Protein AF-0000000085081380 (afdb_homodimer)

Nearest PDB structures (foldseek):
  6aim-assembly1_A  TM=8.444E-01  e=1.136E-21  Saccharomyces cerevisiae S288C
  2gk4-assembly1_B  TM=7.718E-01  e=1.698E-15  Streptococcus pneumoniae TIGR4
  1u80-assembly2_C-2  TM=8.151E-01  e=2.275E-12  Escherichia coli
  1u7u-assembly1_A-2  TM=8.083E-01  e=8.711E-12  Escherichia coli
  1u7w-assembly2_C-2  TM=8.035E-01  e=1.182E-11  Escherichia coli

Solvent-accessible surface area (backbone atoms only — not comparable to full-atom values): 26160 Å² total; per-residue (Å²): 106,74,61,47,59,59,57,46,58,87,70,36,32,38,36,40,36,30,19,8,26,24,27,40,76,74,49,99,52,32,29,44,32,27,67,44,65,13,54,69,39,16,47,40,51,47,43,38,42,73,71,57,27,30,35,39,39,39,28,20,72,89,28,40,42,58,65,52,63,73,66,56,69,85,55,52,72,68,56,51,51,52,48,35,49,56,40,66,77,39,47,79,38,51,44,79,44,74,26,54,34,48,65,47,42,53,54,51,49,47,52,50,34,36,52,56,54,68,35,73,43,76,38,59,36,36,37,46,54,38,35,68,60,55,53,38,71,43,87,60,82,57,56,63,47,73,80,77,58,47,37,53,52,47,37,33,76,51,84,57,62,59,44,41,42,30,68,62,38,15,56,86,39,50,29,33,39,60,45,82,34,92,45,74,82,56,40,62,70,55,41,55,64,41,47,79,37,52,37,51,30,32,38,29,32,28,77,94,43,49,73,27,33,41,32,42,40,37,80,99,45,79,69,45,77,46,75,49,56,81,82,75,46,90,67,58,45,44,55,57,50,48,55,49,55,62,68,74,103,107,74,60,47,60,58,58,47,58,89,71,37,31,38,36,40,36,30,20,8,25,24,27,42,75,74,49,99,52,32,29,43,32,25,66,44,63,14,54,69,40,17,45,41,52,46,43,40,42,73,70,57,25,29,36,40,39,38,27,20,72,89,28,41,42,58,65,52,64,73,65,56,69,85,55,52,73,69,55,50,51,51,48,35,49,56,40,66,76,40,48,81,38,50,46,78,41,72,26,55,35,50,66,47,41,53,54,52,50,46,53,50,33,35,49,56,53,69,35,76,45,74,37,59,37,34,38,47,56,38,36,67,58,55,53,37,70,45,88,61,81,58,57,62,46,73,81,65,62,48,37,52,50,47,36,33,75,49,85,58,62,59,43,44,42,31,69,62,38,18,57,85,40,50,29,34,37,61,45,81,34,91,45,76,82,56,39,62,71,55,43,56,64,41,46,79,37,52,38,51,30,32,38,30,32,29,76,94,42,48,72,26,35,42,31,43,40,36,79,99,45,79,69,45,78,45,73,51,56,83,84,75,45,90,66,58,46,44,56,57,50,48,54,51,57,61,67,72,101

Sequence (498 aa):
MSNRILASDIGQGVVFITSGGTSIPIDPVRSLENFSTGVRGARLAEYFLKANWNVIFLHRSSSARPFRHRLDIEMSPEKFVIVQEDYIKSKDRLLEIQFDTLEDYFGELEKYSKVLENSIASRKMILLAAAVSDFTTASKSSKIDSSEGFSVIELDKVAKALPSVTFSWAPSVPVFSFKLETEEEKIEPKAIKYFDQGVKGVIGNVLSSRRWKVSLIMKDKPTVNMEIDAVNSVIEIEDLLVSRLISVLMSNRILASDIGQGVVFITSGGTSIPIDPVRSLENFSTGVRGARLAEYFLKANWNVIFLHRSSSARPFRHRLDIEMSPEKFVIVQEDYIKSKDRLLEIQFDTLEDYFGELEKYSKVLENSIASRKMILLAAAVSDFTTASKSSKIDSSEGFSVIELDKVAKALPSVTFSWAPSVPVFSFKLETEEEKIEPKAIKYFDQGVKGVIGNVLSSRRWKVSLIMKDKPTVNMEIDAVNSVIEIEDLLVSRLISVL

Organism: Oikopleura dioica (NCBI:txid34765)

Secondary structure (DSSP, 8-state):
-HHHHHT--TT--EEEEEESB-EEESSSSEEEEE----HHHHHHHHHHHHTT-EEEEEEETTS--TTGGG--TTS-HHHHHHHHHHHHHHGGGEEEEEE-BHHHHHHHHHHHHHHHHT---SSEEEEE-SB--SEEE-SS-----SSSS-----EEE---HHHIIIIII-TTS-EEEEEEESSGGGHHHHHHHHHTTT-SEEEEEEGGGTTTEEEEEETTS--EEEE--TTT-SS-HHHHHHHHHHHT-/-HHHHHT--TT--EEEEEESB-EEESSSSEEEEE----HHHHHHHHHHHHTT-EEEEEEETTS--TTGGG--TTS-HHHHHHHHHHHHHHGGGEEEEEE-BHHHHHHHHHHHHHHHHT---SSEEEEE-SB--SEEE-SS-----SSSS-----EEE---HHHIIIIII-TTS-EEEEEEESSGGGHHHHHHHHHTTT-SEEEEEEGGGTTTEEEEEETTS--EEEE--TTT-SS-HHHHHHHHHHHT-

Radius of gyration: 24.84 Å; Cα contacts (8 Å, |Δi|>4): 1008; chains: 2; bounding box: 57×76×51 Å

pLDDT: mean 85.54, std 16.85, range [36.56, 98.69]

InterPro domains:
  IPR007085 DNA/pantothenate metabolism flavoprotein, C-terminal [PF04127] (15-63)
  IPR035929 CoaB-like superfamily [G3DSA:3.40.50.10300] (6-249)
  IPR035929 CoaB-like superfamily [SSF102645] (8-247)

Foldseek 3Di:
DVVDLLVDPAEAEEEEEEFFKAWADPDPVDIDIDGDQRPLRQVLQLLSLVVVHAYEYEYAPNHDHHLVNPDDPPDDPVVVVVSVVSCVSRVVRYHYHHDHHLVSVLVVLLVVLLSQLPGPYPAYEYEYEYHYDQWHFDPPCQPPVVPPPDRDGDIHGPPQRLLCSCPPRRVPHAYEYEDEDQDPVVQQVVFVVSVVSRHQWYKYDYPVQRFFWIWIGGPPDDIDIGGDDPPDDPDTSSNVVSVVVVVVD/DVVDLLVDPAEAEEEEEEFFKAWADPDPVDIDIDGDQRPLRQVLQLLSLVVVHAYEYEYAPNHDHHLVNPDDPPDDPVVVVVSVVSCVSRVVRYHYHHDHHLVSVLVVLLVVLQSQLPGPYPAYEYEYEYHYDQWHFDPPCLPPVVPPPDRDGDIHGPPQRLLCSCPPRRVPHAYEYEDEDQDPVVQQVVFVVSVVSRHQWYKYDYPVQRFFWIWIGGPPDDIDIGGDDPPDDPDTSSNVVSVVVVVVD

Structure (mmCIF, N/CA/C/O backbone):
data_AF-0000000085081380-model_v1
#
loop_
_entity.id
_entity.type
_entity.pdbx_description
1 polymer 'DNA/pantothenate metabolism flavoprotein C-terminal domain-containing protein'
#
loop_
_atom_site.group_PDB
_atom_site.id
_atom_site.type_symbol
_atom_site.label_atom_id
_atom_site.label_alt_id
_atom_site.label_comp_id
_atom_site.label_asym_id
_atom_site.label_entity_id
_atom_site.label_seq_id
_atom_site.pdbx_PDB_ins_code
_atom_site.Cartn_x
_atom_site.Cartn_y
_atom_site.Cartn_z
_atom_site.occupancy
_atom_site.B_iso_or_equiv
_atom_site.auth_seq_id
_atom_site.auth_comp_id
_atom_site.auth_asym_id
_atom_site.auth_atom_id
_atom_site.pdbx_PDB_model_num
ATOM 1 N N . MET A 1 1 ? 13.055 8.844 21.484 1 36.56 1 MET A N 1
ATOM 2 C CA . MET A 1 1 ? 12.93 9.703 20.312 1 36.56 1 MET A CA 1
ATOM 3 C C . MET A 1 1 ? 11.641 10.523 20.375 1 36.56 1 MET A C 1
ATOM 5 O O . MET A 1 1 ? 11.617 11.688 19.969 1 36.56 1 MET A O 1
ATOM 9 N N . SER A 1 2 ? 10.508 9.82 20.859 1 46.97 2 SER A N 1
ATOM 10 C CA . SER A 1 2 ? 9.203 10.445 21.016 1 46.97 2 SER A CA 1
ATOM 11 C C . SER A 1 2 ? 9.289 11.703 21.875 1 46.97 2 SER A C 1
ATOM 13 O O . SER A 1 2 ? 8.672 12.719 21.547 1 46.97 2 SER A O 1
ATOM 15 N N . ASN A 1 3 ? 10.172 11.43 22.812 1 49.53 3 ASN A N 1
ATOM 16 C CA . ASN A 1 3 ? 10.172 12.445 23.859 1 49.53 3 ASN A CA 1
ATOM 17 C C . ASN A 1 3 ? 10.883 13.719 23.406 1 49.53 3 ASN A C 1
ATOM 19 O O . ASN A 1 3 ? 10.609 14.805 23.922 1 49.53 3 ASN A O 1
ATOM 23 N N . ARG A 1 4 ? 11.805 13.539 22.531 1 52.66 4 ARG A N 1
ATOM 24 C CA . ARG A 1 4 ? 12.609 14.719 22.203 1 52.66 4 ARG A CA 1
ATOM 25 C C . ARG A 1 4 ? 11.789 15.719 21.391 1 52.66 4 ARG A C 1
ATOM 27 O O . ARG A 1 4 ? 11.914 16.938 21.594 1 52.66 4 ARG A O 1
ATOM 34 N N . ILE A 1 5 ? 11.039 15.195 20.391 1 56.91 5 ILE A N 1
ATOM 35 C CA . ILE A 1 5 ? 10.219 16.094 19.578 1 56.91 5 ILE A CA 1
ATOM 36 C C . ILE A 1 5 ? 9.297 16.906 20.484 1 56.91 5 ILE A C 1
ATOM 38 O O . ILE A 1 5 ? 9.094 18.109 20.25 1 56.91 5 ILE A O 1
ATOM 42 N N . LEU A 1 6 ? 8.953 16.141 21.5 1 57.94 6 LEU A N 1
ATOM 43 C CA . LEU A 1 6 ? 8.055 16.875 22.391 1 57.94 6 LEU A CA 1
ATOM 44 C C . LEU A 1 6 ? 8.82 17.891 23.219 1 57.94 6 LEU A C 1
ATOM 46 O O . LEU A 1 6 ? 8.25 18.891 23.672 1 57.94 6 LEU A O 1
ATOM 50 N N . ALA A 1 7 ? 10.117 17.516 23.422 1 52.78 7 ALA A N 1
ATOM 51 C CA . ALA A 1 7 ? 10.93 18.438 24.203 1 52.78 7 ALA A CA 1
ATOM 52 C C . ALA A 1 7 ? 11.672 19.422 23.297 1 52.78 7 ALA A C 1
ATOM 54 O O . ALA A 1 7 ? 12.906 19.469 23.297 1 52.78 7 ALA A O 1
ATOM 55 N N . SER A 1 8 ? 11.055 19.625 22.156 1 53.62 8 SER A N 1
ATOM 56 C CA . SER A 1 8 ? 11.773 20.438 21.188 1 53.62 8 SER A CA 1
ATOM 57 C C . SER A 1 8 ? 12.312 21.719 21.812 1 53.62 8 SER A C 1
ATOM 59 O O . SER A 1 8 ? 11.719 22.25 22.766 1 53.62 8 SER A O 1
ATOM 61 N N . ASP A 1 9 ? 13.617 21.953 21.531 1 51.53 9 ASP A N 1
ATOM 62 C CA . ASP A 1 9 ? 14.25 23.219 21.906 1 51.53 9 ASP A CA 1
ATOM 63 C C . ASP A 1 9 ? 13.398 24.406 21.484 1 51.53 9 ASP A C 1
ATOM 65 O O . ASP A 1 9 ? 12.758 24.375 20.438 1 51.53 9 ASP A O 1
ATOM 69 N N . ILE A 1 10 ? 13.453 25.375 22.297 1 52.66 10 ILE A N 1
ATOM 70 C CA . ILE A 1 10 ? 12.859 26.703 22.266 1 52.66 10 ILE A CA 1
ATOM 71 C C . ILE A 1 10 ? 13.281 27.422 20.984 1 52.66 10 ILE A C 1
ATOM 73 O O . ILE A 1 10 ? 14.477 27.562 20.719 1 52.66 10 ILE A O 1
ATOM 77 N N . GLY A 1 11 ? 12.773 26.953 19.734 1 60.06 11 GLY A N 1
ATOM 78 C CA . GLY A 1 11 ? 12.992 27.688 18.484 1 60.06 11 GLY A CA 1
ATOM 79 C C . GLY A 1 11 ? 12.641 26.875 17.25 1 60.06 11 GLY A C 1
ATOM 80 O O . GLY A 1 11 ? 12.477 27.438 16.172 1 60.06 11 GLY A O 1
ATOM 81 N N . GLN A 1 12 ? 12.438 25.688 17.469 1 82.5 12 GLN A N 1
ATOM 82 C CA . GLN A 1 12 ? 12.102 24.922 16.281 1 82.5 12 GLN A CA 1
ATOM 83 C C . GLN A 1 12 ? 10.594 24.656 16.219 1 82.5 12 GLN A C 1
ATOM 85 O O . GLN A 1 12 ? 9.93 24.516 17.234 1 82.5 12 GLN A O 1
ATOM 90 N N . GLY A 1 13 ? 10.078 24.969 15.062 1 93.94 13 GLY A N 1
ATOM 91 C CA . GLY A 1 13 ? 8.664 24.719 14.844 1 93.94 13 GLY A CA 1
ATOM 92 C C . GLY A 1 13 ? 8.32 23.234 14.812 1 93.94 13 GLY A C 1
ATOM 93 O O . GLY A 1 13 ? 9.18 22.391 14.555 1 93.94 13 GLY A O 1
ATOM 94 N N . VAL A 1 14 ? 7.129 22.938 15.336 1 96.56 14 VAL A N 1
ATOM 95 C CA . VAL A 1 14 ? 6.621 21.562 15.273 1 96.56 14 VAL A CA 1
ATOM 96 C C . VAL A 1 14 ? 5.363 21.516 14.406 1 96.56 14 VAL A C 1
ATOM 98 O O . VAL A 1 14 ? 4.453 22.344 14.586 1 96.56 14 VAL A O 1
ATOM 101 N N . VAL A 1 15 ? 5.379 20.625 13.477 1 97.81 15 VAL A N 1
ATOM 102 C CA . VAL A 1 15 ? 4.191 20.422 12.648 1 97.81 15 VAL A CA 1
ATOM 103 C C . VAL A 1 15 ? 3.678 18.984 12.82 1 97.81 15 VAL A C 1
ATOM 105 O O . VAL A 1 15 ? 4.465 18.047 12.883 1 97.81 15 VAL A O 1
ATOM 108 N N . PHE A 1 16 ? 2.387 18.828 13.023 1 98.31 16 PHE A N 1
ATOM 109 C CA . PHE A 1 16 ? 1.688 17.547 13.055 1 98.31 16 PHE A CA 1
ATOM 110 C C . PHE A 1 16 ? 0.949 17.297 11.742 1 98.31 16 PHE A C 1
ATOM 112 O O . PHE A 1 16 ? 0.008 18.031 11.406 1 98.31 16 PHE A O 1
ATOM 1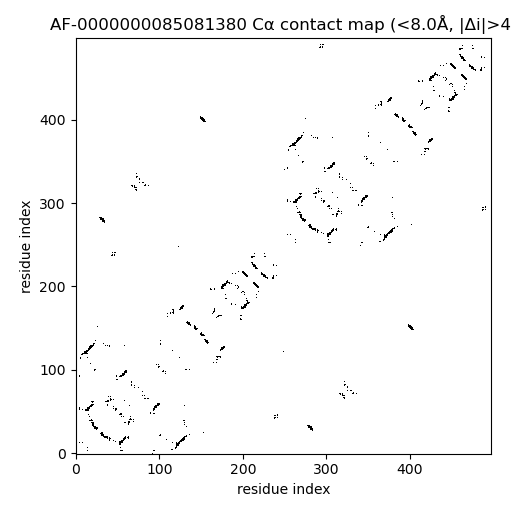19 N N . ILE A 1 17 ? 1.386 16.281 10.93 1 98.69 17 ILE A N 1
ATOM 120 C CA . ILE A 1 17 ? 0.856 16 9.602 1 98.69 17 ILE A CA 1
ATOM 121 C C . ILE A 1 17 ? 0.152 14.641 9.617 1 98.69 17 ILE A C 1
ATOM 123 O O . ILE A 1 17 ? 0.72 13.641 10.062 1 98.69 17 ILE A O 1
ATOM 127 N N . THR A 1 18 ? -1.097 14.602 9.188 1 98.19 18 THR A N 1
ATOM 128 C CA . THR A 1 18 ? -1.747 13.32 8.93 1 98.19 18 THR A CA 1
ATOM 129 C C . THR A 1 18 ? -1.707 12.977 7.445 1 98.19 18 THR A C 1
ATOM 131 O O . THR A 1 18 ? -1.712 13.867 6.598 1 98.19 18 THR A O 1
ATOM 134 N N . SER A 1 19 ? -1.599 11.688 7.137 1 98.06 19 SER A N 1
ATOM 135 C CA . SER A 1 19 ? -1.387 11.281 5.75 1 98.06 19 SER A CA 1
ATOM 136 C C . SER A 1 19 ? -1.921 9.875 5.496 1 98.06 19 SER A C 1
ATOM 138 O O . SER A 1 19 ? -1.988 9.055 6.414 1 98.06 19 SER A O 1
ATOM 140 N N . GLY A 1 20 ? -2.248 9.633 4.246 1 96 20 GLY A N 1
ATOM 141 C CA . GLY A 1 20 ? -2.805 8.344 3.891 1 96 20 GLY A CA 1
ATOM 142 C C . GLY A 1 20 ? -4.316 8.297 3.984 1 96 20 GLY A C 1
ATOM 143 O O . GLY A 1 20 ? -4.961 9.312 4.246 1 96 20 GLY A O 1
ATOM 144 N N . GLY A 1 21 ? -4.844 7.109 3.73 1 93.31 21 GLY A N 1
ATOM 145 C CA . GLY A 1 21 ? -6.285 6.922 3.787 1 93.31 21 GLY A CA 1
ATOM 146 C C . GLY A 1 21 ? -6.734 6.105 4.984 1 93.31 21 GLY A C 1
ATOM 147 O O . GLY A 1 21 ? -5.934 5.387 5.59 1 93.31 21 GLY A O 1
ATOM 148 N N . THR A 1 22 ? -8.008 6.238 5.293 1 92.69 22 THR A N 1
ATOM 149 C CA . THR A 1 22 ? -8.547 5.477 6.41 1 92.69 22 THR A CA 1
ATOM 150 C C . THR A 1 22 ? -9.328 4.262 5.91 1 92.69 22 THR A C 1
ATOM 152 O O . THR A 1 22 ? -9.742 4.223 4.75 1 92.69 22 THR A O 1
ATOM 155 N N . SER A 1 23 ? -9.43 3.33 6.77 1 90.25 23 SER A N 1
ATOM 156 C CA . SER A 1 23 ? -10.141 2.092 6.477 1 90.25 23 SER A CA 1
ATOM 157 C C . SER A 1 23 ? -11.227 1.817 7.516 1 90.25 23 SER A C 1
ATOM 159 O O . SER A 1 23 ? -11.039 2.105 8.703 1 90.25 23 SER A O 1
ATOM 161 N N . ILE A 1 24 ? -12.281 1.308 7.023 1 86.06 24 ILE A N 1
ATOM 162 C CA . ILE A 1 24 ? -13.344 0.798 7.887 1 86.06 24 ILE A CA 1
ATOM 163 C C . ILE A 1 24 ? -13.477 -0.712 7.703 1 86.06 24 ILE A C 1
ATOM 165 O O . ILE A 1 24 ? -13.984 -1.178 6.684 1 86.06 24 ILE A O 1
ATOM 169 N N . PRO A 1 25 ? -13.008 -1.425 8.695 1 82.75 25 PRO A N 1
ATOM 170 C CA . PRO A 1 25 ? -13.109 -2.879 8.555 1 82.75 25 PRO A CA 1
ATOM 171 C C . PRO A 1 25 ? -14.555 -3.363 8.484 1 82.75 25 PRO A C 1
ATOM 173 O O . PRO A 1 25 ? -15.406 -2.889 9.25 1 82.75 25 PRO A O 1
ATOM 176 N N . ILE A 1 26 ? -14.836 -4.188 7.527 1 75.88 26 ILE A N 1
ATOM 177 C CA . ILE A 1 26 ? -16.141 -4.824 7.391 1 75.88 26 ILE A CA 1
ATOM 178 C C . ILE A 1 26 ? -16.094 -6.234 7.984 1 75.88 26 ILE A C 1
ATOM 180 O O . ILE A 1 26 ? -16.984 -6.629 8.734 1 75.88 26 ILE A O 1
ATOM 184 N N . ASP A 1 27 ? -15.055 -6.945 7.613 1 72.5 27 ASP A N 1
ATOM 185 C CA . ASP A 1 27 ? -14.719 -8.258 8.148 1 72.5 27 ASP A CA 1
ATOM 186 C C . ASP A 1 27 ? -13.203 -8.484 8.133 1 72.5 27 ASP A C 1
ATOM 188 O O . ASP A 1 27 ? -12.445 -7.57 7.805 1 72.5 27 ASP A O 1
ATOM 192 N N . PRO A 1 28 ? -12.758 -9.578 8.539 1 71 28 PRO A N 1
ATOM 193 C CA . PRO A 1 28 ? -11.312 -9.758 8.695 1 71 28 PRO A CA 1
ATOM 194 C C . PRO A 1 28 ? -10.555 -9.586 7.383 1 71 28 PRO A C 1
ATOM 196 O O . PRO A 1 28 ? -9.344 -9.328 7.395 1 71 28 PRO A O 1
ATOM 199 N N . VAL A 1 29 ? -11.242 -9.75 6.258 1 72.38 29 VAL A N 1
ATOM 200 C CA . VAL A 1 29 ? -10.484 -9.719 5.008 1 72.38 29 VAL A CA 1
ATOM 201 C C . VAL A 1 29 ? -11.016 -8.602 4.113 1 72.38 29 VAL A C 1
ATOM 203 O O . VAL A 1 29 ? -10.445 -8.328 3.053 1 72.38 29 VAL A O 1
ATOM 206 N N . ARG A 1 30 ? -12.094 -7.953 4.602 1 80.44 30 ARG A N 1
ATOM 207 C CA . ARG A 1 30 ? -12.68 -6.906 3.775 1 80.44 30 ARG A CA 1
ATOM 208 C C . ARG A 1 30 ? -12.766 -5.586 4.535 1 80.44 30 ARG A C 1
ATOM 210 O O . ARG A 1 30 ? -13.023 -5.574 5.742 1 80.44 30 ARG A O 1
ATOM 217 N N . SER A 1 31 ? -12.57 -4.531 3.777 1 85.56 31 SER A N 1
ATOM 218 C CA . SER A 1 31 ? -12.688 -3.197 4.355 1 85.56 31 SER A CA 1
ATOM 219 C C . SER A 1 31 ? -13.18 -2.188 3.324 1 85.56 31 SER A C 1
ATOM 221 O O . SER A 1 31 ? -13.016 -2.391 2.119 1 85.56 31 SER A O 1
ATOM 223 N N . LEU A 1 32 ? -13.867 -1.158 3.83 1 84.81 32 LEU A N 1
ATOM 224 C CA . LEU A 1 32 ? -14.156 0.036 3.047 1 84.81 32 LEU A CA 1
ATOM 225 C C . LEU A 1 32 ? -13.023 1.047 3.148 1 84.81 32 LEU A C 1
ATOM 227 O O . LEU A 1 32 ? -12.664 1.472 4.25 1 84.81 32 LEU A O 1
ATOM 231 N N . GLU A 1 33 ? -12.516 1.374 2.012 1 87.56 33 GLU A N 1
ATOM 232 C CA . GLU A 1 33 ? -11.273 2.143 2.021 1 87.56 33 GLU A CA 1
ATOM 233 C C . GLU A 1 33 ? -11.461 3.512 1.375 1 87.56 33 GLU A C 1
ATOM 235 O O . GLU A 1 33 ? -12.164 3.635 0.367 1 87.56 33 GLU A O 1
ATOM 240 N N . ASN A 1 34 ? -10.898 4.535 1.998 1 87.88 34 ASN A N 1
ATOM 241 C CA . ASN A 1 34 ? -10.602 5.785 1.307 1 87.88 34 ASN A CA 1
ATOM 242 C C . ASN A 1 34 ? -9.18 5.797 0.758 1 87.88 34 ASN A C 1
ATOM 244 O O . ASN A 1 34 ? -8.211 5.668 1.517 1 87.88 34 ASN A O 1
ATOM 248 N N . PHE A 1 35 ? -9.125 6.043 -0.484 1 85.25 35 PHE A N 1
ATOM 249 C CA . PHE A 1 35 ? -7.832 5.863 -1.139 1 85.25 35 PHE A CA 1
ATOM 250 C C . PHE A 1 35 ? -6.98 7.121 -1.01 1 85.25 35 PHE A C 1
ATOM 252 O O . PHE A 1 35 ? -7.477 8.234 -1.206 1 85.25 35 PHE A O 1
ATOM 259 N N . SER A 1 36 ? -5.719 6.863 -0.685 1 91.31 36 SER A N 1
ATOM 260 C CA . SER A 1 36 ? -4.664 7.867 -0.732 1 91.31 36 SER A CA 1
ATOM 261 C C . SER A 1 36 ? -3.285 7.219 -0.798 1 91.31 36 SER A C 1
ATOM 263 O O . SER A 1 36 ? -2.98 6.312 -0.017 1 91.31 36 SER A O 1
ATOM 265 N N . THR A 1 37 ? -2.451 7.711 -1.71 1 90.69 37 THR A N 1
ATOM 266 C CA . THR A 1 37 ? -1.093 7.184 -1.797 1 90.69 37 THR A CA 1
ATOM 267 C C . THR A 1 37 ? -0.237 7.707 -0.647 1 90.69 37 THR A C 1
ATOM 269 O O . THR A 1 37 ? 0.79 7.117 -0.31 1 90.69 37 THR A O 1
ATOM 272 N N . GLY A 1 38 ? -0.619 8.852 -0.127 1 95.56 38 GLY A N 1
ATOM 273 C CA . GLY A 1 38 ? 0.117 9.438 0.982 1 95.56 38 GLY A CA 1
ATOM 274 C C . GLY A 1 38 ? 1.356 10.195 0.543 1 95.56 38 GLY A C 1
ATOM 275 O O . GLY A 1 38 ? 2.133 10.664 1.379 1 95.56 38 GLY A O 1
ATOM 276 N N . VAL A 1 39 ? 1.538 10.406 -0.792 1 95.12 39 VAL A N 1
ATOM 277 C CA . VAL A 1 39 ? 2.756 11.023 -1.309 1 95.12 39 VAL A CA 1
ATOM 278 C C . VAL A 1 39 ? 2.791 12.5 -0.931 1 95.12 39 VAL A C 1
ATOM 280 O O . VAL A 1 39 ? 3.828 13.016 -0.51 1 95.12 39 VAL A O 1
ATOM 283 N N . ARG A 1 40 ? 1.668 13.18 -1.007 1 95.5 40 ARG A N 1
ATOM 284 C CA . ARG A 1 40 ? 1.586 14.586 -0.607 1 95.5 40 ARG A CA 1
ATOM 285 C C . ARG A 1 40 ? 2.023 14.766 0.843 1 95.5 40 ARG A C 1
ATOM 287 O O . ARG A 1 40 ? 2.84 15.633 1.146 1 95.5 40 ARG A O 1
ATOM 294 N N . GLY A 1 41 ? 1.493 13.953 1.716 1 98 41 GLY A N 1
ATOM 295 C CA . GLY A 1 41 ? 1.853 14.031 3.123 1 98 41 GLY A CA 1
ATOM 296 C C . GLY A 1 41 ? 3.322 13.758 3.381 1 98 41 GLY A C 1
ATOM 297 O O . GLY A 1 41 ? 3.965 14.469 4.152 1 98 41 GLY A O 1
ATOM 298 N N . ALA A 1 42 ? 3.891 12.766 2.713 1 98.12 42 ALA A N 1
ATOM 299 C CA . ALA A 1 42 ? 5.297 12.398 2.875 1 98.12 42 ALA A CA 1
ATOM 300 C C . ALA A 1 42 ? 6.215 13.531 2.424 1 98.12 42 ALA A C 1
ATOM 302 O O . ALA A 1 42 ? 7.188 13.859 3.105 1 98.12 42 ALA A O 1
ATOM 303 N N . ARG A 1 43 ? 5.883 14.133 1.298 1 97.5 43 ARG A N 1
ATOM 304 C CA . ARG A 1 43 ? 6.691 15.219 0.76 1 97.5 43 ARG A CA 1
ATOM 305 C C . ARG A 1 43 ? 6.605 16.453 1.651 1 97.5 43 ARG A C 1
ATOM 307 O O . ARG A 1 43 ? 7.609 17.141 1.877 1 97.5 43 ARG A O 1
ATOM 314 N N . LEU A 1 44 ? 5.41 16.719 2.16 1 98.44 44 LEU A N 1
ATOM 315 C CA . LEU A 1 44 ? 5.27 17.828 3.1 1 98.44 44 LEU A CA 1
ATOM 316 C C . LEU A 1 44 ? 6.18 17.641 4.309 1 98.44 44 LEU A C 1
ATOM 318 O O . LEU A 1 44 ? 6.887 18.562 4.711 1 98.44 44 LEU A O 1
ATOM 322 N N . ALA A 1 45 ? 6.172 16.422 4.824 1 98.62 45 ALA A N 1
ATOM 323 C CA . ALA A 1 45 ? 7.035 16.109 5.965 1 98.62 45 ALA A CA 1
ATOM 324 C C . ALA A 1 45 ? 8.5 16.375 5.633 1 98.62 45 ALA A C 1
ATOM 326 O O . ALA A 1 45 ? 9.219 17 6.418 1 98.62 45 ALA A O 1
ATOM 327 N N . GLU A 1 46 ? 8.914 16 4.469 1 98.06 46 GLU A N 1
ATOM 328 C CA . GLU A 1 46 ? 10.305 16.172 4.055 1 98.06 46 GLU A CA 1
ATOM 329 C C . GLU A 1 46 ? 10.672 17.641 3.939 1 98.06 46 GLU A C 1
ATOM 331 O O . GLU A 1 46 ? 11.75 18.062 4.383 1 98.06 46 GLU A O 1
ATOM 336 N N . TYR A 1 47 ? 9.812 18.406 3.416 1 97.75 47 TYR A N 1
ATOM 337 C CA . TYR A 1 47 ? 10.141 19.812 3.197 1 97.75 47 TYR A CA 1
ATOM 338 C C . TYR A 1 47 ? 10.07 20.609 4.504 1 97.75 47 TYR A C 1
ATOM 340 O O . TYR A 1 47 ? 10.836 21.547 4.699 1 97.75 47 TYR A O 1
ATOM 348 N N . PHE A 1 48 ? 9.188 20.234 5.48 1 97.75 48 PHE A N 1
ATOM 349 C CA . PHE A 1 48 ? 9.234 20.844 6.805 1 97.75 48 PHE A CA 1
ATOM 350 C C . PHE A 1 48 ? 10.531 20.484 7.523 1 97.75 48 PHE A C 1
ATOM 352 O O . PHE A 1 48 ? 11.125 21.344 8.195 1 97.75 48 PHE A O 1
ATOM 359 N N . LEU A 1 49 ? 10.961 19.219 7.348 1 97 49 LEU A N 1
ATOM 360 C CA . LEU A 1 49 ? 12.234 18.812 7.93 1 97 49 LEU A CA 1
ATOM 361 C C . LEU A 1 49 ? 13.383 19.609 7.324 1 97 49 LEU A C 1
ATOM 363 O O . LEU A 1 49 ? 14.289 20.047 8.039 1 97 49 LEU A O 1
ATOM 367 N N . LYS A 1 50 ? 13.336 19.781 6.023 1 95.56 50 LYS A N 1
ATOM 368 C CA . LYS A 1 50 ? 14.336 20.594 5.332 1 95.56 50 LYS A CA 1
ATOM 369 C C . LYS A 1 50 ? 14.352 22.016 5.867 1 95.56 50 LYS A C 1
ATOM 371 O O . LYS A 1 50 ? 15.414 22.641 5.945 1 95.56 50 LYS A O 1
ATOM 376 N N . ALA A 1 51 ? 13.211 22.516 6.293 1 95.31 51 ALA A N 1
ATOM 377 C CA . ALA A 1 51 ? 13.086 23.859 6.852 1 95.31 51 ALA A CA 1
ATOM 378 C C . ALA A 1 51 ? 13.398 23.859 8.344 1 95.31 51 ALA A C 1
ATOM 380 O O . ALA A 1 51 ? 13.094 24.828 9.047 1 95.31 51 ALA A O 1
ATOM 381 N N . ASN A 1 52 ? 13.859 22.766 8.898 1 93.94 52 ASN A N 1
ATOM 382 C CA . ASN A 1 52 ? 14.344 22.594 10.266 1 93.94 52 ASN A CA 1
ATOM 383 C C . ASN A 1 52 ? 13.195 22.547 11.273 1 93.94 52 ASN A C 1
ATOM 385 O O . ASN A 1 52 ? 13.352 22.953 12.422 1 93.94 52 ASN A O 1
ATOM 389 N N . TRP A 1 53 ? 12.031 22.156 10.812 1 96.25 53 TRP A N 1
ATOM 390 C CA . TRP A 1 53 ? 10.922 21.891 11.719 1 96.25 53 TRP A CA 1
ATOM 391 C C . TRP A 1 53 ? 10.992 20.469 12.258 1 96.25 53 TRP A C 1
ATOM 393 O O . TRP A 1 53 ? 11.609 19.594 11.648 1 96.25 53 TRP A O 1
ATOM 403 N N . ASN A 1 54 ? 10.445 20.281 13.445 1 96.38 54 ASN A N 1
ATOM 404 C CA . ASN A 1 54 ? 10.125 18.938 13.922 1 96.38 54 ASN A CA 1
ATOM 405 C C . ASN A 1 54 ? 8.789 18.453 13.375 1 96.38 54 ASN A C 1
ATOM 407 O O . ASN A 1 54 ? 7.844 19.234 13.25 1 96.38 54 ASN A O 1
ATOM 411 N N . VAL A 1 55 ? 8.758 17.125 13.062 1 97.56 55 VAL A N 1
ATOM 412 C CA . VAL A 1 55 ? 7.566 16.625 12.375 1 97.56 55 VAL A CA 1
ATOM 413 C C . VAL A 1 55 ? 6.988 15.438 13.133 1 97.56 55 VAL A C 1
ATOM 415 O O . VAL A 1 55 ? 7.695 14.461 13.398 1 97.56 55 VAL A O 1
ATOM 418 N N . ILE A 1 56 ? 5.738 15.523 13.539 1 98.06 56 ILE A N 1
ATOM 419 C CA . ILE A 1 56 ? 4.918 14.375 13.906 1 98.06 56 ILE A CA 1
ATOM 420 C C . ILE A 1 56 ? 4.105 13.914 12.703 1 98.06 56 ILE A C 1
ATOM 422 O O . ILE A 1 56 ? 3.242 14.648 12.211 1 98.06 56 ILE A O 1
ATOM 426 N N . PHE A 1 57 ? 4.402 12.727 12.258 1 98.5 57 PHE A N 1
ATOM 427 C CA . PHE A 1 57 ? 3.826 12.227 11.016 1 98.5 57 PHE A CA 1
ATOM 428 C C . PHE A 1 57 ? 2.934 11.023 11.281 1 98.5 57 PHE A C 1
ATOM 430 O O . PHE A 1 57 ? 3.424 9.898 11.438 1 98.5 57 PHE A O 1
ATOM 437 N N . LEU A 1 58 ? 1.612 11.25 11.312 1 98.69 58 LEU A N 1
ATOM 438 C CA . LEU A 1 58 ? 0.603 10.211 11.453 1 98.69 58 LEU A CA 1
ATOM 439 C C . LEU A 1 58 ? 0.156 9.695 10.094 1 98.69 58 LEU A C 1
ATOM 441 O O . LEU A 1 58 ? -0.468 10.43 9.32 1 98.69 58 LEU A O 1
ATOM 445 N N . HIS A 1 59 ? 0.479 8.398 9.828 1 98.5 59 HIS A N 1
ATOM 446 C CA . HIS A 1 59 ? 0.228 7.945 8.461 1 98.5 59 HIS A CA 1
ATOM 447 C C . HIS A 1 59 ? -0.338 6.531 8.445 1 98.5 59 HIS A C 1
ATOM 449 O O . HIS A 1 59 ? -0.067 5.738 9.352 1 98.5 59 HIS A O 1
ATOM 455 N N . ARG A 1 60 ? -1.141 6.27 7.398 1 96.88 60 ARG A N 1
ATOM 456 C CA . ARG A 1 60 ? -1.559 4.898 7.133 1 96.88 60 ARG A CA 1
ATOM 457 C C . ARG A 1 60 ? -0.352 3.98 6.957 1 96.88 60 ARG A C 1
ATOM 459 O O . ARG A 1 60 ? 0.617 4.344 6.285 1 96.88 60 ARG A O 1
ATOM 466 N N . SER A 1 61 ? -0.429 2.816 7.508 1 94.06 61 SER A N 1
ATOM 467 C CA . SER A 1 61 ? 0.698 1.889 7.504 1 94.06 61 SER A CA 1
ATOM 468 C C . SER A 1 61 ? 1.138 1.557 6.082 1 94.06 61 SER A C 1
ATOM 470 O O . SER A 1 61 ? 2.33 1.392 5.816 1 94.06 61 SER A O 1
ATOM 472 N N . SER A 1 62 ? 0.202 1.556 5.125 1 90.31 62 SER A N 1
ATOM 473 C CA . SER A 1 62 ? 0.495 1.12 3.762 1 90.31 62 SER A CA 1
ATOM 474 C C . SER A 1 62 ? 0.756 2.311 2.844 1 90.31 62 SER A C 1
ATOM 476 O O . SER A 1 62 ? 0.903 2.145 1.632 1 90.31 62 SER A O 1
ATOM 478 N N . SER A 1 63 ? 0.801 3.539 3.396 1 94.69 63 SER A N 1
ATOM 479 C CA . SER A 1 63 ? 0.955 4.727 2.564 1 94.69 63 SER A CA 1
ATOM 480 C C . SER A 1 63 ? 2.414 5.16 2.482 1 94.69 63 SER A C 1
ATOM 482 O O . SER A 1 63 ? 3.273 4.594 3.164 1 94.69 63 SER A O 1
ATOM 484 N N . ALA A 1 64 ? 2.668 6.129 1.666 1 96.38 64 ALA A N 1
ATOM 485 C CA . ALA A 1 64 ? 4.016 6.66 1.471 1 96.38 64 ALA A CA 1
ATOM 486 C C . ALA A 1 64 ? 4.559 7.266 2.764 1 96.38 64 ALA A C 1
ATOM 488 O O . ALA A 1 64 ? 3.82 7.906 3.516 1 96.38 64 ALA A O 1
ATOM 489 N N . ARG A 1 65 ? 5.828 7.031 2.969 1 97.62 65 ARG A N 1
ATOM 490 C CA . ARG A 1 65 ? 6.535 7.59 4.117 1 97.62 65 ARG A CA 1
ATOM 491 C C . ARG A 1 65 ? 7.66 8.516 3.666 1 97.62 65 ARG A C 1
ATOM 493 O O . ARG A 1 65 ? 8.242 8.32 2.596 1 97.62 65 ARG A O 1
ATOM 500 N N . PRO A 1 66 ? 7.949 9.531 4.473 1 98.25 66 PRO A N 1
ATOM 501 C CA . PRO A 1 66 ? 9.039 10.43 4.098 1 98.25 66 PRO A CA 1
ATOM 502 C C . PRO A 1 66 ? 10.336 9.688 3.775 1 98.25 66 PRO A C 1
ATOM 504 O O . PRO A 1 66 ? 10.711 8.75 4.488 1 98.25 66 PRO A O 1
ATOM 507 N N . PHE A 1 67 ? 11.023 10.07 2.637 1 97.88 67 PHE A N 1
ATOM 508 C CA . PHE A 1 67 ? 12.297 9.547 2.139 1 97.88 67 PHE A CA 1
ATOM 509 C C . PHE A 1 67 ? 12.125 8.141 1.595 1 97.88 67 PHE A C 1
ATOM 511 O O . PHE A 1 67 ? 12.57 7.836 0.485 1 97.88 67 PHE A O 1
ATOM 518 N N . ARG A 1 68 ? 11.336 7.285 2.281 1 96.31 68 ARG A N 1
ATOM 519 C CA . ARG A 1 68 ? 11.195 5.879 1.915 1 96.31 68 ARG A CA 1
ATOM 520 C C . ARG A 1 68 ? 10.453 5.727 0.59 1 96.31 68 ARG A C 1
ATOM 522 O O . ARG A 1 68 ? 10.719 4.801 -0.174 1 96.31 68 ARG A O 1
ATOM 529 N N . HIS A 1 69 ? 9.547 6.68 0.321 1 95.19 69 HIS A N 1
ATOM 530 C CA . HIS A 1 69 ? 8.742 6.586 -0.895 1 95.19 69 HIS A CA 1
ATOM 531 C C . HIS A 1 69 ? 9.602 6.824 -2.137 1 95.19 69 HIS A C 1
ATOM 533 O O . HIS A 1 69 ? 9.164 6.543 -3.256 1 95.19 69 HIS A O 1
ATOM 539 N N . ARG A 1 70 ? 10.82 7.285 -1.976 1 95.19 70 ARG A N 1
ATOM 540 C CA . ARG A 1 70 ? 11.719 7.598 -3.084 1 95.19 70 ARG A CA 1
ATOM 541 C C . ARG A 1 70 ? 12.531 6.371 -3.494 1 95.19 70 ARG A C 1
ATOM 543 O O . ARG A 1 70 ? 13.188 6.379 -4.535 1 95.19 70 ARG A O 1
ATOM 550 N N . LEU A 1 71 ? 12.539 5.328 -2.701 1 96 71 LEU A N 1
ATOM 551 C CA . LEU A 1 71 ? 13.375 4.156 -2.949 1 96 71 LEU A CA 1
ATOM 552 C C . LEU A 1 71 ? 12.836 3.346 -4.125 1 96 71 LEU A C 1
ATOM 554 O O . LEU A 1 71 ? 11.625 3.197 -4.277 1 96 71 LEU A O 1
ATOM 558 N N . ASP A 1 72 ? 13.711 2.859 -4.895 1 94.94 72 ASP A N 1
ATOM 559 C CA . ASP A 1 72 ? 13.391 1.998 -6.027 1 94.94 72 ASP A CA 1
ATOM 560 C C . ASP A 1 72 ? 14.531 1.018 -6.309 1 94.94 72 ASP A C 1
ATOM 562 O O . ASP A 1 72 ? 15.703 1.364 -6.172 1 94.94 72 ASP A O 1
ATOM 566 N N . ILE A 1 73 ? 14.164 -0.121 -6.762 1 95.75 73 ILE A N 1
ATOM 567 C CA . ILE A 1 73 ? 15.156 -1.168 -6.984 1 95.75 73 ILE A CA 1
ATOM 568 C C . ILE A 1 73 ? 16.047 -0.791 -8.164 1 95.75 73 ILE A C 1
ATOM 570 O O . ILE A 1 73 ? 17.172 -1.273 -8.273 1 95.75 73 ILE A O 1
ATOM 574 N N . GLU A 1 74 ? 15.578 0.064 -9.07 1 95.56 74 GLU A N 1
ATOM 575 C CA . GLU A 1 74 ? 16.328 0.427 -10.266 1 95.56 74 GLU A CA 1
ATOM 576 C C . GLU A 1 74 ? 17.219 1.645 -10.016 1 95.56 74 GLU A C 1
ATOM 578 O O . GLU A 1 74 ? 18.016 2.027 -10.875 1 95.56 74 GLU A O 1
ATOM 583 N N . MET A 1 75 ? 17.062 2.238 -8.812 1 96.31 75 MET A N 1
ATOM 584 C CA . MET A 1 75 ? 17.906 3.404 -8.531 1 96.31 75 MET A CA 1
ATOM 585 C C . MET A 1 75 ? 19.359 3.004 -8.375 1 96.31 75 MET A C 1
ATOM 587 O O . MET A 1 75 ? 19.656 1.876 -7.98 1 96.31 75 MET A O 1
ATOM 591 N N . SER A 1 76 ? 20.281 3.939 -8.703 1 96.88 76 SER A N 1
ATOM 592 C CA . SER A 1 76 ? 21.703 3.654 -8.523 1 96.88 76 SER A CA 1
ATOM 593 C C . SER A 1 76 ? 22.062 3.584 -7.047 1 96.88 76 SER A C 1
ATOM 595 O O . SER A 1 76 ? 21.438 4.234 -6.211 1 96.88 76 SER A O 1
ATOM 597 N N . PRO A 1 77 ? 23.094 2.789 -6.746 1 96.56 77 PRO A N 1
ATOM 598 C CA . PRO A 1 77 ? 23.562 2.764 -5.355 1 96.56 77 PRO A CA 1
ATOM 599 C C . PRO A 1 77 ? 23.906 4.152 -4.828 1 96.56 77 PRO A C 1
ATOM 601 O O . PRO A 1 77 ? 23.672 4.445 -3.648 1 96.56 77 PRO A O 1
ATOM 604 N N . GLU A 1 78 ? 24.453 5.023 -5.672 1 97.38 78 GLU A N 1
ATOM 605 C CA . GLU A 1 78 ? 24.781 6.391 -5.277 1 97.38 78 GLU A CA 1
ATOM 606 C C . GLU A 1 78 ? 23.516 7.168 -4.883 1 97.38 78 GLU A C 1
ATOM 608 O O . GLU A 1 78 ? 23.516 7.887 -3.883 1 97.38 78 GLU A O 1
ATOM 613 N N . LYS A 1 79 ? 22.516 7.047 -5.613 1 97.06 79 LYS A N 1
ATOM 614 C CA . LYS A 1 79 ? 21.266 7.719 -5.305 1 97.06 79 LYS A CA 1
ATOM 615 C C . LYS A 1 79 ? 20.656 7.184 -4.016 1 97.06 79 LYS A C 1
ATOM 617 O O . LYS A 1 79 ? 20.062 7.938 -3.236 1 97.06 79 LYS A O 1
ATOM 622 N N . PHE A 1 80 ? 20.781 5.863 -3.812 1 97.62 80 PHE A N 1
ATOM 623 C CA . PHE A 1 80 ? 20.312 5.262 -2.57 1 97.62 80 PHE A CA 1
ATOM 624 C C . PHE A 1 80 ? 21 5.895 -1.368 1 97.62 80 PHE A C 1
ATOM 626 O O . PHE A 1 80 ? 20.344 6.262 -0.392 1 97.62 80 PHE A O 1
ATOM 633 N N . VAL A 1 81 ? 22.234 6.094 -1.473 1 97.88 81 VAL A N 1
ATOM 634 C CA . VAL A 1 81 ? 23.031 6.66 -0.385 1 97.88 81 VAL A CA 1
ATOM 635 C C . VAL A 1 81 ? 22.594 8.109 -0.136 1 97.88 81 VAL A C 1
ATOM 637 O O . VAL A 1 81 ? 22.5 8.539 1.014 1 97.88 81 VAL A O 1
ATOM 640 N N . ILE A 1 82 ? 22.312 8.836 -1.183 1 97.31 82 ILE A N 1
ATOM 641 C CA . ILE A 1 82 ? 21.891 10.234 -1.061 1 97.31 82 ILE A CA 1
ATOM 642 C C . ILE A 1 82 ? 20.578 10.305 -0.298 1 97.31 82 ILE A C 1
ATOM 644 O O . ILE A 1 82 ? 20.422 11.102 0.629 1 97.31 82 ILE A O 1
ATOM 648 N N . VAL A 1 83 ? 19.609 9.469 -0.677 1 97.19 83 VAL A N 1
ATOM 649 C CA . VAL A 1 83 ? 18.312 9.445 -0.008 1 97.19 83 VAL A CA 1
ATOM 650 C C . VAL A 1 83 ? 18.484 9.016 1.448 1 97.19 83 VAL A C 1
ATOM 652 O O . VAL A 1 83 ? 17.859 9.586 2.348 1 97.19 83 VAL A O 1
ATOM 655 N N . GLN A 1 84 ? 19.312 8.031 1.673 1 97.31 84 GLN A N 1
ATOM 656 C CA . GLN A 1 84 ? 19.594 7.543 3.02 1 97.31 84 GLN A CA 1
ATOM 657 C C . GLN A 1 84 ? 20.203 8.641 3.889 1 97.31 84 GLN A C 1
ATOM 659 O O . GLN A 1 84 ? 19.828 8.797 5.055 1 97.31 84 GLN A O 1
ATOM 664 N N . GLU A 1 85 ? 21.125 9.414 3.359 1 97.56 85 GLU A N 1
ATOM 665 C CA . GLU A 1 85 ? 21.75 10.508 4.094 1 97.56 85 GLU A CA 1
ATOM 666 C C . GLU A 1 85 ? 20.734 11.586 4.461 1 97.56 85 GLU A C 1
ATOM 668 O O . GLU A 1 85 ? 20.766 12.125 5.57 1 97.56 85 GLU A O 1
ATOM 673 N N . ASP A 1 86 ? 19.891 11.891 3.512 1 96.81 86 ASP A N 1
ATOM 674 C CA . ASP A 1 86 ? 18.828 12.836 3.805 1 96.81 86 ASP A CA 1
ATOM 675 C C . ASP A 1 86 ? 17.969 12.359 4.973 1 96.81 86 ASP A C 1
ATOM 677 O O . ASP A 1 86 ? 17.609 13.148 5.848 1 96.81 86 ASP A O 1
ATOM 681 N N . TYR A 1 87 ? 17.688 11.109 4.996 1 97.56 87 TYR A N 1
ATOM 682 C CA . TYR A 1 87 ? 16.906 10.508 6.066 1 97.56 87 TYR A CA 1
ATOM 683 C C . TYR A 1 87 ? 17.641 10.578 7.395 1 97.56 87 TYR A C 1
ATOM 685 O O . TYR A 1 87 ? 17.078 11.008 8.406 1 97.56 87 TYR A O 1
ATOM 693 N N . ILE A 1 88 ? 18.859 10.227 7.395 1 96.81 88 ILE A N 1
ATOM 694 C CA . ILE A 1 88 ? 19.656 10.156 8.609 1 96.81 88 ILE A CA 1
ATOM 695 C C . ILE A 1 88 ? 19.781 11.555 9.227 1 96.81 88 ILE A C 1
ATOM 697 O O . ILE A 1 88 ? 19.688 11.703 10.445 1 96.81 88 ILE A O 1
ATOM 701 N N . LYS A 1 89 ? 19.891 12.555 8.414 1 96.06 89 LYS A N 1
ATOM 702 C CA . LYS A 1 89 ? 20.031 13.93 8.875 1 96.06 89 LYS A CA 1
ATOM 703 C C . LYS A 1 89 ? 18.75 14.414 9.555 1 96.06 89 LYS A C 1
ATOM 705 O O . LYS A 1 89 ? 18.781 15.352 10.352 1 96.06 89 LYS A O 1
ATOM 710 N N . SER A 1 90 ? 17.656 13.758 9.203 1 95.75 90 SER A N 1
ATOM 711 C CA . SER A 1 90 ? 16.359 14.32 9.594 1 95.75 90 SER A CA 1
ATOM 712 C C . SER A 1 90 ? 15.648 13.406 10.586 1 95.75 90 SER A C 1
ATOM 714 O O . SER A 1 90 ? 14.688 13.82 11.234 1 95.75 90 SER A O 1
ATOM 716 N N . LYS A 1 91 ? 16.094 12.172 10.766 1 94.94 91 LYS A N 1
ATOM 717 C CA . LYS A 1 91 ? 15.328 11.133 11.43 1 94.94 91 LYS A CA 1
ATOM 718 C C . LYS A 1 91 ? 15.078 11.484 12.891 1 94.94 91 LYS A C 1
ATOM 720 O O . LYS A 1 91 ? 14.047 11.117 13.461 1 94.94 91 LYS A O 1
ATOM 725 N N . ASP A 1 92 ? 15.953 12.242 13.547 1 94.62 92 ASP A N 1
ATOM 726 C CA . ASP A 1 92 ? 15.797 12.586 14.961 1 94.62 92 ASP A CA 1
ATOM 727 C C . ASP A 1 92 ? 14.695 13.625 15.156 1 94.62 92 ASP A C 1
ATOM 729 O O . ASP A 1 92 ? 14.227 13.836 16.281 1 94.62 92 ASP A O 1
ATOM 733 N N . ARG A 1 93 ? 14.266 14.273 14.07 1 95.44 93 ARG A N 1
ATOM 734 C CA . ARG A 1 93 ? 13.211 15.281 14.133 1 95.44 93 ARG A CA 1
ATOM 735 C C . ARG A 1 93 ? 11.922 14.766 13.508 1 95.44 93 ARG A C 1
ATOM 737 O O . ARG A 1 93 ? 11.008 15.539 13.242 1 95.44 93 ARG A O 1
ATOM 744 N N . LEU A 1 94 ? 11.859 13.484 13.242 1 96.75 94 LEU A N 1
ATOM 745 C CA . LEU A 1 94 ? 10.703 12.859 12.609 1 96.75 94 LEU A CA 1
ATOM 746 C C . LEU A 1 94 ? 10.125 11.758 13.492 1 96.75 94 LEU A C 1
ATOM 748 O O . LEU A 1 94 ? 10.797 10.758 13.75 1 96.75 94 LEU A O 1
ATOM 752 N N . LEU A 1 95 ? 8.961 11.984 13.992 1 97.44 95 LEU A N 1
ATOM 753 C CA . LEU A 1 95 ? 8.227 10.945 14.703 1 97.44 95 LEU A CA 1
ATOM 754 C C . LEU A 1 95 ? 7.109 10.383 13.836 1 97.44 95 LEU A C 1
ATOM 756 O O . LEU A 1 95 ? 6.168 11.094 13.484 1 97.44 95 LEU A O 1
ATOM 760 N N . GLU A 1 96 ? 7.215 9.141 13.539 1 97.75 96 GLU A N 1
ATOM 761 C CA . GLU A 1 96 ? 6.207 8.484 12.703 1 97.75 96 GLU A CA 1
ATOM 762 C C . GLU A 1 96 ? 5.27 7.625 13.547 1 97.75 96 GLU A C 1
ATOM 764 O O . GLU A 1 96 ? 5.719 6.801 14.344 1 97.75 96 GLU A O 1
ATOM 769 N N . ILE A 1 97 ? 4 7.875 13.375 1 98.19 97 ILE A N 1
ATOM 770 C CA . ILE A 1 97 ? 2.939 7.105 14.016 1 98.19 97 ILE A CA 1
ATOM 771 C C . ILE A 1 97 ? 2.041 6.48 12.945 1 98.19 97 ILE A C 1
ATOM 773 O O . ILE A 1 97 ? 1.651 7.148 11.984 1 98.19 97 ILE A O 1
ATOM 777 N N . GLN A 1 98 ? 1.734 5.238 13.164 1 97.81 98 GLN A N 1
ATOM 778 C CA . GLN A 1 98 ? 0.94 4.555 12.148 1 97.81 98 GLN A CA 1
ATOM 779 C C . GLN A 1 98 ? -0.508 4.391 12.602 1 97.81 98 GLN A C 1
ATOM 781 O O . GLN A 1 98 ? -0.78 4.281 13.797 1 97.81 98 GLN A O 1
ATOM 786 N N . PHE A 1 99 ? -1.424 4.441 11.641 1 96.62 99 PHE A N 1
ATOM 787 C CA . PHE A 1 99 ? -2.812 4.031 11.812 1 96.62 99 PHE A CA 1
ATOM 788 C C . PHE A 1 99 ? -3.271 3.17 10.641 1 96.62 99 PHE A C 1
ATOM 790 O O . PHE A 1 99 ? -2.629 3.148 9.594 1 96.62 99 PHE A O 1
ATOM 797 N N . ASP A 1 100 ? -4.344 2.408 10.852 1 92.94 100 ASP A N 1
ATOM 798 C CA . ASP A 1 100 ? -4.957 1.7 9.727 1 92.94 100 ASP A CA 1
ATOM 799 C C . ASP A 1 100 ? -6.453 1.995 9.648 1 92.94 100 ASP A C 1
ATOM 801 O O . ASP A 1 100 ? -6.945 2.463 8.617 1 92.94 100 ASP A O 1
ATOM 805 N N . THR A 1 101 ? -7.094 1.911 10.758 1 91.75 101 THR A N 1
ATOM 806 C CA . THR A 1 101 ? -8.539 2.096 10.758 1 91.75 101 THR A CA 1
ATOM 807 C C . THR A 1 101 ? -8.898 3.545 11.07 1 91.75 101 THR A C 1
ATOM 809 O O . THR A 1 101 ? -8.07 4.301 11.586 1 91.75 101 THR A O 1
ATOM 812 N N . LEU A 1 102 ? -10.125 3.852 10.797 1 90.94 102 LEU A N 1
ATOM 813 C CA . LEU A 1 102 ? -10.648 5.164 11.156 1 90.94 102 LEU A CA 1
ATOM 814 C C . LEU A 1 102 ? -10.539 5.402 12.656 1 90.94 102 LEU A C 1
ATOM 816 O O . LEU A 1 102 ? -10.188 6.504 13.086 1 90.94 102 LEU A O 1
ATOM 820 N N . GLU A 1 103 ? -10.766 4.375 13.398 1 90.19 103 GLU A N 1
ATOM 821 C CA . GLU A 1 103 ? -10.68 4.465 14.852 1 90.19 103 GLU A CA 1
ATOM 822 C C . GLU A 1 103 ? -9.25 4.766 15.305 1 90.19 103 GLU A C 1
ATOM 824 O O . GLU A 1 103 ? -9.031 5.637 16.141 1 90.19 103 GLU A O 1
ATOM 829 N N . ASP A 1 104 ? -8.266 3.965 14.695 1 94.62 104 ASP A N 1
ATOM 830 C CA . ASP A 1 104 ? -6.859 4.262 14.961 1 94.62 104 ASP A CA 1
ATOM 831 C C . ASP A 1 104 ? -6.555 5.734 14.695 1 94.62 104 ASP A C 1
ATOM 833 O O . ASP A 1 104 ? -5.914 6.398 15.516 1 94.62 104 ASP A O 1
ATOM 837 N N . TYR A 1 105 ? -7.074 6.207 13.602 1 95.38 105 TYR A N 1
ATOM 838 C CA . TYR A 1 105 ? -6.785 7.559 13.133 1 95.38 105 TYR A CA 1
ATOM 839 C C . TYR A 1 105 ? -7.27 8.602 14.141 1 95.38 105 TYR A C 1
ATOM 841 O O . TYR A 1 105 ? -6.496 9.461 14.562 1 95.38 105 TYR A O 1
ATOM 849 N N . PHE A 1 106 ? -8.461 8.5 14.578 1 93.12 106 PHE A N 1
ATOM 850 C CA . PHE A 1 106 ? -9.031 9.508 15.469 1 93.12 106 PHE A CA 1
ATOM 851 C C . PHE A 1 106 ? -8.367 9.461 16.844 1 93.12 106 PHE A C 1
ATOM 853 O O . PHE A 1 106 ? -8.141 10.508 17.453 1 93.12 106 PHE A O 1
ATOM 860 N N . GLY A 1 107 ? -8.062 8.258 17.266 1 95.31 107 GLY A N 1
ATOM 861 C CA . GLY A 1 107 ? -7.355 8.141 18.531 1 95.31 107 GLY A CA 1
ATOM 862 C C . GLY A 1 107 ? -6.008 8.836 18.531 1 95.31 107 GLY A C 1
ATOM 863 O O . GLY A 1 107 ? -5.711 9.617 19.438 1 95.31 107 GLY A O 1
ATOM 864 N N . GLU A 1 108 ? -5.238 8.578 17.547 1 97.25 108 GLU A N 1
ATOM 865 C CA . GLU A 1 108 ? -3.912 9.18 17.453 1 97.25 108 GLU A CA 1
ATOM 866 C C . GLU A 1 108 ? -4.004 10.672 17.156 1 97.25 108 GLU A C 1
ATOM 868 O O . GLU A 1 108 ? -3.189 11.461 17.641 1 97.25 108 GLU A O 1
ATOM 873 N N . LEU A 1 109 ? -4.996 11.023 16.344 1 96.69 109 LEU A N 1
ATOM 874 C CA . LEU A 1 109 ? -5.215 12.43 16.031 1 96.69 109 LEU A CA 1
ATOM 875 C C . LEU A 1 109 ? -5.477 13.227 17.312 1 96.69 109 LEU A C 1
ATOM 877 O O . LEU A 1 109 ? -4.879 14.289 17.516 1 96.69 109 LEU A O 1
ATOM 881 N N . GLU A 1 110 ? -6.328 12.711 18.109 1 96.38 110 GLU A N 1
ATOM 882 C CA . GLU A 1 110 ? -6.617 13.375 19.375 1 96.38 110 GLU A CA 1
ATOM 883 C C . GLU A 1 110 ? -5.367 13.469 20.25 1 96.38 110 GLU A C 1
ATOM 885 O O . GLU A 1 110 ? -5.016 14.547 20.734 1 96.38 110 GLU A O 1
ATOM 890 N N . LYS A 1 111 ? -4.75 12.367 20.391 1 97.56 111 LYS A N 1
ATOM 891 C CA . LYS A 1 111 ? -3.584 12.273 21.266 1 97.56 111 LYS A CA 1
ATOM 892 C C . LYS A 1 111 ? -2.512 13.281 20.859 1 97.56 111 LYS A C 1
ATOM 894 O O . LYS A 1 111 ? -2.068 14.086 21.672 1 97.56 111 LYS A O 1
ATOM 899 N N . TYR A 1 112 ? -2.188 13.383 19.656 1 97.44 112 TYR A N 1
ATOM 900 C CA . TYR A 1 112 ? -1.036 14.172 19.25 1 97.44 112 TYR A CA 1
ATOM 901 C C . TYR A 1 112 ? -1.433 15.625 19 1 97.44 112 TYR A C 1
ATOM 903 O O . TYR A 1 112 ? -0.589 16.516 19.062 1 97.44 112 TYR A O 1
ATOM 911 N N . SER A 1 113 ? -2.736 15.852 18.719 1 97.12 113 SER A N 1
ATOM 912 C CA . SER A 1 113 ? -3.207 17.234 18.75 1 97.12 113 SER A CA 1
ATOM 913 C C . SER A 1 113 ? -3.014 17.844 20.141 1 97.12 113 SER A C 1
ATOM 915 O O . SER A 1 113 ? -2.512 18.969 20.266 1 97.12 113 SER A O 1
ATOM 917 N N . LYS A 1 114 ? -3.359 17.062 21.109 1 97.12 114 LYS A N 1
ATOM 918 C CA . LYS A 1 114 ? -3.223 17.547 22.484 1 97.12 114 LYS A CA 1
ATOM 919 C C . LYS A 1 114 ? -1.755 17.703 22.875 1 97.12 114 LYS A C 1
ATOM 921 O O . LYS A 1 114 ? -1.389 18.641 23.578 1 97.12 114 LYS A O 1
ATOM 926 N N . VAL A 1 115 ? -0.945 16.781 22.438 1 95.44 115 VAL A N 1
ATOM 927 C CA . VAL A 1 115 ? 0.492 16.875 22.672 1 95.44 115 VAL A CA 1
ATOM 928 C C . VAL A 1 115 ? 1.032 18.172 22.078 1 95.44 115 VAL A C 1
ATOM 930 O O . VAL A 1 115 ? 1.792 18.891 22.734 1 95.44 115 VAL A O 1
ATOM 933 N N . LEU A 1 116 ? 0.618 18.5 20.875 1 95.69 116 LEU A N 1
ATOM 934 C CA . LEU A 1 116 ? 1.097 19.703 20.203 1 95.69 116 LEU A CA 1
ATOM 935 C C . LEU A 1 116 ? 0.572 20.953 20.906 1 95.69 116 LEU A C 1
ATOM 937 O O . LEU A 1 116 ? 1.311 21.922 21.094 1 95.69 116 LEU A O 1
ATOM 941 N N . GLU A 1 117 ? -0.678 20.906 21.297 1 95.25 117 GLU A N 1
ATOM 942 C CA . GLU A 1 117 ? -1.289 22 22.016 1 95.25 117 GLU A CA 1
ATOM 943 C C . GLU A 1 117 ? -0.477 22.359 23.266 1 95.25 117 GLU A C 1
ATOM 945 O O . GLU A 1 117 ? -0.271 23.547 23.562 1 95.25 117 GLU A O 1
ATOM 950 N N . ASN A 1 118 ? 0.067 21.359 23.891 1 93.25 118 ASN A N 1
ATOM 951 C CA . ASN A 1 118 ? 0.734 21.562 25.172 1 93.25 118 ASN A CA 1
ATOM 952 C C . ASN A 1 118 ? 2.244 21.703 25 1 93.25 118 ASN A C 1
ATOM 954 O O . ASN A 1 118 ? 2.967 21.891 25.984 1 93.25 118 ASN A O 1
ATOM 958 N N . SER A 1 119 ? 2.668 21.641 23.781 1 90.88 119 SER A N 1
ATOM 959 C CA . SER A 1 119 ? 4.094 21.781 23.516 1 90.88 119 SER A CA 1
ATOM 960 C C . SER A 1 119 ? 4.566 23.203 23.75 1 90.88 119 SER A C 1
ATOM 962 O O . SER A 1 119 ? 3.787 24.156 23.625 1 90.88 119 SER A O 1
ATOM 964 N N . ILE A 1 120 ? 5.848 23.344 24.062 1 88.44 120 ILE A N 1
ATOM 965 C CA . ILE A 1 120 ? 6.426 24.641 24.328 1 88.44 120 ILE A CA 1
ATOM 966 C C . ILE A 1 120 ? 7.004 25.234 23.047 1 88.44 120 ILE A C 1
ATOM 968 O O . ILE A 1 120 ? 7.562 26.344 23.062 1 88.44 120 ILE A O 1
ATOM 972 N N . ALA A 1 121 ? 6.797 24.547 21.969 1 89.94 121 ALA A N 1
ATOM 973 C CA . ALA A 1 121 ? 7.312 25.031 20.688 1 89.94 121 ALA A CA 1
ATOM 974 C C . ALA A 1 121 ? 6.758 26.422 20.375 1 89.94 121 ALA A C 1
ATOM 976 O O . ALA A 1 121 ? 5.586 26.703 20.641 1 89.94 121 ALA A O 1
ATOM 977 N N . 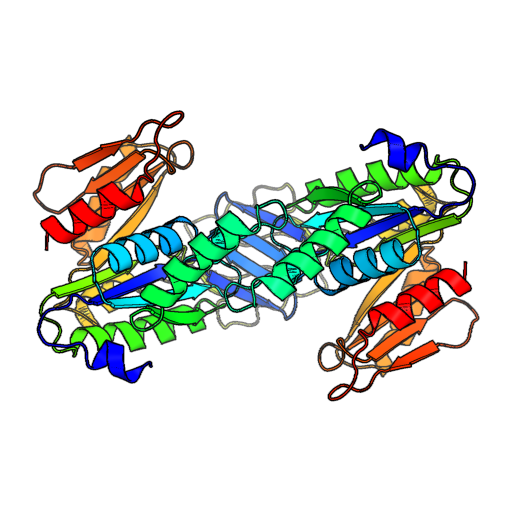SER A 1 122 ? 7.641 27.234 19.812 1 88.12 122 SER A N 1
ATOM 978 C CA . SER A 1 122 ? 7.266 28.609 19.531 1 88.12 122 SER A CA 1
ATOM 979 C C . SER A 1 122 ? 6.336 28.688 18.312 1 88.12 122 SER A C 1
ATOM 981 O O . SER A 1 122 ? 5.527 29.609 18.203 1 88.12 122 SER A O 1
ATOM 983 N N . ARG A 1 123 ? 6.5 27.797 17.406 1 94.12 123 ARG A N 1
ATOM 984 C CA . ARG A 1 123 ? 5.645 27.703 16.219 1 94.12 123 ARG A CA 1
ATOM 985 C C . ARG A 1 123 ? 5.051 26.312 16.078 1 94.12 123 ARG A C 1
ATOM 987 O O . ARG A 1 123 ? 5.758 25.312 16.219 1 94.12 123 ARG A O 1
ATOM 994 N N . LYS A 1 124 ? 3.75 26.281 15.875 1 96.38 124 LYS A N 1
ATOM 995 C CA . LYS A 1 124 ? 3.02 25.016 15.781 1 96.38 124 LYS A CA 1
ATOM 996 C C . LYS A 1 124 ? 2.051 25.031 14.609 1 96.38 124 LYS A C 1
ATOM 998 O O . LYS A 1 124 ? 1.544 26.078 14.219 1 96.38 124 LYS A O 1
ATOM 1003 N N . MET A 1 125 ? 1.847 23.844 14.055 1 97.44 125 MET A N 1
ATOM 1004 C CA . MET A 1 125 ? 0.926 23.703 12.93 1 97.44 125 MET A CA 1
ATOM 1005 C C . MET A 1 125 ? 0.367 22.297 12.852 1 97.44 125 MET A C 1
ATOM 1007 O O . MET A 1 125 ? 1.072 21.328 13.133 1 97.44 125 MET A O 1
ATOM 1011 N N . ILE A 1 126 ? -0.89 22.188 12.484 1 98.06 126 ILE A N 1
ATOM 1012 C CA . ILE A 1 126 ? -1.497 20.906 12.156 1 98.06 126 ILE A CA 1
ATOM 1013 C C . ILE A 1 126 ? -1.937 20.891 10.695 1 98.06 126 ILE A C 1
ATOM 1015 O O . ILE A 1 126 ? -2.641 21.797 10.25 1 98.06 126 ILE A O 1
ATOM 1019 N N . LEU A 1 127 ? -1.447 19.938 9.93 1 98.06 127 LEU A N 1
ATOM 1020 C CA . LEU A 1 127 ? -1.837 19.719 8.547 1 98.06 127 LEU A CA 1
ATOM 1021 C C . LEU A 1 127 ? -2.639 18.438 8.398 1 98.06 127 LEU A C 1
ATOM 1023 O O . LEU A 1 127 ? -2.098 17.344 8.57 1 98.06 127 LEU A O 1
ATOM 1027 N N . LEU A 1 128 ? -3.863 18.547 8.102 1 96.44 128 LEU A N 1
ATOM 1028 C CA . LEU A 1 128 ? -4.742 17.391 7.941 1 96.44 128 LEU A CA 1
ATOM 1029 C C . LEU A 1 128 ? -4.816 16.969 6.48 1 96.44 128 LEU A C 1
ATOM 1031 O O . LEU A 1 128 ? -5.762 17.328 5.773 1 96.44 128 LEU A O 1
ATOM 1035 N N . ALA A 1 129 ? -3.854 16.109 6.066 1 95.62 129 ALA A N 1
ATOM 1036 C CA . ALA A 1 129 ? -3.727 15.734 4.66 1 95.62 129 ALA A CA 1
ATOM 1037 C C . ALA A 1 129 ? -4.25 14.32 4.426 1 95.62 129 ALA A C 1
ATOM 1039 O O . ALA A 1 129 ? -4.281 13.844 3.289 1 95.62 129 ALA A O 1
ATOM 1040 N N . ALA A 1 130 ? -4.691 13.609 5.445 1 95.25 130 ALA A N 1
ATOM 1041 C CA . ALA A 1 130 ? -5.211 12.25 5.285 1 95.25 130 ALA A CA 1
ATOM 1042 C C . ALA A 1 130 ? -6.574 12.266 4.598 1 95.25 130 ALA A C 1
ATOM 1044 O O . ALA A 1 130 ? -7.355 13.203 4.777 1 95.25 130 ALA A O 1
ATOM 1045 N N . ALA A 1 131 ? -6.785 11.242 3.832 1 91.5 131 ALA A N 1
ATOM 1046 C CA . ALA A 1 131 ? -8.117 10.992 3.279 1 91.5 131 ALA A CA 1
ATOM 1047 C C . ALA A 1 131 ? -8.992 10.242 4.281 1 91.5 131 ALA A C 1
ATOM 1049 O O . ALA A 1 131 ? -8.859 9.023 4.438 1 91.5 131 ALA A O 1
ATOM 1050 N N . VAL A 1 132 ? -9.836 10.945 4.898 1 88.69 132 VAL A N 1
ATOM 1051 C CA . VAL A 1 132 ? -10.586 10.398 6.023 1 88.69 132 VAL A CA 1
ATOM 1052 C C . VAL A 1 132 ? -12.031 10.141 5.602 1 88.69 132 VAL A C 1
ATOM 1054 O O . VAL A 1 132 ? -12.656 10.992 4.961 1 88.69 132 VAL A O 1
ATOM 1057 N N . SER A 1 133 ? -12.461 8.992 5.988 1 79.31 133 SER A N 1
ATOM 1058 C CA . SER A 1 133 ? -13.852 8.641 5.691 1 79.31 133 SER A CA 1
ATOM 1059 C C . SER A 1 133 ? -14.82 9.57 6.414 1 79.31 133 SER A C 1
ATOM 1061 O O . SER A 1 133 ? -14.617 9.891 7.586 1 79.31 133 SER A O 1
ATOM 1063 N N . ASP A 1 134 ? -15.68 10.023 5.633 1 69.31 134 ASP A N 1
ATOM 1064 C CA . ASP A 1 134 ? -16.75 10.82 6.242 1 69.31 134 ASP A CA 1
ATOM 1065 C C . ASP A 1 134 ? -17.766 9.93 6.941 1 69.31 134 ASP A C 1
ATOM 1067 O O . ASP A 1 134 ? -18.656 10.422 7.633 1 69.31 134 ASP A O 1
ATOM 1071 N N . PHE A 1 135 ? -17.594 8.539 6.793 1 62.28 135 PHE A N 1
ATOM 1072 C CA . PHE A 1 135 ? -18.562 7.578 7.297 1 62.28 135 PHE A CA 1
ATOM 1073 C C . PHE A 1 135 ? -17.875 6.508 8.141 1 62.28 135 PHE A C 1
ATOM 1075 O O . PHE A 1 135 ? -16.672 6.293 8.023 1 62.28 135 PHE A O 1
ATOM 1082 N N . THR A 1 136 ? -18.594 6.07 9.289 1 57.19 136 THR A N 1
ATOM 1083 C CA . THR A 1 136 ? -18.188 4.875 10.016 1 57.19 136 THR A CA 1
ATOM 1084 C C . THR A 1 136 ? -19.266 3.803 9.953 1 57.19 136 THR A C 1
ATOM 1086 O O . THR A 1 136 ? -20.406 4.09 9.586 1 57.19 136 THR A O 1
ATOM 1089 N N . THR A 1 137 ? -18.781 2.451 10.031 1 52.81 137 THR A N 1
ATOM 1090 C CA . THR A 1 137 ? -19.781 1.391 10.07 1 52.81 137 THR A CA 1
ATOM 1091 C C . THR A 1 137 ? -20.688 1.545 11.297 1 52.81 137 THR A C 1
ATOM 1093 O O . THR A 1 137 ? -20.203 1.909 12.375 1 52.81 137 THR A O 1
ATOM 1096 N N . ALA A 1 138 ? -22 1.62 11.062 1 46.94 138 ALA A N 1
ATOM 1097 C CA . ALA A 1 138 ? -22.922 1.606 12.195 1 46.94 138 ALA A CA 1
ATOM 1098 C C . ALA A 1 138 ? -22.719 0.366 13.055 1 46.94 138 ALA A C 1
ATOM 1100 O O . ALA A 1 138 ? -22.359 -0.699 12.547 1 46.94 138 ALA A O 1
ATOM 1101 N N . SER A 1 139 ? -22.344 0.537 14.375 1 44.19 139 SER A N 1
ATOM 1102 C CA . SER A 1 139 ? -22.203 -0.558 15.328 1 44.19 139 SER A CA 1
ATOM 1103 C C . SER A 1 139 ? -23.188 -1.686 15.016 1 44.19 139 SER A C 1
ATOM 1105 O O . SER A 1 139 ? -23.109 -2.764 15.602 1 44.19 139 SER A O 1
ATOM 1107 N N . LYS A 1 140 ? -24.328 -1.303 14.555 1 40.22 140 LYS A N 1
ATOM 1108 C CA . LYS A 1 140 ? -25.281 -2.41 14.508 1 40.22 140 LYS A CA 1
ATOM 1109 C C . LYS A 1 140 ? -24.812 -3.494 13.539 1 40.22 140 LYS A C 1
ATOM 1111 O O . LYS A 1 140 ? -24.078 -3.213 12.586 1 40.22 140 LYS A O 1
ATOM 1116 N N . SER A 1 141 ? -25.344 -4.84 13.75 1 39.22 141 SER A N 1
ATOM 1117 C CA . SER A 1 141 ? -25.078 -6.148 13.164 1 39.22 141 SER A CA 1
ATOM 1118 C C . SER A 1 141 ? -24.984 -6.066 11.641 1 39.22 141 SER A C 1
ATOM 1120 O O . SER A 1 141 ? -26 -5.902 10.969 1 39.22 141 SER A O 1
ATOM 1122 N N . SER A 1 142 ? -24.25 -5.266 11.219 1 39.66 142 SER A N 1
ATOM 1123 C CA . SER A 1 142 ? -24.203 -5.449 9.773 1 39.66 142 SER A CA 1
ATOM 1124 C C . SER A 1 142 ? -23.938 -6.906 9.406 1 39.66 142 SER A C 1
ATOM 1126 O O . SER A 1 142 ? -22.828 -7.418 9.648 1 39.66 142 SER A O 1
ATOM 1128 N N . LYS A 1 143 ? -24.938 -7.77 9.727 1 38.16 143 LYS A N 1
ATOM 1129 C CA . LYS A 1 143 ? -24.891 -9.156 9.273 1 38.16 143 LYS A CA 1
ATOM 1130 C C . LYS A 1 143 ? -24.766 -9.234 7.75 1 38.16 143 LYS A C 1
ATOM 1132 O O . LYS A 1 143 ? -25.562 -8.625 7.031 1 38.16 143 LYS A O 1
ATOM 1137 N N . ILE A 1 144 ? -23.594 -9.367 7.309 1 43.34 144 ILE A N 1
ATOM 1138 C CA . ILE A 1 144 ? -23.578 -9.891 5.949 1 43.34 144 ILE A CA 1
ATOM 1139 C C . ILE A 1 144 ? -24.484 -11.117 5.863 1 43.34 144 ILE A C 1
ATOM 1141 O O . ILE A 1 144 ? -24.219 -12.141 6.492 1 43.34 144 ILE A O 1
ATOM 1145 N N . ASP A 1 145 ? -25.734 -10.953 5.945 1 37.62 145 ASP A N 1
ATOM 1146 C CA . ASP A 1 145 ? -26.531 -12.148 5.742 1 37.62 145 ASP A CA 1
ATOM 1147 C C . ASP A 1 145 ? -26.203 -12.82 4.414 1 37.62 145 ASP A C 1
ATOM 1149 O O . ASP A 1 145 ? -26.375 -12.227 3.348 1 37.62 145 ASP A O 1
ATOM 1153 N N . SER A 1 146 ? -25.203 -13.633 4.477 1 39.69 146 SER A N 1
ATOM 1154 C CA . SER A 1 146 ? -24.844 -14.508 3.365 1 39.69 146 SER A CA 1
ATOM 1155 C C . SER A 1 146 ? -26.078 -15.055 2.66 1 39.69 146 SER A C 1
ATOM 1157 O O . SER A 1 146 ? -25.969 -15.703 1.615 1 39.69 146 SER A O 1
ATOM 1159 N N . SER A 1 147 ? -27.078 -15.195 3.375 1 37.16 147 SER A N 1
ATOM 1160 C CA . SER A 1 147 ? -28.141 -15.953 2.715 1 37.16 147 SER A CA 1
ATOM 1161 C C . SER A 1 147 ? -28.562 -15.297 1.41 1 37.16 147 SER A C 1
ATOM 1163 O O . SER A 1 147 ? -28.875 -15.977 0.432 1 37.16 147 SER A O 1
ATOM 1165 N N . GLU A 1 148 ? -29.062 -14.047 1.53 1 37.78 148 GLU A N 1
ATOM 1166 C CA . GLU A 1 148 ? -29.703 -13.477 0.345 1 37.78 148 GLU A CA 1
ATOM 1167 C C . GLU A 1 148 ? -28.75 -12.531 -0.391 1 37.78 148 GLU A C 1
ATOM 1169 O O . GLU A 1 148 ? -29.156 -11.859 -1.344 1 37.78 148 GLU A O 1
ATOM 1174 N N . GLY A 1 149 ? -27.531 -12.688 -0.818 1 38.69 149 GLY A N 1
ATOM 1175 C CA . GLY A 1 149 ? -26.531 -12.148 -1.716 1 38.69 149 GLY A CA 1
ATOM 1176 C C . GLY A 1 149 ? -26.062 -10.758 -1.334 1 38.69 149 GLY A C 1
ATOM 1177 O O . GLY A 1 149 ? -25.172 -10.195 -1.964 1 38.69 149 GLY A O 1
ATOM 1178 N N . PHE A 1 150 ? -27.031 -9.797 -0.854 1 43.75 150 PHE A N 1
ATOM 1179 C CA . PHE A 1 150 ? -26.719 -8.367 -0.779 1 43.75 150 PHE A CA 1
ATOM 1180 C C . PHE A 1 150 ? -26.234 -7.992 0.611 1 43.75 150 PHE A C 1
ATOM 1182 O O . PHE A 1 150 ? -26.781 -8.438 1.617 1 43.75 150 PHE A O 1
ATOM 1189 N N . SER A 1 151 ? -24.938 -7.789 0.853 1 50.75 151 SER A N 1
ATOM 1190 C CA . SER A 1 151 ? -24.578 -7.285 2.172 1 50.75 151 SER A CA 1
ATOM 1191 C C . SER A 1 151 ? -24.688 -5.766 2.234 1 50.75 151 SER A C 1
ATOM 1193 O O . SER A 1 151 ? -24.359 -5.074 1.271 1 50.75 151 SER A O 1
ATOM 1195 N N . VAL A 1 152 ? -25.844 -5.27 2.965 1 49 152 VAL A N 1
ATOM 1196 C CA . VAL A 1 152 ? -26.016 -3.846 3.232 1 49 152 VAL A CA 1
ATOM 1197 C C . VAL A 1 152 ? -25 -3.4 4.293 1 49 152 VAL A C 1
ATOM 1199 O O . VAL A 1 152 ? -24.938 -3.982 5.375 1 49 152 VAL A O 1
ATOM 1202 N N . ILE A 1 153 ? -24 -2.641 3.836 1 56.31 153 ILE A N 1
ATOM 1203 C CA . ILE A 1 153 ? -23.141 -2.027 4.832 1 56.31 153 ILE A CA 1
ATOM 1204 C C . ILE A 1 153 ? -23.703 -0.681 5.262 1 56.31 153 ILE A C 1
ATOM 1206 O O . ILE A 1 153 ? -23.953 0.196 4.426 1 56.31 153 ILE A O 1
ATOM 1210 N N . GLU A 1 154 ? -24.234 -0.599 6.5 1 54.97 154 GLU A N 1
ATOM 1211 C CA . GLU A 1 154 ? -24.719 0.666 7.031 1 54.97 154 GLU A CA 1
ATOM 1212 C C . GLU A 1 154 ? -23.578 1.538 7.539 1 54.97 154 GLU A C 1
ATOM 1214 O O . GLU A 1 154 ? -22.734 1.079 8.312 1 54.97 154 GLU A O 1
ATOM 1219 N N . LEU A 1 155 ? -23.453 2.803 6.914 1 58.44 155 LEU A N 1
ATOM 1220 C CA . LEU A 1 155 ? -22.391 3.719 7.289 1 58.44 155 LEU A CA 1
ATOM 1221 C C . LEU A 1 155 ? -22.938 4.914 8.055 1 58.44 155 LEU A C 1
ATOM 1223 O O . LEU A 1 155 ? -24.047 5.387 7.77 1 58.44 155 LEU A O 1
ATOM 1227 N N . ASP A 1 156 ? -22.312 5.234 9.281 1 57.19 156 ASP A N 1
ATOM 1228 C CA . ASP A 1 156 ? -22.625 6.434 10.047 1 57.19 156 ASP A CA 1
ATOM 1229 C C . ASP A 1 156 ? -21.703 7.586 9.68 1 57.19 156 ASP A C 1
ATOM 1231 O O . ASP A 1 156 ? -20.531 7.359 9.336 1 57.19 156 ASP A O 1
ATOM 1235 N N . LYS A 1 157 ? -22.234 8.906 9.57 1 56.06 157 LYS A N 1
ATOM 1236 C CA . LYS A 1 157 ? -21.438 10.086 9.25 1 56.06 157 LYS A CA 1
ATOM 1237 C C . LYS A 1 157 ? -20.406 10.367 10.344 1 56.06 157 LYS A C 1
ATOM 1239 O O . LYS A 1 157 ? -20.688 10.203 11.531 1 56.06 157 LYS A O 1
ATOM 1244 N N . VAL A 1 158 ? -19.094 10.555 9.945 1 56.66 158 VAL A N 1
ATOM 1245 C CA . VAL A 1 158 ? -18.031 10.945 10.859 1 56.66 158 VAL A CA 1
ATOM 1246 C C . VAL A 1 158 ? -18.078 12.453 11.094 1 56.66 158 VAL A C 1
ATOM 1248 O O . VAL A 1 158 ? -17.609 13.234 10.258 1 56.66 158 VAL A O 1
ATOM 1251 N N . ALA A 1 159 ? -19.203 13.234 11.195 1 51.88 159 ALA A N 1
ATOM 1252 C CA . ALA A 1 159 ? -19.516 14.664 11.203 1 51.88 159 ALA A CA 1
ATOM 1253 C C . ALA A 1 159 ? -18.469 15.461 11.953 1 51.88 159 ALA A C 1
ATOM 1255 O O . ALA A 1 159 ? -18.266 16.656 11.68 1 51.88 159 ALA A O 1
ATOM 1256 N N . LYS A 1 160 ? -17.516 14.977 12.961 1 62.75 160 LYS A N 1
ATOM 1257 C CA . LYS A 1 160 ? -17.078 15.938 13.969 1 62.75 160 LYS A CA 1
ATOM 1258 C C . LYS A 1 160 ? -15.555 15.93 14.109 1 62.75 160 LYS A C 1
ATOM 1260 O O . LYS A 1 160 ? -15.023 16.453 15.094 1 62.75 160 LYS A O 1
ATOM 1265 N N . ALA A 1 161 ? -14.805 15.578 12.984 1 75.12 161 ALA A N 1
ATOM 1266 C CA . ALA A 1 161 ? -13.391 15.484 13.352 1 75.12 161 ALA A CA 1
ATOM 1267 C C . ALA A 1 161 ? -12.734 16.859 13.352 1 75.12 161 ALA A C 1
ATOM 1269 O O . ALA A 1 161 ? -12.047 17.219 14.312 1 75.12 161 ALA A O 1
ATOM 1270 N N . LEU A 1 162 ? -13.156 17.641 12.453 1 86.88 162 LEU A N 1
ATOM 1271 C CA . LEU A 1 162 ? -12.438 18.906 12.289 1 86.88 162 LEU A CA 1
ATOM 1272 C C . LEU A 1 162 ? -12.719 19.844 13.461 1 86.88 162 LEU A C 1
ATOM 1274 O O . LEU A 1 162 ? -11.789 20.328 14.102 1 86.88 162 LEU A O 1
ATOM 1278 N N . PRO A 1 163 ? -13.938 19.938 13.875 1 89.31 163 PRO A N 1
ATOM 1279 C CA . PRO A 1 163 ? -14.203 20.812 15.023 1 89.31 163 PRO A CA 1
ATOM 1280 C C . PRO A 1 163 ? -13.586 20.297 16.312 1 89.31 163 PRO A C 1
ATOM 1282 O O . PRO A 1 163 ? -13.219 21.094 17.188 1 89.31 163 PRO A O 1
ATOM 1285 N N . SER A 1 164 ? -13.461 19 16.391 1 92.31 164 SER A N 1
ATOM 1286 C CA . SER A 1 164 ? -12.82 18.438 17.578 1 92.31 164 SER A CA 1
ATOM 1287 C C . SER A 1 164 ? -11.359 18.875 17.688 1 92.31 164 SER A C 1
ATOM 1289 O O . SER A 1 164 ? -10.883 19.234 18.766 1 92.31 164 SER A O 1
ATOM 1291 N N . VAL A 1 165 ? -10.695 18.953 16.578 1 95.56 165 VAL A N 1
ATOM 1292 C CA . VAL A 1 165 ? -9.289 19.359 16.578 1 95.56 165 VAL A CA 1
ATOM 1293 C C . VAL A 1 165 ? -9.188 20.844 16.844 1 95.56 165 VAL A C 1
ATOM 1295 O O . VAL A 1 165 ? -8.453 21.266 17.734 1 95.56 165 VAL A O 1
ATOM 1298 N N . THR A 1 166 ? -9.984 21.703 16.203 1 95.81 166 THR A N 1
ATOM 1299 C CA . THR A 1 166 ? -9.789 23.141 16.172 1 95.81 166 THR A CA 1
ATOM 1300 C C . THR A 1 166 ? -10.344 23.812 17.422 1 95.81 166 THR A C 1
ATOM 1302 O O . THR A 1 166 ? -9.836 24.844 17.859 1 95.81 166 THR A O 1
ATOM 1305 N N . PHE A 1 167 ? -11.367 23.172 18 1 95.31 167 PHE A N 1
ATOM 1306 C CA . PHE A 1 167 ? -12.023 23.875 19.109 1 95.31 167 PHE A CA 1
ATOM 1307 C C . PHE A 1 167 ? -11.742 23.172 20.438 1 95.31 167 PHE A C 1
ATOM 1309 O O . PHE A 1 167 ? -11.914 23.766 21.5 1 95.31 167 PHE A O 1
ATOM 1316 N N . SER A 1 168 ? -11.281 21.938 20.344 1 95.56 168 SER A N 1
ATOM 1317 C CA . SER A 1 168 ? -11.18 21.203 21.594 1 95.56 168 SER A CA 1
ATOM 1318 C C . SER A 1 168 ? -9.766 20.672 21.812 1 95.56 168 SER A C 1
ATOM 1320 O O . SER A 1 168 ? -9.102 21.031 22.781 1 95.56 168 SER A O 1
ATOM 1322 N N . TRP A 1 169 ? -9.219 19.953 20.953 1 97 169 TRP A N 1
ATOM 1323 C CA . TRP A 1 169 ? -7.98 19.219 21.172 1 97 169 TRP A CA 1
ATOM 1324 C C . TRP A 1 169 ? -6.773 20.125 21.047 1 97 169 TRP A C 1
ATOM 1326 O O .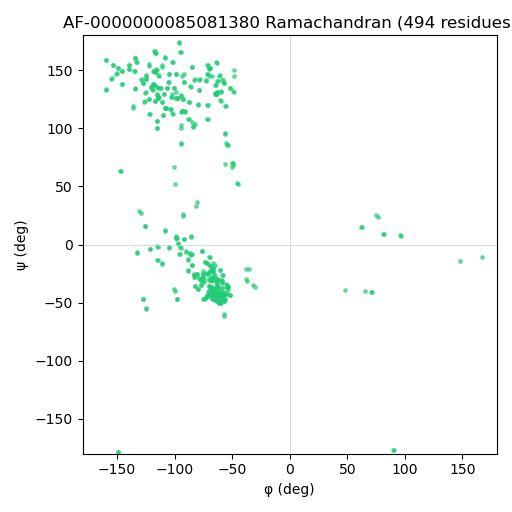 TRP A 1 169 ? -5.809 20 21.812 1 97 169 TRP A O 1
ATOM 1336 N N . ALA A 1 170 ? -6.789 21.109 20.078 1 97.44 170 ALA A N 1
ATOM 1337 C CA . ALA A 1 170 ? -5.668 22.016 19.844 1 97.44 170 ALA A CA 1
ATOM 1338 C C . ALA A 1 170 ? -6.164 23.391 19.391 1 97.44 170 ALA A C 1
ATOM 1340 O O . ALA A 1 170 ? -5.797 23.859 18.312 1 97.44 170 ALA A O 1
ATOM 1341 N N . PRO A 1 171 ? -6.902 24.062 20.25 1 96.62 171 PRO A N 1
ATOM 1342 C CA . PRO A 1 171 ? -7.555 25.312 19.844 1 96.62 171 PRO A CA 1
ATOM 1343 C C . PRO A 1 171 ? -6.562 26.438 19.547 1 96.62 171 PRO A C 1
ATOM 1345 O O . PRO A 1 171 ? -6.895 27.391 18.828 1 96.62 171 PRO A O 1
ATOM 1348 N N . SER A 1 172 ? -5.34 26.359 20.031 1 96.5 172 SER A N 1
ATOM 1349 C CA . SER A 1 172 ? -4.395 27.453 19.844 1 96.5 172 SER A CA 1
ATOM 1350 C C . SER A 1 172 ? -3.492 27.203 18.641 1 96.5 172 SER A C 1
ATOM 1352 O O . SER A 1 172 ? -2.701 28.078 18.266 1 96.5 172 SER A O 1
ATOM 1354 N N . VAL A 1 173 ? -3.576 26.031 18.078 1 97.19 173 VAL A N 1
ATOM 1355 C CA . VAL A 1 173 ? -2.68 25.656 16.984 1 97.19 173 VAL A CA 1
ATOM 1356 C C . VAL A 1 173 ? -3.369 25.875 15.641 1 97.19 173 VAL A C 1
ATOM 1358 O O . VAL A 1 173 ? -4.48 25.391 15.422 1 97.19 173 VAL A O 1
ATOM 1361 N N . PRO A 1 174 ? -2.76 26.625 14.742 1 97.12 174 PRO A N 1
ATOM 1362 C CA . PRO A 1 174 ? -3.346 26.766 13.406 1 97.12 174 PRO A CA 1
ATOM 1363 C C . PRO A 1 174 ? -3.494 25.422 12.68 1 97.12 174 PRO A C 1
ATOM 1365 O O . PRO A 1 174 ? -2.547 24.641 12.633 1 97.12 174 PRO A O 1
ATOM 1368 N N . VAL A 1 175 ? -4.707 25.203 12.125 1 96.88 175 VAL A N 1
ATOM 1369 C CA . VAL A 1 175 ? -5.02 23.969 11.422 1 96.88 175 VAL A CA 1
ATOM 1370 C C . VAL A 1 175 ? -5.254 24.25 9.945 1 96.88 175 VAL A C 1
ATOM 1372 O O . VAL A 1 175 ? -5.996 25.172 9.594 1 96.88 175 VAL A O 1
ATOM 1375 N N . PHE A 1 176 ? -4.539 23.531 9.102 1 96.56 176 PHE A N 1
ATOM 1376 C CA . PHE A 1 176 ? -4.758 23.578 7.66 1 96.56 176 PHE A CA 1
ATOM 1377 C C . PHE A 1 176 ? -5.324 22.25 7.156 1 96.56 176 PHE A C 1
ATOM 1379 O O . PHE A 1 176 ? -4.887 21.172 7.586 1 96.56 176 PHE A O 1
ATOM 1386 N N . SER A 1 177 ? -6.309 22.297 6.336 1 94.06 177 SER A N 1
ATOM 1387 C CA . SER A 1 177 ? -6.93 21.094 5.758 1 94.06 177 SER A CA 1
ATOM 1388 C C . SER A 1 177 ? -6.754 21.062 4.242 1 94.06 177 SER A C 1
ATOM 1390 O O . SER A 1 177 ? -6.328 22.062 3.641 1 94.06 177 SER A O 1
ATOM 1392 N N . PHE A 1 178 ? -7 19.906 3.697 1 92.88 178 PHE A N 1
ATOM 1393 C CA . PHE A 1 178 ? -6.898 19.703 2.256 1 92.88 178 PHE A CA 1
ATOM 1394 C C . PHE A 1 178 ? -8.266 19.406 1.651 1 92.88 178 PHE A C 1
ATOM 1396 O O . PHE A 1 178 ? -9.102 18.766 2.289 1 92.88 178 PHE A O 1
ATOM 1403 N N . LYS A 1 179 ? -8.438 19.891 0.457 1 87.62 179 LYS A N 1
ATOM 1404 C CA . LYS A 1 179 ? -9.641 19.578 -0.304 1 87.62 179 LYS A CA 1
ATOM 1405 C C . LYS A 1 179 ? -9.305 19.25 -1.756 1 87.62 179 LYS A C 1
ATOM 1407 O O . LYS A 1 179 ? -8.695 20.062 -2.459 1 87.62 179 LYS A O 1
ATOM 1412 N N . LEU A 1 180 ? -9.648 18.047 -2.107 1 84.69 180 LEU A N 1
ATOM 1413 C CA . LEU A 1 180 ? -9.5 17.625 -3.492 1 84.69 180 LEU A CA 1
ATOM 1414 C C . LEU A 1 180 ? -10.797 17.812 -4.27 1 84.69 180 LEU A C 1
ATOM 1416 O O . LEU A 1 180 ? -11.859 17.391 -3.816 1 84.69 180 LEU A O 1
ATOM 1420 N N . GLU A 1 181 ? -10.727 18.484 -5.41 1 81.94 181 GLU A N 1
ATOM 1421 C CA . GLU A 1 181 ? -11.906 18.719 -6.234 1 81.94 181 GLU A CA 1
ATOM 1422 C C . GLU A 1 181 ? -11.633 18.406 -7.703 1 81.94 181 GLU A C 1
ATOM 1424 O O . GLU A 1 181 ? -10.469 18.297 -8.109 1 81.94 181 GLU A O 1
ATOM 1429 N N . THR A 1 182 ? -12.617 18.141 -8.406 1 79.56 182 THR A N 1
ATOM 1430 C CA . THR A 1 182 ? -12.5 17.875 -9.828 1 79.56 182 THR A CA 1
ATOM 1431 C C . THR A 1 182 ? -12.328 19.172 -10.617 1 79.56 182 THR A C 1
ATOM 1433 O O . THR A 1 182 ? -11.742 19.172 -11.703 1 79.56 182 THR A O 1
ATOM 1436 N N . GLU A 1 183 ? -12.906 20.188 -10.031 1 82.25 183 GLU A N 1
ATOM 1437 C CA . GLU A 1 183 ? -12.844 21.5 -10.688 1 82.25 183 GLU A CA 1
ATOM 1438 C C . GLU A 1 183 ? -12.312 22.562 -9.734 1 82.25 183 GLU A C 1
ATOM 1440 O O . GLU A 1 183 ? -12.734 22.641 -8.586 1 82.25 183 GLU A O 1
ATOM 1445 N N . GLU A 1 184 ? -11.477 23.391 -10.305 1 82.12 184 GLU A N 1
ATOM 1446 C CA . GLU A 1 184 ? -10.805 24.422 -9.508 1 82.12 184 GLU A CA 1
ATOM 1447 C C . GLU A 1 184 ? -11.812 25.406 -8.906 1 82.12 184 GLU A C 1
ATOM 1449 O O . GLU A 1 184 ? -11.641 25.859 -7.777 1 82.12 184 GLU A O 1
ATOM 1454 N N . GLU A 1 185 ? -12.805 25.625 -9.648 1 82.44 185 GLU A N 1
ATOM 1455 C CA . GLU A 1 185 ? -13.773 26.641 -9.258 1 82.44 185 GLU A CA 1
ATOM 1456 C C . GLU A 1 185 ? -14.562 26.219 -8.023 1 82.44 185 GLU A C 1
ATOM 1458 O O . GLU A 1 185 ? -15.156 27.047 -7.336 1 82.44 185 GLU A O 1
ATOM 1463 N N . LYS A 1 186 ? -14.547 24.938 -7.754 1 84.38 186 LYS A N 1
ATOM 1464 C CA . LYS A 1 186 ? -15.328 24.406 -6.641 1 84.38 186 LYS A CA 1
ATOM 1465 C C . LYS A 1 186 ? -14.547 24.484 -5.332 1 84.38 186 LYS A C 1
ATOM 1467 O O . LYS A 1 186 ? -15.117 24.328 -4.254 1 84.38 186 LYS A O 1
ATOM 1472 N N . ILE A 1 187 ? -13.312 24.828 -5.402 1 83.88 187 ILE A N 1
ATOM 1473 C CA . ILE A 1 187 ? -12.445 24.75 -4.23 1 83.88 187 ILE A CA 1
ATOM 1474 C C . ILE A 1 187 ? -12.781 25.891 -3.266 1 83.88 187 ILE A C 1
ATOM 1476 O O . ILE A 1 187 ? -13.023 25.641 -2.08 1 83.88 187 ILE A O 1
ATOM 1480 N N . GLU A 1 188 ? -12.914 27.094 -3.691 1 83.94 188 GLU A N 1
ATOM 1481 C CA . GLU A 1 188 ? -13.086 28.25 -2.822 1 83.94 188 GLU A CA 1
ATOM 1482 C C . GLU A 1 188 ? -14.43 28.203 -2.1 1 83.94 188 GLU A C 1
ATOM 1484 O O . GLU A 1 188 ? -14.492 28.375 -0.88 1 83.94 188 GLU A O 1
ATOM 1489 N N . PRO A 1 189 ? -15.516 27.922 -2.844 1 82.75 189 PRO A N 1
ATOM 1490 C CA . PRO A 1 189 ? -16.797 27.859 -2.148 1 82.75 189 PRO A CA 1
ATOM 1491 C C . PRO A 1 189 ? -16.828 26.766 -1.076 1 82.75 189 PRO A C 1
ATOM 1493 O O . PRO A 1 189 ? -17.5 26.938 -0.049 1 82.75 189 PRO A O 1
ATOM 1496 N N . LYS A 1 190 ? -16.125 25.766 -1.301 1 81.06 190 LYS A N 1
ATOM 1497 C CA . LYS A 1 190 ? -16.125 24.672 -0.34 1 81.06 190 LYS A CA 1
ATOM 1498 C C . LYS A 1 190 ? -15.211 24.969 0.845 1 81.06 190 LYS A C 1
ATOM 1500 O O . LYS A 1 190 ? -15.438 24.484 1.954 1 81.06 190 LYS A O 1
ATOM 1505 N N . ALA A 1 191 ? -14.25 25.812 0.566 1 84.38 191 ALA A N 1
ATOM 1506 C CA . ALA A 1 191 ? -13.305 26.188 1.614 1 84.38 191 ALA A CA 1
ATOM 1507 C C . ALA A 1 191 ? -13.992 27 2.705 1 84.38 191 ALA A C 1
ATOM 1509 O O . ALA A 1 191 ? -13.633 26.906 3.881 1 84.38 191 ALA A O 1
ATOM 1510 N N . ILE A 1 192 ? -15.008 27.719 2.381 1 81 192 ILE A N 1
ATOM 1511 C CA . ILE A 1 192 ? -15.711 28.609 3.303 1 81 192 ILE A CA 1
ATOM 1512 C C . ILE A 1 192 ? -16.312 27.781 4.441 1 81 192 ILE A C 1
ATOM 1514 O O . ILE A 1 192 ? -16.281 28.203 5.602 1 81 192 ILE A O 1
ATOM 1518 N N . LYS A 1 193 ? -16.781 26.578 4.082 1 82.56 193 LYS A N 1
ATOM 1519 C CA . LYS A 1 193 ? -17.406 25.719 5.078 1 82.56 193 LYS A CA 1
ATOM 1520 C C . LYS A 1 193 ? -16.391 25.25 6.117 1 82.56 193 LYS A C 1
ATOM 1522 O O . LYS A 1 193 ? -16.75 24.984 7.266 1 82.56 193 LYS A O 1
ATOM 1527 N N . TYR A 1 194 ? -15.18 25.281 5.773 1 86.88 194 TYR A N 1
ATOM 1528 C CA . TYR A 1 194 ? -14.125 24.797 6.664 1 86.88 194 TYR A CA 1
ATOM 1529 C C . TYR A 1 194 ? -13.734 25.875 7.672 1 86.88 194 TYR A C 1
ATOM 1531 O O . TYR A 1 194 ? -13.305 25.562 8.789 1 86.88 194 TYR A O 1
ATOM 1539 N N . PHE A 1 195 ? -13.945 27.156 7.285 1 89.62 195 PHE A N 1
ATOM 1540 C CA . PHE A 1 195 ? -13.586 28.234 8.18 1 89.62 195 PHE A CA 1
ATOM 1541 C C . PHE A 1 195 ? -14.523 28.281 9.383 1 89.62 195 PHE A C 1
ATOM 1543 O O . PHE A 1 195 ? -14.094 28.578 10.5 1 89.62 195 PHE A O 1
ATOM 1550 N N . ASP A 1 196 ? -15.664 27.844 9.07 1 87.31 196 ASP A N 1
ATOM 1551 C CA . ASP A 1 196 ? -16.641 27.781 10.156 1 87.31 196 ASP A CA 1
ATOM 1552 C C . ASP A 1 196 ? -16.297 26.656 11.133 1 87.31 196 ASP A C 1
ATOM 1554 O O . ASP A 1 196 ? -16.766 26.656 12.273 1 87.31 196 ASP A O 1
ATOM 1558 N N . GLN A 1 197 ? -15.445 25.797 10.648 1 89.5 197 GLN A N 1
ATOM 1559 C CA . GLN A 1 197 ? -15.047 24.672 11.484 1 89.5 197 GLN A CA 1
ATOM 1560 C C . GLN A 1 197 ? -13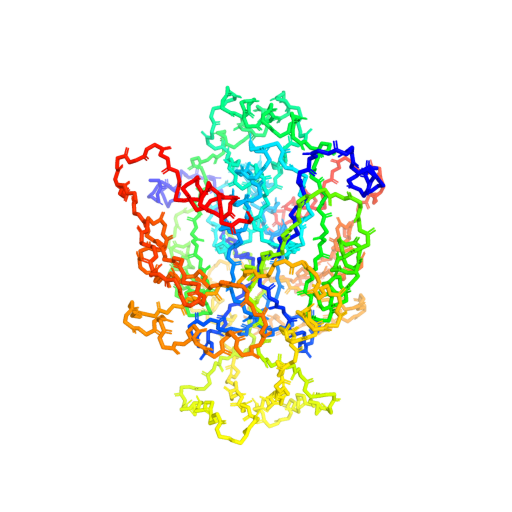.703 24.953 12.164 1 89.5 197 GLN A C 1
ATOM 1562 O O . GLN A 1 197 ? -13.117 24.047 12.766 1 89.5 197 GLN A O 1
ATOM 1567 N N . GLY A 1 198 ? -13.211 26.125 12.031 1 91.44 198 GLY A N 1
ATOM 1568 C CA . GLY A 1 198 ? -12.07 26.578 12.82 1 91.44 198 GLY A CA 1
ATOM 1569 C C . GLY A 1 198 ? -10.742 26.422 12.102 1 91.44 198 GLY A C 1
ATOM 1570 O O . GLY A 1 198 ? -9.688 26.672 12.68 1 91.44 198 GLY A O 1
ATOM 1571 N N . VAL A 1 199 ? -10.773 26.078 10.859 1 93.62 199 VAL A N 1
ATOM 1572 C CA . VAL A 1 199 ? -9.531 25.875 10.125 1 93.62 199 VAL A CA 1
ATOM 1573 C C . VAL A 1 199 ? -8.945 27.234 9.727 1 93.62 199 VAL A C 1
ATOM 1575 O O . VAL A 1 199 ? -9.68 28.156 9.375 1 93.62 199 VAL A O 1
ATOM 1578 N N . LYS A 1 200 ? -7.645 27.297 9.812 1 94.56 200 LYS A N 1
ATOM 1579 C CA . LYS A 1 200 ? -6.949 28.531 9.453 1 94.56 200 LYS A CA 1
ATOM 1580 C C . LYS A 1 200 ? -6.863 28.688 7.934 1 94.56 200 LYS A C 1
ATOM 1582 O O . LYS A 1 200 ? -6.867 29.812 7.422 1 94.56 200 LYS A O 1
ATOM 1587 N N . GLY A 1 201 ? -6.723 27.625 7.227 1 95.12 201 GLY A N 1
ATOM 1588 C CA . GLY A 1 201 ? -6.625 27.625 5.777 1 95.12 201 GLY A CA 1
ATOM 1589 C C . GLY A 1 201 ? -6.949 26.281 5.148 1 95.12 201 GLY A C 1
ATOM 1590 O O . GLY A 1 201 ? -6.938 25.266 5.828 1 95.12 201 GLY A O 1
ATOM 1591 N N . VAL A 1 202 ? -7.309 26.359 3.855 1 94.56 202 VAL A N 1
ATOM 1592 C CA . VAL A 1 202 ? -7.629 25.172 3.068 1 94.56 202 VAL A CA 1
ATOM 1593 C C . VAL A 1 202 ? -6.715 25.109 1.845 1 94.56 202 VAL A C 1
ATOM 1595 O O . VAL A 1 202 ? -6.559 26.094 1.122 1 94.56 202 VAL A O 1
ATOM 1598 N N . ILE A 1 203 ? -6.047 24 1.732 1 95.56 203 ILE A N 1
ATOM 1599 C CA . ILE A 1 203 ? -5.234 23.75 0.548 1 95.56 203 ILE A CA 1
ATOM 1600 C C . ILE A 1 203 ? -6.051 22.984 -0.485 1 95.56 203 ILE A C 1
ATOM 1602 O O . ILE A 1 203 ? -6.469 21.844 -0.234 1 95.56 203 ILE A O 1
ATOM 1606 N N . GLY A 1 204 ? -6.309 23.594 -1.582 1 92.88 204 GLY A N 1
ATOM 1607 C CA . GLY A 1 204 ? -7.086 23 -2.652 1 92.88 204 GLY A CA 1
ATOM 1608 C C . GLY A 1 204 ? -6.227 22.469 -3.787 1 92.88 204 GLY A C 1
ATOM 1609 O O . GLY A 1 204 ? -5.234 23.094 -4.16 1 92.88 204 GLY A O 1
ATOM 1610 N N . ASN A 1 205 ? -6.566 21.266 -4.215 1 89.44 205 ASN A N 1
ATOM 1611 C CA . ASN A 1 205 ? -5.918 20.719 -5.406 1 89.44 205 ASN A CA 1
ATOM 1612 C C . ASN A 1 205 ? -6.91 19.969 -6.297 1 89.44 205 ASN A C 1
ATOM 1614 O O . ASN A 1 205 ? -7.992 19.594 -5.844 1 89.44 205 ASN A O 1
ATOM 1618 N N . VAL A 1 206 ? -6.531 19.953 -7.512 1 86.44 206 VAL A N 1
ATOM 1619 C CA . VAL A 1 206 ? -7.312 19.219 -8.508 1 86.44 206 VAL A CA 1
ATOM 1620 C C . VAL A 1 206 ? -6.59 17.922 -8.883 1 86.44 206 VAL A C 1
ATOM 1622 O O . VAL A 1 206 ? -5.367 17.922 -9.039 1 86.44 206 VAL A O 1
ATOM 1625 N N . LEU A 1 207 ? -7.367 16.875 -9.031 1 81 207 LEU A N 1
ATOM 1626 C CA . LEU A 1 207 ? -6.812 15.547 -9.227 1 81 207 LEU A CA 1
ATOM 1627 C C . LEU A 1 207 ? -5.848 15.523 -10.406 1 81 207 LEU A C 1
ATOM 1629 O O . LEU A 1 207 ? -4.75 14.969 -10.312 1 81 207 LEU A O 1
ATOM 1633 N N . SER A 1 208 ? -6.129 16.141 -11.516 1 82.81 208 SER A N 1
ATOM 1634 C CA . SER A 1 208 ? -5.371 16.062 -12.758 1 82.81 208 SER A CA 1
ATOM 1635 C C . SER A 1 208 ? -4.086 16.875 -12.672 1 82.81 208 SER A C 1
ATOM 1637 O O . SER A 1 208 ? -3.107 16.578 -13.359 1 82.81 208 SER A O 1
ATOM 1639 N N . SER A 1 209 ? -4.062 17.859 -11.766 1 86.94 209 SER A N 1
ATOM 1640 C CA . SER A 1 209 ? -2.928 18.781 -11.727 1 86.94 209 SER A CA 1
ATOM 1641 C C . SER A 1 209 ? -2.314 18.844 -10.328 1 86.94 209 SER A C 1
ATOM 1643 O O . SER A 1 209 ? -1.485 19.703 -10.047 1 86.94 209 SER A O 1
ATOM 1645 N N . ARG A 1 210 ? -2.615 17.922 -9.492 1 85.19 210 ARG A N 1
ATOM 1646 C CA . ARG A 1 210 ? -2.293 18.016 -8.07 1 85.19 210 ARG A CA 1
ATOM 1647 C C . ARG A 1 210 ? -0.784 17.969 -7.852 1 85.19 210 ARG A C 1
ATOM 1649 O O . ARG A 1 210 ? -0.294 18.422 -6.812 1 85.19 210 ARG A O 1
ATOM 1656 N N . ARG A 1 211 ? -0.047 17.547 -8.82 1 87.38 211 ARG A N 1
ATOM 1657 C CA . ARG A 1 211 ? 1.396 17.422 -8.648 1 87.38 211 ARG A CA 1
ATOM 1658 C C . ARG A 1 211 ? 2.102 18.75 -8.914 1 87.38 211 ARG A C 1
ATOM 1660 O O . ARG A 1 211 ? 3.227 18.953 -8.453 1 87.38 211 ARG A O 1
ATOM 1667 N N . TRP A 1 212 ? 1.337 19.641 -9.602 1 91.25 212 TRP A N 1
ATOM 1668 C CA . TRP A 1 212 ? 2.098 20.828 -9.977 1 91.25 212 TRP A CA 1
ATOM 1669 C C . TRP A 1 212 ? 1.321 22.109 -9.641 1 91.25 212 TRP A C 1
ATOM 1671 O O . TRP A 1 212 ? 1.824 23.219 -9.836 1 91.25 212 TRP A O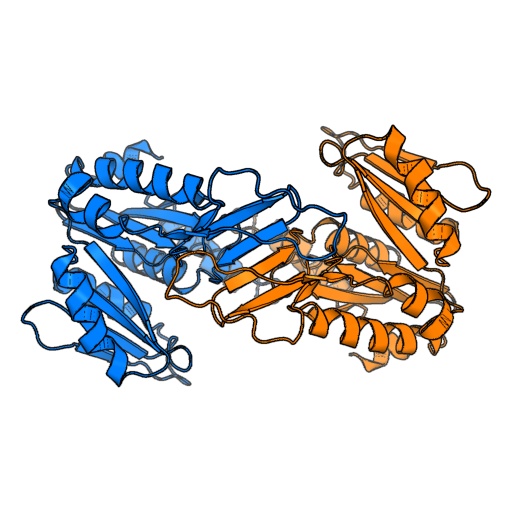 1
ATOM 1681 N N . LYS A 1 213 ? 0.103 21.906 -9.227 1 93.06 213 LYS A N 1
ATOM 1682 C CA . LYS A 1 213 ? -0.686 23.094 -8.875 1 93.06 213 LYS A CA 1
ATOM 1683 C C . LYS A 1 213 ? -1.412 22.891 -7.551 1 93.06 213 LYS A C 1
ATOM 1685 O O . LYS A 1 213 ? -1.996 21.828 -7.309 1 93.06 213 LYS A O 1
ATOM 1690 N N . VAL A 1 214 ? -1.371 23.875 -6.66 1 94.69 214 VAL A N 1
ATOM 1691 C CA . VAL A 1 214 ? -2.105 23.891 -5.402 1 94.69 214 VAL A CA 1
ATOM 1692 C C . VAL A 1 214 ? -2.525 25.312 -5.059 1 94.69 214 VAL A C 1
ATOM 1694 O O . VAL A 1 214 ? -1.879 26.281 -5.477 1 94.69 214 VAL A O 1
ATOM 1697 N N . SER A 1 215 ? -3.621 25.438 -4.402 1 94.56 215 SER A N 1
ATOM 1698 C CA . SER A 1 215 ? -4.105 26.734 -3.926 1 94.56 215 SER A CA 1
ATOM 1699 C C . SER A 1 215 ? -4.215 26.75 -2.404 1 94.56 215 SER A C 1
ATOM 1701 O O . SER A 1 215 ? -4.617 25.766 -1.792 1 94.56 215 SER A O 1
ATOM 1703 N N . LEU A 1 216 ? -3.801 27.844 -1.874 1 95.69 216 LEU A N 1
ATOM 1704 C CA . LEU A 1 216 ? -4 28.094 -0.45 1 95.69 216 LEU A CA 1
ATOM 1705 C C . LEU A 1 216 ? -5.059 29.172 -0.227 1 95.69 216 LEU A C 1
ATOM 1707 O O . LEU A 1 216 ? -4.887 30.312 -0.653 1 95.69 216 LEU A O 1
ATOM 1711 N N . ILE A 1 217 ? -6.141 28.75 0.436 1 94.81 217 ILE A N 1
ATOM 1712 C CA . ILE A 1 217 ? -7.25 29.656 0.74 1 94.81 217 ILE A CA 1
ATOM 1713 C C . ILE A 1 217 ? -7.301 29.922 2.242 1 94.81 217 ILE A C 1
ATOM 1715 O O . ILE A 1 217 ? -7.344 28.984 3.045 1 94.81 217 ILE A O 1
ATOM 1719 N N . MET A 1 218 ? -7.223 31.141 2.656 1 94.44 218 MET A N 1
ATOM 1720 C CA . MET A 1 218 ? -7.328 31.562 4.055 1 94.44 218 MET A CA 1
ATOM 1721 C C . MET A 1 218 ? -8.461 32.562 4.246 1 94.44 218 MET A C 1
ATOM 1723 O O . MET A 1 218 ? -8.852 33.25 3.303 1 94.44 218 MET A O 1
ATOM 1727 N N . LYS A 1 219 ? -8.953 32.562 5.469 1 85.88 219 LYS A N 1
ATOM 1728 C CA . LYS A 1 219 ? -10.055 33.469 5.75 1 85.88 219 LYS A CA 1
ATOM 1729 C C . LYS A 1 219 ? -9.625 34.906 5.586 1 85.88 219 LYS A C 1
ATOM 1731 O O . LYS A 1 219 ? -8.57 35.312 6.094 1 85.88 219 LYS A O 1
ATOM 1736 N N . ASP A 1 220 ? -10.391 35.688 4.836 1 82.38 220 ASP A N 1
ATOM 1737 C CA . ASP A 1 220 ? -10.266 37.125 4.641 1 82.38 220 ASP A CA 1
ATOM 1738 C C . ASP A 1 220 ? -8.93 37.5 3.984 1 82.38 220 ASP A C 1
ATOM 1740 O O . ASP A 1 220 ? -8.359 38.562 4.258 1 82.38 220 ASP A O 1
ATOM 1744 N N . LYS A 1 221 ? -8.211 36.562 3.402 1 88.88 221 LYS A N 1
ATOM 1745 C CA . LYS A 1 221 ? -7.004 36.781 2.611 1 88.88 221 LYS A CA 1
ATOM 1746 C C . LYS A 1 221 ? -7.199 36.344 1.167 1 88.88 221 LYS A C 1
ATOM 1748 O O . LYS A 1 221 ? -8.023 35.469 0.891 1 88.88 221 LYS A O 1
ATOM 1753 N N . PRO A 1 222 ? -6.516 37.031 0.288 1 89.19 222 PRO A N 1
ATOM 1754 C CA . PRO A 1 222 ? -6.59 36.562 -1.094 1 89.19 222 PRO A CA 1
ATOM 1755 C C . PRO A 1 222 ? -6.043 35.125 -1.257 1 89.19 222 PRO A C 1
ATOM 1757 O O . PRO A 1 222 ? -5.074 34.75 -0.586 1 89.19 222 PRO A O 1
ATOM 1760 N N . THR A 1 223 ? -6.691 34.406 -2.164 1 91.62 223 THR A N 1
ATOM 1761 C CA . THR A 1 223 ? -6.219 33.062 -2.488 1 91.62 223 THR A CA 1
ATOM 1762 C C . THR A 1 223 ? -4.832 33.125 -3.117 1 91.62 223 THR A C 1
ATOM 1764 O O . THR A 1 223 ? -4.559 33.969 -3.963 1 91.62 223 THR A O 1
ATOM 1767 N N . VAL A 1 224 ? -3.975 32.219 -2.688 1 93.75 224 VAL A N 1
ATOM 1768 C CA . VAL A 1 224 ? -2.637 32.094 -3.26 1 93.75 224 VAL A CA 1
ATOM 1769 C C . VAL A 1 224 ? -2.549 30.844 -4.125 1 93.75 224 VAL A C 1
ATOM 1771 O O . VAL A 1 224 ? -2.652 29.734 -3.615 1 93.75 224 VAL A O 1
ATOM 1774 N N . ASN A 1 225 ? -2.305 31.031 -5.391 1 93.69 225 ASN A N 1
ATOM 1775 C CA . ASN A 1 225 ? -2.119 29.922 -6.32 1 93.69 225 ASN A CA 1
ATOM 1776 C C . ASN A 1 225 ? -0.64 29.641 -6.566 1 93.69 225 ASN A C 1
ATOM 1778 O O . ASN A 1 225 ? 0.129 30.547 -6.867 1 93.69 225 ASN A O 1
ATOM 1782 N N . MET A 1 226 ? -0.267 28.453 -6.359 1 94.5 226 MET A N 1
ATOM 1783 C CA . MET A 1 226 ? 1.111 28.016 -6.578 1 94.5 226 MET A CA 1
ATOM 1784 C C . MET A 1 226 ? 1.188 27 -7.707 1 94.5 226 MET A C 1
ATOM 1786 O O . MET A 1 226 ? 0.371 26.078 -7.773 1 94.5 226 MET A O 1
ATOM 1790 N N . GLU A 1 227 ? 2.139 27.188 -8.562 1 93 227 GLU A N 1
ATOM 1791 C CA . GLU A 1 227 ? 2.314 26.297 -9.711 1 93 227 GLU A CA 1
ATOM 1792 C C . GLU A 1 227 ? 3.791 26.125 -10.055 1 93 227 GLU A C 1
ATOM 1794 O O . GLU A 1 227 ? 4.574 27.078 -9.945 1 93 227 GLU A O 1
ATOM 1799 N N . ILE A 1 228 ? 4.105 24.875 -10.352 1 91.12 228 ILE A N 1
ATOM 1800 C CA . ILE A 1 228 ? 5.445 24.609 -10.859 1 91.12 228 ILE A CA 1
ATOM 1801 C C . ILE A 1 228 ? 5.359 24.047 -12.273 1 91.12 228 ILE A C 1
ATOM 1803 O O . ILE A 1 228 ? 4.277 23.672 -12.734 1 91.12 228 ILE A O 1
ATOM 1807 N N . ASP A 1 229 ? 6.547 24.047 -12.93 1 82.69 229 ASP A N 1
ATOM 1808 C CA . ASP A 1 229 ? 6.598 23.469 -14.266 1 82.69 229 ASP A CA 1
ATOM 1809 C C . ASP A 1 229 ? 6.469 21.953 -14.219 1 82.69 229 ASP A C 1
ATOM 1811 O O . ASP A 1 229 ? 7.285 21.281 -13.586 1 82.69 229 ASP A O 1
ATOM 1815 N N . ALA A 1 230 ? 5.453 21.453 -14.859 1 71.5 230 ALA A N 1
ATOM 1816 C CA . ALA A 1 230 ? 5.145 20.031 -14.828 1 71.5 230 ALA A CA 1
ATOM 1817 C C . ALA A 1 230 ? 6.258 19.203 -15.484 1 71.5 230 ALA A C 1
ATOM 1819 O O . ALA A 1 230 ? 6.488 18.062 -15.109 1 71.5 230 ALA A O 1
ATOM 1820 N N . VAL A 1 231 ? 6.855 19.688 -16.344 1 65.12 231 VAL A N 1
ATOM 1821 C CA . VAL A 1 231 ? 7.781 18.938 -17.188 1 65.12 231 VAL A CA 1
ATOM 1822 C C . VAL A 1 231 ? 9.211 19.172 -16.719 1 65.12 231 VAL A C 1
ATOM 1824 O O . VAL A 1 231 ? 9.992 18.234 -16.547 1 65.12 231 VAL A O 1
ATOM 1827 N N . ASN A 1 232 ? 9.508 20.328 -16.375 1 63.97 232 ASN A N 1
ATOM 1828 C CA . ASN A 1 232 ? 10.914 20.688 -16.25 1 63.97 232 ASN A CA 1
ATOM 1829 C C . ASN A 1 232 ? 11.289 21 -14.797 1 63.97 232 ASN A C 1
ATOM 1831 O O . ASN A 1 232 ? 12.461 21.234 -14.492 1 63.97 232 ASN A O 1
ATOM 1835 N N . SER A 1 233 ? 10.344 20.938 -14.023 1 66.88 233 SER A N 1
ATOM 1836 C CA . SER A 1 233 ? 10.68 21.453 -12.695 1 66.88 233 SER A CA 1
ATOM 1837 C C . SER A 1 233 ? 11.469 20.422 -11.891 1 66.88 233 SER A C 1
ATOM 1839 O O . SER A 1 233 ? 11.156 19.234 -11.914 1 66.88 233 SER A O 1
ATOM 1841 N N . VAL A 1 234 ? 12.5 20.984 -11.344 1 68.62 234 VAL A N 1
ATOM 1842 C CA . VAL A 1 234 ? 13.352 20.203 -10.445 1 68.62 234 VAL A CA 1
ATOM 1843 C C . VAL A 1 234 ? 12.773 20.234 -9.031 1 68.62 234 VAL A C 1
ATOM 1845 O O . VAL A 1 234 ? 13.156 19.422 -8.188 1 68.62 234 VAL A O 1
ATOM 1848 N N . ILE A 1 235 ? 11.773 21.078 -8.953 1 76.69 235 ILE A N 1
ATOM 1849 C CA . ILE A 1 235 ? 11.266 21.219 -7.594 1 76.69 235 ILE A CA 1
ATOM 1850 C C . ILE A 1 235 ? 9.867 20.609 -7.5 1 76.69 235 ILE A C 1
ATOM 1852 O O . ILE A 1 235 ? 9.172 20.484 -8.508 1 76.69 235 ILE A O 1
ATOM 1856 N N . GLU A 1 236 ? 9.516 20.156 -6.32 1 91.75 236 GLU A N 1
ATOM 1857 C CA . GLU A 1 236 ? 8.18 19.656 -6.016 1 91.75 236 GLU A CA 1
ATOM 1858 C C . GLU A 1 236 ? 7.285 20.766 -5.465 1 91.75 236 GLU A C 1
ATOM 1860 O O . GLU A 1 236 ? 7.77 21.703 -4.824 1 91.75 236 GLU A O 1
ATOM 1865 N N . ILE A 1 237 ? 6.027 20.75 -5.742 1 94.69 237 ILE A N 1
ATOM 1866 C CA . ILE A 1 237 ? 5.078 21.797 -5.367 1 94.69 237 ILE A CA 1
ATOM 1867 C C . ILE A 1 237 ? 5.07 21.969 -3.85 1 94.69 237 ILE A C 1
ATOM 1869 O O . ILE A 1 237 ? 4.797 23.062 -3.342 1 94.69 237 ILE A O 1
ATOM 1873 N N . GLU A 1 238 ? 5.418 20.906 -3.121 1 96.31 238 GLU A N 1
ATOM 1874 C CA . GLU A 1 238 ? 5.441 20.938 -1.662 1 96.31 238 GLU A CA 1
ATOM 1875 C C . GLU A 1 238 ? 6.516 21.891 -1.15 1 96.31 238 GLU A C 1
ATOM 1877 O O . GLU A 1 238 ? 6.406 22.422 -0.043 1 96.31 238 GLU A O 1
ATOM 1882 N N . ASP A 1 239 ? 7.555 22.141 -1.938 1 95.75 239 ASP A N 1
ATOM 1883 C CA . ASP A 1 239 ? 8.562 23.125 -1.562 1 95.75 239 ASP A CA 1
ATOM 1884 C C . ASP A 1 239 ? 7.938 24.516 -1.417 1 95.75 239 ASP A C 1
ATOM 1886 O O . ASP A 1 239 ? 8.086 25.156 -0.377 1 95.75 239 ASP A O 1
ATOM 1890 N N . LEU A 1 240 ? 7.164 24.875 -2.408 1 95.69 240 LEU A N 1
ATOM 1891 C CA . LEU A 1 240 ? 6.484 26.172 -2.391 1 95.69 240 LEU A CA 1
ATOM 1892 C C . LEU A 1 240 ? 5.414 26.203 -1.305 1 95.69 240 LEU A C 1
ATOM 1894 O O . LEU A 1 240 ? 5.293 27.203 -0.583 1 95.69 240 LEU A O 1
ATOM 1898 N N . LEU A 1 241 ? 4.68 25.172 -1.203 1 97.12 241 LEU A N 1
ATOM 1899 C CA . LEU A 1 241 ? 3.568 25.125 -0.261 1 97.12 241 LEU A CA 1
ATOM 1900 C C . LEU A 1 241 ? 4.062 25.266 1.174 1 97.12 241 LEU A C 1
ATOM 1902 O O . LEU A 1 241 ? 3.514 26.047 1.951 1 97.12 241 LEU A O 1
ATOM 1906 N N . VAL A 1 242 ? 5.121 24.547 1.542 1 97.81 242 VAL A N 1
ATOM 1907 C CA . VAL A 1 242 ? 5.656 24.594 2.898 1 97.81 242 VAL A CA 1
ATOM 1908 C C . VAL A 1 242 ? 6.191 26 3.201 1 97.81 242 VAL A C 1
ATOM 1910 O O . VAL A 1 242 ? 5.957 26.531 4.281 1 97.81 242 VAL A O 1
ATOM 1913 N N . SER A 1 243 ? 6.91 26.578 2.219 1 96.88 243 SER A N 1
ATOM 1914 C CA . SER A 1 243 ? 7.395 27.938 2.389 1 96.88 243 SER A CA 1
ATOM 1915 C C . SER A 1 243 ? 6.246 28.906 2.656 1 96.88 243 SER A C 1
ATOM 1917 O O . SER A 1 243 ? 6.34 29.75 3.543 1 96.88 243 SER A O 1
ATOM 1919 N N . ARG A 1 244 ? 5.207 28.719 1.926 1 96.56 244 ARG A N 1
ATOM 1920 C CA . ARG A 1 244 ? 4.051 29.594 2.088 1 96.56 244 ARG A CA 1
ATOM 1921 C C . ARG A 1 244 ? 3.373 29.375 3.434 1 96.56 244 ARG A C 1
ATOM 1923 O O . ARG A 1 244 ? 3.002 30.328 4.121 1 96.56 244 ARG A O 1
ATOM 1930 N N . LEU A 1 245 ? 3.184 28.125 3.855 1 97.12 245 LEU A N 1
ATOM 1931 C CA . LEU A 1 245 ? 2.549 27.781 5.121 1 97.12 245 LEU A CA 1
ATOM 1932 C C . LEU A 1 245 ? 3.334 28.359 6.297 1 97.12 245 LEU A C 1
ATOM 1934 O O . LEU A 1 245 ? 2.746 28.875 7.242 1 97.12 245 LEU A O 1
ATOM 1938 N N . ILE A 1 246 ? 4.629 28.297 6.227 1 96.06 246 ILE A N 1
ATOM 1939 C CA . ILE A 1 246 ? 5.477 28.828 7.289 1 96.06 246 ILE A CA 1
ATOM 1940 C C . ILE A 1 246 ? 5.363 30.344 7.336 1 96.06 246 ILE A C 1
ATOM 1942 O O . ILE A 1 246 ? 5.309 30.938 8.414 1 96.06 246 ILE A O 1
ATOM 1946 N N . SER A 1 247 ? 5.234 30.969 6.18 1 94.81 247 SER A N 1
ATOM 1947 C CA . SER A 1 247 ? 5.211 32.406 6.094 1 94.81 247 SER A CA 1
ATOM 1948 C C . SER A 1 247 ? 3.904 32.969 6.645 1 94.81 247 SER A C 1
ATOM 1950 O O . SER A 1 247 ? 3.852 34.125 7.078 1 94.81 247 SER A O 1
ATOM 1952 N N . VAL A 1 248 ? 2.855 32.219 6.633 1 92.06 248 VAL A N 1
ATOM 1953 C CA . VAL A 1 248 ? 1.555 32.75 7.023 1 92.06 248 VAL A CA 1
ATOM 1954 C C . VAL A 1 248 ? 1.29 32.438 8.492 1 92.06 248 VAL A C 1
ATOM 1956 O O . VAL A 1 248 ? 0.221 32.75 9.023 1 92.06 248 VAL A O 1
ATOM 1959 N N . LEU A 1 249 ? 2.156 31.734 9.219 1 88 249 LEU A N 1
ATOM 1960 C CA . LEU A 1 249 ? 2.029 31.516 10.656 1 88 249 LEU A CA 1
ATOM 1961 C C . LEU A 1 249 ? 2.398 32.781 11.438 1 88 249 LEU A C 1
ATOM 1963 O O . LEU A 1 249 ? 3.299 33.5 11.039 1 88 249 LEU A O 1
ATOM 1967 N N . MET B 1 1 ? 10.289 -7.496 -23.859 1 37.41 1 MET B N 1
ATOM 1968 C CA . MET B 1 1 ? 10.461 -8.32 -22.656 1 37.41 1 MET B CA 1
ATOM 1969 C C . MET B 1 1 ? 9.336 -9.344 -22.547 1 37.41 1 MET B C 1
ATOM 1971 O O . MET B 1 1 ? 9.562 -10.492 -22.156 1 37.41 1 MET B O 1
ATOM 1975 N N . SER B 1 2 ? 8.062 -8.852 -22.875 1 47.44 2 SER B N 1
ATOM 1976 C CA . SER B 1 2 ? 6.855 -9.672 -22.859 1 47.44 2 SER B CA 1
ATOM 1977 C C . SER B 1 2 ? 7.023 -10.922 -23.703 1 47.44 2 SER B C 1
ATOM 1979 O O . SER B 1 2 ? 6.629 -12.016 -23.297 1 47.44 2 SER B O 1
ATOM 1981 N N . ASN B 1 3 ? 7.711 -10.531 -24.766 1 50 3 ASN B N 1
ATOM 1982 C CA . ASN B 1 3 ? 7.711 -11.562 -25.781 1 50 3 ASN B CA 1
ATOM 1983 C C . ASN B 1 3 ? 8.664 -12.703 -25.438 1 50 3 ASN B C 1
ATOM 1985 O O . ASN B 1 3 ? 8.484 -13.836 -25.891 1 50 3 ASN B O 1
ATOM 1989 N N . ARG B 1 4 ? 9.695 -12.398 -24.719 1 52.28 4 ARG B N 1
ATOM 1990 C CA . ARG B 1 4 ? 10.695 -13.438 -24.5 1 52.28 4 ARG B CA 1
ATOM 1991 C C . ARG B 1 4 ? 10.164 -14.523 -23.562 1 52.28 4 ARG B C 1
ATOM 1993 O O . ARG B 1 4 ? 10.43 -15.711 -23.781 1 52.28 4 ARG B O 1
ATOM 2000 N N . ILE B 1 5 ? 9.492 -14.047 -22.484 1 57.38 5 ILE B N 1
ATOM 2001 C CA . ILE B 1 5 ? 8.945 -15.016 -21.547 1 57.38 5 ILE B CA 1
ATOM 2002 C C . ILE B 1 5 ? 8.047 -16 -22.297 1 57.38 5 ILE B C 1
ATOM 2004 O O . ILE B 1 5 ? 8.062 -17.203 -22.016 1 57.38 5 ILE B O 1
ATOM 2008 N N . LEU B 1 6 ? 7.457 -15.344 -23.25 1 57.84 6 LEU B N 1
ATOM 2009 C CA . LEU B 1 6 ? 6.559 -16.219 -24 1 57.84 6 LEU B CA 1
ATOM 2010 C C . LEU B 1 6 ? 7.344 -17.156 -24.922 1 57.84 6 LEU B C 1
ATOM 2012 O O . LEU B 1 6 ? 6.867 -18.234 -25.266 1 57.84 6 LEU B O 1
ATOM 2016 N N . ALA B 1 7 ? 8.531 -16.578 -25.328 1 52.66 7 ALA B N 1
ATOM 2017 C CA . ALA B 1 7 ? 9.344 -17.375 -26.25 1 52.66 7 ALA B CA 1
ATOM 2018 C C . ALA B 1 7 ? 10.359 -18.219 -25.484 1 52.66 7 ALA B C 1
ATOM 2020 O O . ALA B 1 7 ? 11.562 -18.156 -25.766 1 52.66 7 ALA B O 1
ATOM 2021 N N . SER B 1 8 ? 9.992 -18.469 -24.234 1 53.75 8 SER B N 1
ATOM 2022 C CA . SER B 1 8 ? 10.992 -19.141 -23.406 1 53.75 8 SER B CA 1
ATOM 2023 C C . SER B 1 8 ? 11.562 -20.359 -24.109 1 53.75 8 SER B C 1
ATOM 2025 O O . SER B 1 8 ? 10.883 -21 -24.922 1 53.75 8 SER B O 1
ATOM 2027 N N . ASP B 1 9 ? 12.906 -20.406 -24.078 1 51.5 9 ASP B N 1
ATOM 2028 C CA . ASP B 1 9 ? 13.617 -21.578 -24.578 1 51.5 9 ASP B CA 1
ATOM 2029 C C . ASP B 1 9 ? 13.023 -22.859 -24 1 51.5 9 ASP B C 1
ATOM 2031 O O . ASP B 1 9 ? 12.539 -22.875 -22.859 1 51.5 9 ASP B O 1
ATOM 2035 N N . ILE B 1 10 ? 13.125 -23.859 -24.766 1 51.88 10 ILE B N 1
ATOM 2036 C CA . ILE B 1 10 ? 12.789 -25.266 -24.562 1 51.88 10 ILE B CA 1
ATOM 2037 C C . ILE B 1 10 ? 13.516 -25.797 -23.328 1 51.88 10 ILE B C 1
ATOM 2039 O O . ILE B 1 10 ? 14.734 -25.656 -23.219 1 51.88 10 ILE B O 1
ATOM 2043 N N . GLY B 1 11 ? 12.875 -25.625 -22.094 1 60.62 11 GLY B N 1
ATOM 2044 C CA . GLY B 1 11 ? 13.383 -26.25 -20.891 1 60.62 11 GLY B CA 1
ATOM 2045 C C . GLY B 1 11 ? 13.125 -25.438 -19.641 1 60.62 11 GLY B C 1
ATOM 2046 O O . GLY B 1 11 ? 13.211 -25.953 -18.516 1 60.62 11 GLY B O 1
ATOM 2047 N N . GLN B 1 12 ? 12.781 -24.234 -19.891 1 82.31 12 GLN B N 1
ATOM 2048 C CA . GLN B 1 12 ? 12.523 -23.469 -18.672 1 82.31 12 GLN B CA 1
ATOM 2049 C C . GLN B 1 12 ? 11.031 -23.406 -18.375 1 82.31 12 GLN B C 1
ATOM 2051 O O . GLN B 1 12 ? 10.203 -23.391 -19.281 1 82.31 12 GLN B O 1
ATOM 2056 N N . GLY B 1 13 ? 10.75 -23.719 -17.141 1 93.88 13 GLY B N 1
ATOM 2057 C CA . GLY B 1 13 ? 9.359 -23.656 -16.703 1 93.88 13 GLY B CA 1
ATOM 2058 C C . GLY B 1 13 ? 8.836 -22.234 -16.609 1 93.88 13 GLY B C 1
ATOM 2059 O O . GLY B 1 13 ? 9.609 -21.281 -16.469 1 93.88 13 GLY B O 1
ATOM 2060 N N . VAL B 1 14 ? 7.547 -22.094 -16.938 1 96.62 14 VAL B N 1
ATOM 2061 C CA . VAL B 1 14 ? 6.879 -20.797 -16.781 1 96.62 14 VAL B CA 1
ATOM 2062 C C . VAL B 1 14 ? 5.781 -20.922 -15.719 1 96.62 14 VAL B C 1
ATOM 2064 O O . VAL B 1 14 ? 4.973 -21.844 -15.758 1 96.62 14 VAL B O 1
ATOM 2067 N N . VAL B 1 15 ? 5.828 -20 -14.789 1 97.81 15 VAL B N 1
ATOM 2068 C CA . VAL B 1 15 ? 4.773 -19.953 -13.781 1 97.81 15 VAL B CA 1
ATOM 2069 C C . VAL B 1 15 ? 4.055 -18.609 -13.852 1 97.81 15 VAL B C 1
ATOM 2071 O O . VAL B 1 15 ? 4.688 -17.562 -14.031 1 97.81 15 VAL B O 1
ATOM 2074 N N . PHE B 1 16 ? 2.736 -18.625 -13.836 1 98.31 16 PHE B N 1
ATOM 2075 C CA . PHE B 1 16 ? 1.878 -17.453 -13.734 1 98.31 16 PHE B CA 1
ATOM 2076 C C . PHE B 1 16 ? 1.333 -17.297 -12.32 1 98.31 16 PHE B C 1
ATOM 2078 O O . PHE B 1 16 ? 0.562 -18.125 -11.852 1 98.31 16 PHE B O 1
ATOM 2085 N N . ILE B 1 17 ? 1.758 -16.219 -11.594 1 98.69 17 ILE B N 1
ATOM 2086 C CA . ILE B 1 17 ? 1.415 -15.984 -10.195 1 98.69 17 ILE B CA 1
ATOM 2087 C C . ILE B 1 17 ? 0.545 -14.734 -10.07 1 98.69 17 ILE B C 1
ATOM 2089 O O . ILE B 1 17 ? 0.896 -13.68 -10.594 1 98.69 17 ILE B O 1
ATOM 2093 N N . THR B 1 18 ? -0.615 -14.852 -9.445 1 98.12 18 THR B N 1
ATOM 2094 C CA . THR B 1 18 ? -1.38 -13.664 -9.078 1 98.12 18 THR B CA 1
ATOM 2095 C C . THR B 1 18 ? -1.145 -13.305 -7.613 1 98.12 18 THR B C 1
ATOM 2097 O O . THR B 1 18 ? -0.889 -14.18 -6.785 1 98.12 18 THR B O 1
ATOM 2100 N N . SER B 1 19 ? -1.166 -12.008 -7.309 1 98 19 SER B N 1
ATOM 2101 C CA . SER B 1 19 ? -0.785 -11.562 -5.973 1 98 19 SER B CA 1
ATOM 2102 C C . SER B 1 19 ? -1.453 -10.242 -5.621 1 98 19 SER B C 1
ATOM 2104 O O . SER B 1 19 ? -1.777 -9.445 -6.504 1 98 19 SER B O 1
ATOM 2106 N N . GLY B 1 20 ? -1.608 -10.039 -4.32 1 95.94 20 GLY B N 1
ATOM 2107 C CA . GLY B 1 20 ? -2.266 -8.82 -3.863 1 95.94 20 GLY B CA 1
ATOM 2108 C C . GLY B 1 20 ? -3.768 -8.977 -3.713 1 95.94 20 GLY B C 1
ATOM 2109 O O . GLY B 1 20 ? -4.305 -10.078 -3.877 1 95.94 20 GLY B O 1
ATOM 2110 N N . GLY B 1 21 ? -4.395 -7.867 -3.367 1 93.31 21 GLY B N 1
ATOM 2111 C CA . GLY B 1 21 ? -5.84 -7.871 -3.188 1 93.31 21 GLY B CA 1
ATOM 2112 C C . GLY B 1 21 ? -6.578 -7.141 -4.293 1 93.31 21 GLY B C 1
ATOM 2113 O O . GLY B 1 21 ? -5.988 -6.328 -5.012 1 93.31 21 GLY B O 1
ATOM 2114 N N . THR B 1 22 ? -7.855 -7.449 -4.395 1 92.5 22 THR B N 1
ATOM 2115 C CA . THR B 1 22 ? -8.664 -6.777 -5.406 1 92.5 22 THR B CA 1
ATOM 2116 C C . THR B 1 22 ? -9.516 -5.68 -4.773 1 92.5 22 THR B C 1
ATOM 2118 O O . THR B 1 22 ? -9.734 -5.68 -3.559 1 92.5 22 THR B O 1
ATOM 2121 N N . SER B 1 23 ? -9.875 -4.777 -5.594 1 90.06 23 SER B N 1
ATOM 2122 C CA . SER B 1 23 ? -10.695 -3.643 -5.176 1 90.06 23 SER B CA 1
ATOM 2123 C C . SER B 1 23 ? -11.953 -3.525 -6.023 1 90.06 23 SER B C 1
ATOM 2125 O O . SER B 1 23 ? -11.922 -3.791 -7.23 1 90.06 23 SER B O 1
ATOM 2127 N N . ILE B 1 24 ? -12.977 -3.16 -5.367 1 85.88 24 ILE B N 1
ATOM 2128 C CA . ILE B 1 24 ? -14.219 -2.805 -6.043 1 85.88 24 ILE B CA 1
ATOM 2129 C C . ILE B 1 24 ? -14.523 -1.324 -5.82 1 85.88 24 ILE B C 1
ATOM 2131 O O . ILE B 1 24 ? -14.922 -0.923 -4.727 1 85.88 24 ILE B O 1
ATOM 2135 N N . PRO B 1 25 ? -14.32 -0.56 -6.863 1 82.75 25 PRO B N 1
ATOM 2136 C CA . PRO B 1 25 ? -14.594 0.868 -6.688 1 82.75 25 PRO B CA 1
ATOM 2137 C C . PRO B 1 25 ? -16.062 1.154 -6.383 1 82.75 25 PRO B C 1
ATOM 2139 O O . PRO B 1 25 ? -16.953 0.567 -7.004 1 82.75 25 PRO B O 1
ATOM 2142 N N . ILE B 1 26 ? -16.297 1.941 -5.383 1 75.81 26 ILE B N 1
ATOM 2143 C CA . ILE B 1 26 ? -17.641 2.398 -5.027 1 75.81 26 ILE B CA 1
ATOM 2144 C C . ILE B 1 26 ? -17.875 3.793 -5.602 1 75.81 26 ILE B C 1
ATOM 2146 O O . ILE B 1 26 ? -18.938 4.059 -6.184 1 75.81 26 ILE B O 1
ATOM 2150 N N . ASP B 1 27 ? -16.891 4.645 -5.391 1 72.75 27 ASP B N 1
ATOM 2151 C CA . ASP B 1 27 ? -16.828 5.988 -5.961 1 72.75 27 ASP B CA 1
ATOM 2152 C C . ASP B 1 27 ? -15.375 6.414 -6.188 1 72.75 27 ASP B C 1
ATOM 2154 O O . ASP B 1 27 ? -14.453 5.617 -5.996 1 72.75 27 ASP B O 1
ATOM 2158 N N . PRO B 1 28 ? -15.156 7.555 -6.641 1 71.31 28 PRO B N 1
ATOM 2159 C CA . PRO B 1 28 ? -13.797 7.934 -7.023 1 71.31 28 PRO B CA 1
ATOM 2160 C C . PRO B 1 28 ? -12.812 7.875 -5.859 1 71.31 28 PRO B C 1
ATOM 2162 O O . PRO B 1 28 ? -11.602 7.781 -6.07 1 71.31 28 PRO B O 1
ATOM 2165 N N . VAL B 1 29 ? -13.328 7.941 -4.641 1 72.88 29 VAL B N 1
ATOM 2166 C CA . VAL B 1 29 ? -12.383 8.023 -3.529 1 72.88 29 VAL B CA 1
ATOM 2167 C C . VAL B 1 29 ? -12.609 6.852 -2.574 1 72.88 29 VAL B C 1
ATOM 2169 O O . VAL B 1 29 ? -11.836 6.66 -1.631 1 72.88 29 VAL B O 1
ATOM 2172 N N . ARG B 1 30 ? -13.656 6.066 -2.895 1 80.44 30 ARG B N 1
ATOM 2173 C CA . ARG B 1 30 ? -13.953 4.957 -1.997 1 80.44 30 ARG B CA 1
ATOM 2174 C C . ARG B 1 30 ? -13.977 3.633 -2.752 1 80.44 30 ARG B C 1
ATOM 2176 O O . ARG B 1 30 ? -14.43 3.574 -3.898 1 80.44 30 ARG B O 1
ATOM 2183 N N . SER B 1 31 ? -13.531 2.619 -2.043 1 85.56 31 SER B N 1
ATOM 2184 C CA . SER B 1 31 ? -13.562 1.275 -2.611 1 85.56 31 SER B CA 1
ATOM 2185 C C . SER B 1 31 ? -13.742 0.22 -1.525 1 85.56 31 SER B C 1
ATOM 2187 O O . SER B 1 31 ? -13.414 0.457 -0.361 1 85.56 31 SER B O 1
ATOM 2189 N N . LEU B 1 32 ? -14.352 -0.896 -1.932 1 84.69 32 LEU B N 1
ATOM 2190 C CA . LEU B 1 32 ? -14.352 -2.109 -1.123 1 84.69 32 LEU B CA 1
ATOM 2191 C C . LEU B 1 32 ? -13.117 -2.961 -1.418 1 84.69 32 LEU B C 1
ATOM 2193 O O . LEU B 1 32 ? -12.891 -3.348 -2.566 1 84.69 32 LEU B O 1
ATOM 2197 N N . GLU B 1 33 ? -12.391 -3.201 -0.379 1 87.5 33 GLU B N 1
ATOM 2198 C CA . GLU B 1 33 ? -11.078 -3.799 -0.598 1 87.5 33 GLU B CA 1
ATOM 2199 C C . GLU B 1 33 ? -10.984 -5.176 0.056 1 87.5 33 GLU B C 1
ATOM 2201 O O . GLU B 1 33 ? -11.484 -5.379 1.162 1 87.5 33 GLU B O 1
ATOM 2206 N N . ASN B 1 34 ? -10.398 -6.129 -0.661 1 87.75 34 ASN B N 1
ATOM 2207 C CA . ASN B 1 34 ? -9.828 -7.32 -0.042 1 87.75 34 ASN B CA 1
ATOM 2208 C C . ASN B 1 34 ? -8.344 -7.137 0.265 1 87.75 34 ASN B C 1
ATOM 2210 O O . ASN B 1 34 ? -7.547 -6.887 -0.64 1 87.75 34 ASN B O 1
ATOM 2214 N N . PHE B 1 35 ? -8.055 -7.352 1.474 1 85 35 PHE B N 1
ATOM 2215 C CA . PHE B 1 35 ? -6.711 -6.988 1.909 1 85 35 PHE B CA 1
ATOM 2216 C C . PHE B 1 35 ? -5.73 -8.125 1.642 1 85 35 PHE B C 1
ATOM 2218 O O . PHE B 1 35 ? -6.031 -9.289 1.913 1 85 35 PHE B O 1
ATOM 2225 N N . SER B 1 36 ? -4.582 -7.711 1.128 1 91.31 36 SER B N 1
ATOM 2226 C CA . SER B 1 36 ? -3.406 -8.562 1 1 91.31 36 SER B CA 1
ATOM 2227 C C . SER B 1 36 ? -2.135 -7.734 0.852 1 91.31 36 SER B C 1
ATOM 2229 O O . SER B 1 36 ? -2.088 -6.801 0.045 1 91.31 36 SER B O 1
ATOM 2231 N N . THR B 1 37 ? -1.097 -8.102 1.604 1 90.75 37 THR B N 1
ATOM 2232 C CA . THR B 1 37 ? 0.175 -7.398 1.475 1 90.75 37 THR B CA 1
ATOM 2233 C C . THR B 1 37 ? 0.896 -7.816 0.196 1 90.75 37 THR B C 1
ATOM 2235 O O . THR B 1 37 ? 1.766 -7.094 -0.296 1 90.75 37 THR B O 1
ATOM 2238 N N . GLY B 1 38 ? 0.582 -9.008 -0.26 1 95.62 38 GLY B N 1
ATOM 2239 C CA . GLY B 1 38 ? 1.198 -9.5 -1.48 1 95.62 38 GLY B CA 1
ATOM 2240 C C . GLY B 1 38 ? 2.584 -10.07 -1.259 1 95.62 38 GLY B C 1
ATOM 2241 O O . GLY B 1 38 ? 3.27 -10.445 -2.215 1 95.62 38 GLY B O 1
ATOM 2242 N N . VAL B 1 39 ? 3.006 -10.242 0.021 1 95.25 39 VAL B N 1
ATOM 2243 C CA . VAL B 1 39 ? 4.363 -10.68 0.324 1 95.25 39 VAL B CA 1
ATOM 2244 C C . VAL B 1 39 ? 4.535 -12.148 -0.069 1 95.25 39 VAL B C 1
ATOM 2246 O O . VAL B 1 39 ? 5.551 -12.523 -0.659 1 95.25 39 VAL B O 1
ATOM 2249 N N . ARG B 1 40 ? 3.543 -12.977 0.181 1 95.69 40 ARG B N 1
ATOM 2250 C CA . ARG B 1 40 ? 3.586 -14.383 -0.216 1 95.69 40 ARG B CA 1
ATOM 2251 C C . ARG B 1 40 ? 3.797 -14.516 -1.72 1 95.69 40 ARG B C 1
ATOM 2253 O O . ARG B 1 40 ? 4.664 -15.273 -2.164 1 95.69 40 ARG B O 1
ATOM 2260 N N . GLY B 1 41 ? 3.037 -13.797 -2.484 1 98 41 GLY B N 1
ATOM 2261 C CA . GLY B 1 41 ? 3.172 -13.844 -3.932 1 98 41 GLY B CA 1
ATOM 2262 C C . GLY B 1 41 ? 4.531 -13.375 -4.418 1 98 41 GLY B C 1
ATOM 2263 O O . GLY B 1 41 ? 5.129 -14 -5.297 1 98 41 GLY B O 1
ATOM 2264 N N . ALA B 1 42 ? 5.059 -12.305 -3.846 1 98.19 42 ALA B N 1
ATOM 2265 C CA . ALA B 1 42 ? 6.355 -11.758 -4.23 1 98.19 42 ALA B CA 1
ATOM 2266 C C . ALA B 1 42 ? 7.477 -12.75 -3.945 1 98.19 42 ALA B C 1
ATOM 2268 O O . ALA B 1 42 ? 8.359 -12.953 -4.777 1 98.19 42 ALA B O 1
ATOM 2269 N N . ARG B 1 43 ? 7.414 -13.375 -2.785 1 97.56 43 ARG B N 1
ATOM 2270 C CA . ARG B 1 43 ? 8.438 -14.344 -2.398 1 97.56 43 ARG B CA 1
ATOM 2271 C C . ARG B 1 43 ? 8.367 -15.594 -3.275 1 97.56 43 ARG B C 1
ATOM 2273 O O . ARG B 1 43 ? 9.406 -16.141 -3.666 1 97.56 43 ARG B O 1
ATOM 2280 N N . LEU B 1 44 ? 7.152 -16.016 -3.592 1 98.44 44 LEU B N 1
ATOM 2281 C CA . LEU B 1 44 ? 7.008 -17.141 -4.512 1 98.44 44 LEU B CA 1
ATOM 2282 C C . LEU B 1 44 ? 7.684 -16.844 -5.844 1 98.44 44 LEU B C 1
ATOM 2284 O O . LEU B 1 44 ? 8.43 -17.672 -6.367 1 98.44 44 LEU B O 1
ATOM 2288 N N . ALA B 1 45 ? 7.434 -15.641 -6.34 1 98.62 45 ALA B N 1
ATOM 2289 C CA . ALA B 1 45 ? 8.055 -15.234 -7.602 1 98.62 45 ALA B CA 1
ATOM 2290 C C . ALA B 1 45 ? 9.578 -15.305 -7.512 1 98.62 45 ALA B C 1
ATOM 2292 O O . ALA B 1 45 ? 10.234 -15.836 -8.414 1 98.62 45 ALA B O 1
ATOM 2293 N N . GLU B 1 46 ? 10.109 -14.859 -6.43 1 98.06 46 GLU B N 1
ATOM 2294 C CA . GLU B 1 46 ? 11.562 -14.836 -6.246 1 98.06 46 GLU B CA 1
ATOM 2295 C C . GLU B 1 46 ? 12.133 -16.25 -6.207 1 98.06 46 GLU B C 1
ATOM 2297 O O . GLU B 1 46 ? 13.172 -16.516 -6.824 1 98.06 46 GLU B O 1
ATOM 2302 N N . TYR B 1 47 ? 11.477 -17.125 -5.559 1 97.75 47 TYR B N 1
ATOM 2303 C CA . TYR B 1 47 ? 12.023 -18.469 -5.414 1 97.75 47 TYR B CA 1
ATOM 2304 C C . TYR B 1 47 ? 11.852 -19.266 -6.699 1 97.75 47 TYR B C 1
ATOM 2306 O O . TYR B 1 47 ? 12.688 -20.109 -7.027 1 97.75 47 TYR B O 1
ATOM 2314 N N . PHE B 1 48 ? 10.789 -19.031 -7.52 1 97.75 48 PHE B N 1
ATOM 2315 C CA . PHE B 1 48 ? 10.695 -19.641 -8.836 1 97.75 48 PHE B CA 1
ATOM 2316 C C . PHE B 1 48 ? 11.797 -19.125 -9.75 1 97.75 48 PHE B C 1
ATOM 2318 O O . PHE B 1 48 ? 12.383 -19.891 -10.516 1 97.75 48 PHE B O 1
ATOM 2325 N N . LEU B 1 49 ? 12.078 -17.797 -9.641 1 96.94 49 LEU B N 1
ATOM 2326 C CA . LEU B 1 49 ? 13.18 -17.234 -10.414 1 96.94 49 LEU B CA 1
ATOM 2327 C C . LEU B 1 49 ? 14.508 -17.859 -10.008 1 96.94 49 LEU B C 1
ATOM 2329 O O . LEU B 1 49 ? 15.336 -18.172 -10.867 1 96.94 49 LEU B O 1
ATOM 2333 N N . LYS B 1 50 ? 14.688 -18.031 -8.719 1 95.56 50 LYS B N 1
ATOM 2334 C CA . LYS B 1 50 ? 15.883 -18.703 -8.203 1 95.56 50 LYS B CA 1
ATOM 2335 C C . LYS B 1 50 ? 16 -20.109 -8.758 1 95.56 50 LYS B C 1
ATOM 2337 O O . LYS B 1 50 ? 17.109 -20.594 -9.016 1 95.56 50 LYS B O 1
ATOM 2342 N N . ALA B 1 51 ? 14.898 -20.766 -9 1 95.25 51 ALA B N 1
ATOM 2343 C CA . ALA B 1 51 ? 14.859 -22.109 -9.547 1 95.25 51 ALA B CA 1
ATOM 2344 C C . ALA B 1 51 ? 14.922 -22.094 -11.07 1 95.25 51 ALA B C 1
ATOM 2346 O O . ALA B 1 51 ? 14.633 -23.094 -11.727 1 95.25 51 ALA B O 1
ATOM 2347 N N . ASN B 1 52 ? 15.133 -20.938 -11.68 1 93.88 52 ASN B N 1
ATOM 2348 C CA . ASN B 1 52 ? 15.375 -20.734 -13.102 1 93.88 52 ASN B CA 1
ATOM 2349 C C . ASN B 1 52 ? 14.078 -20.844 -13.906 1 93.88 52 ASN B C 1
ATOM 2351 O O . ASN B 1 52 ? 14.102 -21.234 -15.078 1 93.88 52 ASN B O 1
ATOM 2355 N N . TRP B 1 53 ? 12.969 -20.609 -13.258 1 96.25 53 TRP B N 1
ATOM 2356 C CA . TRP B 1 53 ? 11.703 -20.5 -13.969 1 96.25 53 TRP B CA 1
ATOM 2357 C C . TRP B 1 53 ? 11.492 -19.094 -14.5 1 96.25 53 TRP B C 1
ATOM 2359 O O . TRP B 1 53 ? 12.078 -18.141 -13.984 1 96.25 53 TRP B O 1
ATOM 2369 N N . ASN B 1 54 ? 10.734 -18.984 -15.586 1 96.31 54 ASN B N 1
ATOM 2370 C CA . ASN B 1 54 ? 10.172 -17.703 -15.992 1 96.31 54 ASN B CA 1
ATOM 2371 C C . ASN B 1 54 ? 8.883 -17.391 -15.234 1 96.31 54 ASN B C 1
ATOM 2373 O O . ASN B 1 54 ? 8.086 -18.297 -14.961 1 96.31 54 ASN B O 1
ATOM 2377 N N . VAL B 1 55 ? 8.734 -16.078 -14.891 1 97.56 55 VAL B N 1
ATOM 2378 C CA . VAL B 1 55 ? 7.617 -15.75 -14.023 1 97.56 55 VAL B CA 1
ATOM 2379 C C . VAL B 1 55 ? 6.77 -14.656 -14.664 1 97.56 55 VAL B C 1
ATOM 2381 O O . VAL B 1 55 ? 7.289 -13.594 -15.023 1 97.56 55 VAL B O 1
ATOM 2384 N N . ILE B 1 56 ? 5.492 -14.906 -14.859 1 98.06 56 ILE B N 1
ATOM 2385 C CA . ILE B 1 56 ? 4.477 -13.883 -15.078 1 98.06 56 ILE B CA 1
ATOM 2386 C C . ILE B 1 56 ? 3.811 -13.516 -13.758 1 98.06 56 ILE B C 1
ATOM 2388 O O . ILE B 1 56 ? 3.148 -14.352 -13.133 1 98.06 56 ILE B O 1
ATOM 2392 N N . PHE B 1 57 ? 4.016 -12.297 -13.336 1 98.5 57 PHE B N 1
ATOM 2393 C CA . PHE B 1 57 ? 3.586 -11.867 -12.016 1 98.5 57 PHE B CA 1
ATOM 2394 C C . PHE B 1 57 ? 2.508 -10.789 -12.125 1 98.5 57 PHE B C 1
ATOM 2396 O O . PHE B 1 57 ? 2.812 -9.617 -12.344 1 98.5 57 PHE B O 1
ATOM 2403 N N . LEU B 1 58 ? 1.237 -11.195 -11.945 1 98.69 58 LEU B N 1
ATOM 2404 C CA . LEU B 1 58 ? 0.089 -10.297 -11.914 1 98.69 58 LEU B CA 1
ATOM 2405 C C . LEU B 1 58 ? -0.197 -9.836 -10.484 1 98.69 58 LEU B C 1
ATOM 2407 O O . LEU B 1 58 ? -0.587 -10.633 -9.633 1 98.69 58 LEU B O 1
ATOM 2411 N N . HIS B 1 59 ? -0.016 -8.5 -10.266 1 98.5 59 HIS B N 1
ATOM 2412 C CA . HIS B 1 59 ? -0.099 -8.07 -8.875 1 98.5 59 HIS B CA 1
ATOM 2413 C C . HIS B 1 59 ? -0.838 -6.746 -8.75 1 98.5 59 HIS B C 1
ATOM 2415 O O . HIS B 1 59 ? -0.824 -5.934 -9.68 1 98.5 59 HIS B O 1
ATOM 2421 N N . ARG B 1 60 ? -1.488 -6.582 -7.578 1 96.88 60 ARG B N 1
ATOM 2422 C CA . ARG B 1 60 ? -2.039 -5.273 -7.23 1 96.88 60 ARG B CA 1
ATOM 2423 C C . ARG B 1 60 ? -0.954 -4.203 -7.242 1 96.88 60 ARG B C 1
ATOM 2425 O O . ARG B 1 60 ? 0.152 -4.426 -6.746 1 96.88 60 ARG B O 1
ATOM 2432 N N . SER B 1 61 ? -1.271 -3.066 -7.758 1 94.06 61 SER B N 1
ATOM 2433 C CA . SER B 1 61 ? -0.292 -1.996 -7.926 1 94.06 61 SER B CA 1
ATOM 2434 C C . SER B 1 61 ? 0.324 -1.595 -6.59 1 94.06 61 SER B C 1
ATOM 2436 O O . SER B 1 61 ? 1.511 -1.27 -6.52 1 94.06 61 SER B O 1
ATOM 2438 N N . SER B 1 62 ? -0.432 -1.712 -5.496 1 90.38 62 SER B N 1
ATOM 2439 C CA . SER B 1 62 ? 0.018 -1.228 -4.195 1 90.38 62 SER B CA 1
ATOM 2440 C C . SER B 1 62 ? 0.58 -2.363 -3.348 1 90.38 62 SER B C 1
ATOM 2442 O O . SER B 1 62 ? 0.9 -2.166 -2.174 1 90.38 62 SER B O 1
ATOM 2444 N N . SER B 1 63 ? 0.694 -3.578 -3.91 1 94.69 63 SER B N 1
ATOM 2445 C CA . SER B 1 63 ? 1.136 -4.727 -3.125 1 94.69 63 SER B CA 1
ATOM 2446 C C . SER B 1 63 ? 2.633 -4.965 -3.287 1 94.69 63 SER B C 1
ATOM 2448 O O . SER B 1 63 ? 3.289 -4.301 -4.094 1 94.69 63 SER B O 1
ATOM 2450 N N . ALA B 1 64 ? 3.141 -5.887 -2.533 1 96.44 64 ALA B N 1
ATOM 2451 C CA . ALA B 1 64 ? 4.559 -6.234 -2.566 1 96.44 64 ALA B CA 1
ATOM 2452 C C . ALA B 1 64 ? 4.961 -6.777 -3.936 1 96.44 64 ALA B C 1
ATOM 2454 O O . ALA B 1 64 ? 4.203 -7.516 -4.562 1 96.44 64 ALA B O 1
ATOM 2455 N N . ARG B 1 65 ? 6.141 -6.375 -4.336 1 97.62 65 ARG B N 1
ATOM 2456 C CA . ARG B 1 65 ? 6.719 -6.848 -5.59 1 97.62 65 ARG B CA 1
ATOM 2457 C C . ARG B 1 65 ? 8.016 -7.605 -5.34 1 97.62 65 ARG B C 1
ATOM 2459 O O . ARG B 1 65 ? 8.734 -7.328 -4.375 1 97.62 65 ARG B O 1
ATOM 2466 N N . PRO B 1 66 ? 8.305 -8.586 -6.195 1 98.31 66 PRO B N 1
ATOM 2467 C CA . PRO B 1 66 ? 9.555 -9.32 -6.012 1 98.31 66 PRO B CA 1
ATOM 2468 C C . PRO B 1 66 ? 10.766 -8.398 -5.895 1 98.31 66 PRO B C 1
ATOM 2470 O O . PRO B 1 66 ? 10.891 -7.43 -6.645 1 98.31 66 PRO B O 1
ATOM 2473 N N . PHE B 1 67 ? 11.688 -8.68 -4.883 1 97.88 67 PHE B N 1
ATOM 2474 C CA . PHE B 1 67 ? 12.93 -7.984 -4.594 1 97.88 67 PHE B CA 1
ATOM 2475 C C . PHE B 1 67 ? 12.664 -6.602 -4.012 1 97.88 67 PHE B C 1
ATOM 2477 O O . PHE B 1 67 ? 13.234 -6.23 -2.986 1 97.88 67 PHE B O 1
ATOM 2484 N N . ARG B 1 68 ? 11.664 -5.875 -4.555 1 96.31 68 ARG B N 1
ATOM 2485 C CA . ARG B 1 68 ? 11.398 -4.496 -4.156 1 96.31 68 ARG B CA 1
ATOM 2486 C C . ARG B 1 68 ? 10.875 -4.434 -2.727 1 96.31 68 ARG B C 1
ATOM 2488 O O . ARG B 1 68 ? 11.141 -3.471 -2.004 1 96.31 68 ARG B O 1
ATOM 2495 N N . HIS B 1 69 ? 10.156 -5.496 -2.328 1 95.25 69 HIS B N 1
ATOM 2496 C CA . HIS B 1 69 ? 9.555 -5.496 -0.999 1 95.25 69 HIS B CA 1
ATOM 2497 C C . HIS B 1 69 ? 10.625 -5.605 0.086 1 95.25 69 HIS B C 1
ATOM 2499 O O . HIS B 1 69 ? 10.344 -5.371 1.264 1 95.25 69 HIS B O 1
ATOM 2505 N N . ARG B 1 70 ? 11.852 -5.902 -0.276 1 95.19 70 ARG B N 1
ATOM 2506 C CA . ARG B 1 70 ? 12.945 -6.082 0.671 1 95.19 70 ARG B CA 1
ATOM 2507 C C . ARG B 1 70 ? 13.648 -4.758 0.96 1 95.19 70 ARG B C 1
ATOM 2509 O O . ARG B 1 70 ? 14.461 -4.668 1.881 1 95.19 70 ARG B O 1
ATOM 2516 N N . LEU B 1 71 ? 13.391 -3.729 0.19 1 96 71 LEU B N 1
ATOM 2517 C CA . LEU B 1 71 ? 14.094 -2.455 0.314 1 96 71 LEU B CA 1
ATOM 2518 C C . LEU B 1 71 ? 13.648 -1.712 1.57 1 96 71 LEU B C 1
ATOM 2520 O O . LEU B 1 71 ? 12.469 -1.726 1.921 1 96 71 LEU B O 1
ATOM 2524 N N . ASP B 1 72 ? 14.562 -1.102 2.197 1 94.94 72 ASP B N 1
ATOM 2525 C CA . ASP B 1 72 ? 14.312 -0.281 3.379 1 94.94 72 ASP B CA 1
ATOM 2526 C C . ASP B 1 72 ? 15.344 0.845 3.488 1 94.94 72 ASP B C 1
ATOM 2528 O O . ASP B 1 72 ? 16.516 0.656 3.164 1 94.94 72 ASP B O 1
ATOM 2532 N N . ILE B 1 73 ? 14.898 1.94 4 1 95.81 73 ILE B N 1
ATOM 2533 C CA . ILE B 1 73 ? 15.766 3.111 4.07 1 95.81 73 ILE B CA 1
ATOM 2534 C C . ILE B 1 73 ? 16.875 2.871 5.09 1 95.81 73 ILE B C 1
ATOM 2536 O O . ILE B 1 73 ? 17.938 3.502 5.023 1 95.81 73 ILE B O 1
ATOM 2540 N N . GLU B 1 74 ? 16.672 1.968 6.051 1 95.56 74 GLU B N 1
ATOM 2541 C CA . GLU B 1 74 ? 17.641 1.723 7.113 1 95.56 74 GLU B CA 1
ATOM 2542 C C . GLU B 1 74 ? 18.625 0.631 6.715 1 95.56 74 GLU B C 1
ATOM 2544 O O . GLU B 1 74 ? 19.594 0.368 7.434 1 95.56 74 GLU B O 1
ATOM 2549 N N . MET B 1 75 ? 18.391 0.007 5.547 1 96.25 75 MET B N 1
ATOM 2550 C CA . MET B 1 75 ? 19.312 -1.04 5.125 1 96.25 75 MET B CA 1
ATOM 2551 C C . MET B 1 75 ? 20.672 -0.447 4.738 1 96.25 75 MET B C 1
ATOM 2553 O O . MET B 1 75 ? 20.75 0.71 4.32 1 96.25 75 MET B O 1
ATOM 2557 N N . SER B 1 76 ? 21.734 -1.242 4.891 1 96.94 76 SER B N 1
ATOM 2558 C CA . SER B 1 76 ? 23.062 -0.769 4.484 1 96.94 76 SER B CA 1
ATOM 2559 C C . SER B 1 76 ? 23.172 -0.668 2.967 1 96.94 76 SER B C 1
ATOM 2561 O O . SER B 1 76 ? 22.5 -1.405 2.24 1 96.94 76 SER B O 1
ATOM 2563 N N . PRO B 1 77 ? 24 0.243 2.518 1 96.56 77 PRO B N 1
ATOM 2564 C CA . PRO B 1 77 ? 24.234 0.312 1.072 1 96.56 77 PRO B CA 1
ATOM 2565 C C . PRO B 1 77 ? 24.672 -1.026 0.48 1 96.56 77 PRO B C 1
ATOM 2567 O O . PRO B 1 77 ? 24.297 -1.359 -0.646 1 96.56 77 PRO B O 1
ATOM 2570 N N . GLU B 1 78 ? 25.469 -1.801 1.209 1 97.44 78 GLU B N 1
ATOM 2571 C CA . GLU B 1 78 ? 25.906 -3.117 0.755 1 97.44 78 GLU B CA 1
ATOM 2572 C C . GLU B 1 78 ? 24.719 -4.059 0.561 1 97.44 78 GLU B C 1
ATOM 2574 O O . GLU B 1 78 ? 24.656 -4.785 -0.432 1 97.44 78 GLU B O 1
ATOM 2579 N N . LYS B 1 79 ? 23.844 -4.066 1.447 1 97.06 79 LYS B N 1
ATOM 2580 C CA . LYS B 1 79 ? 22.656 -4.906 1.34 1 97.06 79 LYS B CA 1
ATOM 2581 C C . LYS B 1 79 ? 21.781 -4.469 0.17 1 97.06 79 LYS B C 1
ATOM 2583 O O . LYS B 1 79 ? 21.188 -5.305 -0.515 1 97.06 79 LYS B O 1
ATOM 2588 N N . PHE B 1 80 ? 21.688 -3.141 -0.042 1 97.62 80 PHE B N 1
ATOM 2589 C CA . PHE B 1 80 ? 20.953 -2.621 -1.187 1 97.62 80 PHE B CA 1
ATOM 2590 C C . PHE B 1 80 ? 21.516 -3.172 -2.49 1 97.62 80 PHE B C 1
ATOM 2592 O O . PHE B 1 80 ? 20.766 -3.633 -3.354 1 97.62 80 PHE B O 1
ATOM 2599 N N . VAL B 1 81 ? 22.781 -3.207 -2.592 1 97.81 81 VAL B N 1
ATOM 2600 C CA . VAL B 1 81 ? 23.453 -3.678 -3.797 1 97.81 81 VAL B CA 1
ATOM 2601 C C . VAL B 1 81 ? 23.188 -5.168 -3.988 1 97.81 81 VAL B C 1
ATOM 2603 O O . VAL B 1 81 ? 22.969 -5.629 -5.109 1 97.81 81 VAL B O 1
ATOM 2606 N N . ILE B 1 82 ? 23.172 -5.914 -2.916 1 97.31 82 ILE B N 1
ATOM 2607 C CA . ILE B 1 82 ? 22.922 -7.348 -2.982 1 97.31 82 ILE B CA 1
ATOM 2608 C C . ILE B 1 82 ? 21.516 -7.605 -3.523 1 97.31 82 ILE B C 1
ATOM 2610 O O . ILE B 1 82 ? 21.344 -8.43 -4.426 1 97.31 82 ILE B O 1
ATOM 2614 N N . VAL B 1 83 ? 20.531 -6.91 -2.984 1 97.19 83 VAL B N 1
ATOM 2615 C CA . VAL B 1 83 ? 19.141 -7.07 -3.436 1 97.19 83 VAL B CA 1
ATOM 2616 C C . VAL B 1 83 ? 19.031 -6.641 -4.898 1 97.19 83 VAL B C 1
ATOM 2618 O O . VAL B 1 83 ? 18.344 -7.297 -5.691 1 97.19 83 VAL B O 1
ATOM 2621 N N . GLN B 1 84 ? 19.672 -5.547 -5.242 1 97.31 84 GLN B N 1
ATOM 2622 C CA . GLN B 1 84 ? 19.656 -5.043 -6.609 1 97.31 84 GLN B CA 1
ATOM 2623 C C . GLN B 1 84 ? 20.266 -6.055 -7.574 1 97.31 84 GLN B C 1
ATOM 2625 O O . GLN B 1 84 ? 19.734 -6.273 -8.672 1 97.31 84 GLN B O 1
ATOM 2630 N N . GLU B 1 85 ? 21.344 -6.695 -7.215 1 97.56 85 GLU B N 1
ATOM 2631 C CA . GLU B 1 85 ? 22 -7.707 -8.047 1 97.56 85 GLU B CA 1
ATOM 2632 C C . GLU B 1 85 ? 21.078 -8.914 -8.258 1 97.56 85 GLU B C 1
ATOM 2634 O O . GLU B 1 85 ? 21 -9.453 -9.367 1 97.56 85 GLU B O 1
ATOM 2639 N N . ASP B 1 86 ? 20.453 -9.312 -7.184 1 96.81 86 ASP B N 1
ATOM 2640 C CA . ASP B 1 86 ? 19.484 -10.398 -7.312 1 96.81 86 ASP B CA 1
ATOM 2641 C C . ASP B 1 86 ? 18.406 -10.055 -8.328 1 96.81 86 ASP B C 1
ATOM 2643 O O . ASP B 1 86 ? 18.016 -10.891 -9.141 1 96.81 86 ASP B O 1
ATOM 2647 N N . TYR B 1 87 ? 17.953 -8.852 -8.297 1 97.62 87 TYR B N 1
ATOM 2648 C CA . TYR B 1 87 ? 16.938 -8.375 -9.219 1 97.62 87 TYR B CA 1
ATOM 2649 C C . TYR B 1 87 ? 17.469 -8.359 -10.656 1 97.62 87 TYR B C 1
ATOM 2651 O O . TYR B 1 87 ? 16.812 -8.875 -11.562 1 97.62 87 TYR B O 1
ATOM 2659 N N . ILE B 1 88 ? 18.609 -7.855 -10.836 1 96.81 88 ILE B N 1
ATOM 2660 C CA . ILE B 1 88 ? 19.188 -7.695 -12.164 1 96.81 88 ILE B CA 1
ATOM 2661 C C . ILE B 1 88 ? 19.391 -9.062 -12.805 1 96.81 88 ILE B C 1
ATOM 2663 O O . ILE B 1 88 ? 19.141 -9.242 -14 1 96.81 88 ILE B O 1
ATOM 2667 N N . LYS B 1 89 ? 19.75 -10.031 -12.031 1 96.06 89 LYS B N 1
ATOM 2668 C CA . LYS B 1 89 ? 20 -11.383 -12.523 1 96.06 89 LYS B CA 1
ATOM 2669 C C . LYS B 1 89 ? 18.703 -12.039 -12.992 1 96.06 89 LYS B C 1
ATOM 2671 O O . LYS B 1 89 ? 18.734 -12.977 -13.797 1 96.06 89 LYS B O 1
ATOM 2676 N N . SER B 1 90 ? 17.609 -11.523 -12.477 1 95.69 90 SER B N 1
ATOM 2677 C CA . SER B 1 90 ? 16.359 -12.25 -12.656 1 95.69 90 SER B CA 1
ATOM 2678 C C . SER B 1 90 ? 15.375 -11.453 -13.508 1 95.69 90 SER B C 1
ATOM 2680 O O . SER B 1 90 ? 14.383 -12 -14 1 95.69 90 SER B O 1
ATOM 2682 N N . LYS B 1 91 ? 15.617 -10.172 -13.734 1 94.94 91 LYS B N 1
ATOM 2683 C CA . LYS B 1 91 ? 14.609 -9.25 -14.258 1 94.94 91 LYS B CA 1
ATOM 2684 C C . LYS B 1 91 ? 14.18 -9.648 -15.664 1 94.94 91 LYS B C 1
ATOM 2686 O O . LYS B 1 91 ? 13.023 -9.43 -16.047 1 94.94 91 LYS B O 1
ATOM 2691 N N . ASP B 1 92 ? 15.023 -10.289 -16.469 1 94.69 92 ASP B N 1
ATOM 2692 C CA . ASP B 1 92 ? 14.688 -10.664 -17.828 1 94.69 92 ASP B CA 1
ATOM 2693 C C . ASP B 1 92 ? 13.719 -11.844 -17.859 1 94.69 92 ASP B C 1
ATOM 2695 O O . ASP B 1 92 ? 13.109 -12.133 -18.891 1 94.69 92 ASP B O 1
ATOM 2699 N N . ARG B 1 93 ? 13.578 -12.523 -16.734 1 95.44 93 ARG B N 1
ATOM 2700 C CA . ARG B 1 93 ? 12.672 -13.664 -16.641 1 95.44 93 ARG B CA 1
ATOM 2701 C C . ARG B 1 93 ? 11.438 -13.328 -15.812 1 95.44 93 ARG B C 1
ATOM 2703 O O . ARG B 1 93 ? 10.688 -14.219 -15.406 1 95.44 93 ARG B O 1
ATOM 2710 N N . LEU B 1 94 ? 11.242 -12.07 -15.531 1 96.75 94 LEU B N 1
ATOM 2711 C CA . LEU B 1 94 ? 10.125 -11.602 -14.711 1 96.75 94 LEU B CA 1
ATOM 2712 C C . LEU B 1 94 ? 9.273 -10.594 -15.477 1 96.75 94 LEU B C 1
ATOM 2714 O O . LEU B 1 94 ? 9.75 -9.516 -15.836 1 96.75 94 LEU B O 1
ATOM 2718 N N . LEU B 1 95 ? 8.094 -10.977 -15.789 1 97.44 95 LEU B N 1
ATOM 2719 C CA . LEU B 1 95 ? 7.117 -10.055 -16.359 1 97.44 95 LEU B CA 1
ATOM 2720 C C . LEU B 1 95 ? 6.09 -9.633 -15.32 1 97.44 95 LEU B C 1
ATOM 2722 O O . LEU B 1 95 ? 5.32 -10.461 -14.828 1 97.44 95 LEU B O 1
ATOM 2726 N N . GLU B 1 96 ? 6.074 -8.383 -15.023 1 97.75 96 GLU B N 1
ATOM 2727 C CA . GLU B 1 96 ? 5.141 -7.855 -14.031 1 97.75 96 GLU B CA 1
ATOM 2728 C C . GLU B 1 96 ? 3.969 -7.145 -14.703 1 97.75 96 GLU B C 1
ATOM 2730 O O . GLU B 1 96 ? 4.168 -6.273 -15.555 1 97.75 96 GLU B O 1
ATOM 2735 N N . ILE B 1 97 ? 2.795 -7.555 -14.328 1 98.19 97 ILE B N 1
ATOM 2736 C CA . ILE B 1 97 ? 1.553 -6.938 -14.781 1 98.19 97 ILE B CA 1
ATOM 2737 C C . ILE B 1 97 ? 0.764 -6.426 -13.578 1 98.19 97 ILE B C 1
ATOM 2739 O O . ILE B 1 97 ? 0.625 -7.129 -12.57 1 98.19 97 ILE B O 1
ATOM 2743 N N . GLN B 1 98 ? 0.265 -5.238 -13.727 1 97.81 98 GLN B N 1
ATOM 2744 C CA . GLN B 1 98 ? -0.439 -4.652 -12.594 1 97.81 98 GLN B CA 1
ATOM 2745 C C . GLN B 1 98 ? -1.95 -4.688 -12.805 1 97.81 98 GLN B C 1
ATOM 2747 O O . GLN B 1 98 ? -2.426 -4.629 -13.938 1 97.81 98 GLN B O 1
ATOM 2752 N N . PHE B 1 99 ? -2.686 -4.855 -11.703 1 96.62 99 PHE B N 1
ATOM 2753 C CA . PHE B 1 99 ? -4.125 -4.633 -11.648 1 96.62 99 PHE B CA 1
ATOM 2754 C C . PHE B 1 99 ? -4.5 -3.824 -10.406 1 96.62 99 PHE B C 1
ATOM 2756 O O . PHE B 1 99 ? -3.705 -3.699 -9.477 1 96.62 99 PHE B O 1
ATOM 2763 N N . ASP B 1 100 ? -5.684 -3.227 -10.438 1 92.81 100 ASP B N 1
ATOM 2764 C CA . ASP B 1 100 ? -6.195 -2.584 -9.227 1 92.81 100 ASP B CA 1
ATOM 2765 C C . ASP B 1 100 ? -7.605 -3.074 -8.898 1 92.81 100 ASP B C 1
ATOM 2767 O O . ASP B 1 100 ? -7.859 -3.566 -7.801 1 92.81 100 ASP B O 1
ATOM 2771 N N . THR B 1 101 ? -8.422 -3.105 -9.883 1 91.56 101 THR B N 1
ATOM 2772 C CA . THR B 1 101 ? -9.812 -3.48 -9.648 1 91.56 101 THR B CA 1
ATOM 2773 C C . THR B 1 101 ? -10.023 -4.969 -9.914 1 91.56 101 THR B C 1
ATOM 2775 O O . THR B 1 101 ? -9.195 -5.613 -10.562 1 91.56 101 THR B O 1
ATOM 2778 N N . LEU B 1 102 ? -11.125 -5.434 -9.461 1 90.88 102 LEU B N 1
ATOM 2779 C CA . LEU B 1 102 ? -11.523 -6.809 -9.742 1 90.88 102 LEU B CA 1
ATOM 2780 C C . LEU B 1 102 ? -11.633 -7.043 -11.25 1 90.88 102 LEU B C 1
ATOM 2782 O O . LEU B 1 102 ? -11.219 -8.094 -11.75 1 90.88 102 LEU B O 1
ATOM 2786 N N . GLU B 1 103 ? -12.109 -6.051 -11.922 1 90.06 103 GLU B N 1
ATOM 2787 C CA . GLU B 1 103 ? -12.25 -6.145 -13.375 1 90.06 103 GLU B CA 1
ATOM 2788 C C . GLU B 1 103 ? -10.883 -6.258 -14.055 1 90.06 103 GLU B C 1
ATOM 2790 O O . GLU B 1 103 ? -10.695 -7.098 -14.93 1 90.06 103 GLU B O 1
ATOM 2795 N N . ASP B 1 104 ? -9.93 -5.328 -13.609 1 94.5 104 ASP B N 1
ATOM 2796 C CA . ASP B 1 104 ? -8.562 -5.438 -14.102 1 94.5 104 ASP B CA 1
ATOM 2797 C C . ASP B 1 104 ? -8.023 -6.852 -13.906 1 94.5 104 ASP B C 1
ATOM 2799 O O . ASP B 1 104 ? -7.441 -7.434 -14.828 1 94.5 104 ASP B O 1
ATOM 2803 N N . TYR B 1 105 ? -8.289 -7.383 -12.75 1 95.38 105 TYR B N 1
ATOM 2804 C CA . TYR B 1 105 ? -7.754 -8.68 -12.352 1 95.38 105 TYR B CA 1
ATOM 2805 C C . TYR B 1 105 ? -8.25 -9.781 -13.273 1 95.38 105 TYR B C 1
ATOM 2807 O O . TYR B 1 105 ? -7.453 -10.539 -13.836 1 95.38 105 TYR B O 1
ATOM 2815 N N . PHE B 1 106 ? -9.508 -9.852 -13.516 1 93 106 PHE B N 1
ATOM 2816 C CA . PHE B 1 106 ? -10.086 -10.93 -14.312 1 93 106 PHE B CA 1
ATOM 2817 C C . PHE B 1 106 ? -9.648 -10.812 -15.773 1 93 106 PHE B C 1
ATOM 2819 O O . PHE B 1 106 ? -9.391 -11.828 -16.422 1 93 106 PHE B O 1
ATOM 2826 N N . GLY B 1 107 ? -9.586 -9.594 -16.234 1 95.31 107 GLY B N 1
ATOM 2827 C CA . GLY B 1 107 ? -9.109 -9.391 -17.594 1 95.31 107 GLY B CA 1
ATOM 2828 C C . GLY B 1 107 ? -7.703 -9.898 -17.812 1 95.31 107 GLY B C 1
ATOM 2829 O O . GLY B 1 107 ? -7.449 -10.648 -18.766 1 95.31 107 GLY B O 1
ATOM 2830 N N . GLU B 1 108 ? -6.812 -9.531 -16.969 1 97.19 108 GLU B N 1
ATOM 2831 C CA . GLU B 1 108 ? -5.418 -9.945 -17.094 1 97.19 108 GLU B CA 1
ATOM 2832 C C . GLU B 1 108 ? -5.258 -11.438 -16.797 1 97.19 108 GLU B C 1
ATOM 2834 O O . GLU B 1 108 ? -4.438 -12.109 -17.422 1 97.19 108 GLU B O 1
ATOM 2839 N N . LEU B 1 109 ? -6.055 -11.914 -15.844 1 96.69 109 LEU B N 1
ATOM 2840 C CA . LEU B 1 109 ? -6.035 -13.336 -15.523 1 96.69 109 LEU B CA 1
ATOM 2841 C C . LEU B 1 109 ? -6.387 -14.172 -16.75 1 96.69 109 LEU B C 1
ATOM 2843 O O . LEU B 1 109 ? -5.691 -15.141 -17.062 1 96.69 109 LEU B O 1
ATOM 2847 N N . GLU B 1 110 ? -7.426 -13.781 -17.391 1 96.31 110 GLU B N 1
ATOM 2848 C CA . GLU B 1 110 ? -7.824 -14.492 -18.609 1 96.31 110 GLU B CA 1
ATOM 2849 C C . GLU B 1 110 ? -6.73 -14.422 -19.672 1 96.31 110 GLU B C 1
ATOM 2851 O O . GLU B 1 110 ? -6.32 -15.453 -20.203 1 96.31 110 GLU B O 1
ATOM 2856 N N . LYS B 1 111 ? -6.293 -13.258 -19.891 1 97.62 111 LYS B N 1
ATOM 2857 C CA . LYS B 1 111 ? -5.305 -13.016 -20.938 1 97.62 111 LYS B CA 1
ATOM 2858 C C . LYS B 1 111 ? -4.059 -13.867 -20.734 1 97.62 111 LYS B C 1
ATOM 2860 O O . LYS B 1 111 ? -3.648 -14.617 -21.625 1 97.62 111 LYS B O 1
ATOM 2865 N N . TYR B 1 112 ? -3.533 -13.906 -19.594 1 97.44 112 TYR B N 1
ATOM 2866 C CA . TYR B 1 112 ? -2.234 -14.539 -19.391 1 97.44 112 TYR B CA 1
ATOM 2867 C C . TYR B 1 112 ? -2.391 -16.031 -19.094 1 97.44 112 TYR B C 1
ATOM 2869 O O . TYR B 1 112 ? -1.455 -16.812 -19.297 1 97.44 112 TYR B O 1
ATOM 2877 N N . SER B 1 113 ? -3.596 -16.422 -18.609 1 97.12 113 SER B N 1
ATOM 2878 C CA . SER B 1 113 ? -3.879 -17.844 -18.578 1 97.12 113 SER B CA 1
ATOM 2879 C C . SER B 1 113 ? -3.828 -18.438 -19.984 1 97.12 113 SER B C 1
ATOM 2881 O O . SER B 1 113 ? -3.205 -19.484 -20.203 1 97.12 113 SER B O 1
ATOM 2883 N N . LYS B 1 114 ? -4.426 -17.719 -20.891 1 97.12 114 LYS B N 1
ATOM 2884 C CA . LYS B 1 114 ? -4.449 -18.188 -22.266 1 97.12 114 LYS B CA 1
ATOM 2885 C C . LYS B 1 114 ? -3.055 -18.156 -22.891 1 97.12 114 LYS B C 1
ATOM 2887 O O . LYS B 1 114 ? -2.684 -19.047 -23.656 1 97.12 114 LYS B O 1
ATOM 2892 N N . VAL B 1 115 ? -2.312 -17.141 -22.578 1 95.44 115 VAL B N 1
ATOM 2893 C CA . VAL B 1 115 ? -0.933 -17.047 -23.047 1 95.44 115 VAL B CA 1
ATOM 2894 C C . VAL B 1 115 ? -0.137 -18.25 -22.562 1 95.44 115 VAL B C 1
ATOM 2896 O O . VAL B 1 115 ? 0.594 -18.875 -23.344 1 95.44 115 VAL B O 1
ATOM 2899 N N . LEU B 1 116 ? -0.309 -18.625 -21.312 1 95.69 116 LEU B N 1
ATOM 2900 C CA . LEU B 1 116 ? 0.428 -19.75 -20.75 1 95.69 116 LEU B CA 1
ATOM 2901 C C . LEU B 1 116 ? -0.032 -21.062 -21.359 1 95.69 116 LEU B C 1
ATOM 2903 O O . LEU B 1 116 ? 0.79 -21.938 -21.672 1 95.69 116 LEU B O 1
ATOM 2907 N N . GLU B 1 117 ? -1.322 -21.188 -21.531 1 95.25 117 GLU B N 1
ATOM 2908 C CA . GLU B 1 117 ? -1.89 -22.375 -22.172 1 95.25 117 GLU B CA 1
ATOM 2909 C C . GLU B 1 117 ? -1.247 -22.625 -23.531 1 95.25 117 GLU B C 1
ATOM 2911 O O . GLU B 1 117 ? -0.934 -23.766 -23.875 1 95.25 117 GLU B O 1
ATOM 2916 N N . ASN B 1 118 ? -0.946 -21.578 -24.219 1 93.25 118 ASN B N 1
ATOM 2917 C CA . ASN B 1 118 ? -0.474 -21.688 -25.594 1 93.25 118 ASN B CA 1
ATOM 2918 C C . ASN B 1 118 ? 1.049 -21.625 -25.672 1 93.25 118 ASN B C 1
ATOM 2920 O O . ASN B 1 118 ? 1.624 -21.734 -26.75 1 93.25 118 ASN B O 1
ATOM 2924 N N . SER B 1 119 ? 1.649 -21.5 -24.547 1 90.75 119 SER B N 1
ATOM 2925 C CA . SER B 1 119 ? 3.107 -21.438 -24.516 1 90.75 119 SER B CA 1
ATOM 2926 C C . SER B 1 119 ? 3.719 -22.797 -24.828 1 90.75 119 SER B C 1
ATOM 2928 O O . SER B 1 119 ? 3.104 -23.844 -24.594 1 90.75 119 SER B O 1
ATOM 2930 N N . ILE B 1 120 ? 4.941 -22.766 -25.344 1 88.38 120 ILE B N 1
ATOM 2931 C CA . ILE B 1 120 ? 5.637 -23.984 -25.734 1 88.38 120 ILE B CA 1
ATOM 2932 C C . ILE B 1 120 ? 6.488 -24.484 -24.562 1 88.38 120 ILE B C 1
ATOM 2934 O O . ILE B 1 120 ? 7.176 -25.5 -24.672 1 88.38 120 ILE B O 1
ATOM 2938 N N . ALA B 1 121 ? 6.363 -23.812 -23.453 1 89.81 121 ALA B N 1
ATOM 2939 C CA . ALA B 1 121 ? 7.141 -24.219 -22.281 1 89.81 121 ALA B CA 1
ATOM 2940 C C . ALA B 1 121 ? 6.832 -25.656 -21.891 1 89.81 121 ALA B C 1
ATOM 2942 O O . ALA B 1 121 ? 5.68 -26.094 -21.969 1 89.81 121 ALA B O 1
ATOM 2943 N N . SER B 1 122 ? 7.879 -26.344 -21.484 1 88.12 122 SER B N 1
ATOM 2944 C CA . SER B 1 122 ? 7.742 -27.75 -21.141 1 88.12 122 SER B CA 1
ATOM 2945 C C . SER B 1 122 ? 7.039 -27.938 -19.797 1 88.12 122 SER B C 1
ATOM 2947 O O . SER B 1 122 ? 6.387 -28.953 -19.562 1 88.12 122 SER B O 1
ATOM 2949 N N . ARG B 1 123 ? 7.246 -27.016 -18.922 1 94.06 123 ARG B N 1
ATOM 2950 C CA . ARG B 1 123 ? 6.59 -27.031 -17.625 1 94.06 123 ARG B CA 1
ATOM 2951 C C . ARG B 1 123 ? 5.844 -25.734 -17.375 1 94.06 123 ARG B C 1
ATOM 2953 O O . ARG B 1 123 ? 6.387 -24.641 -17.609 1 94.06 123 ARG B O 1
ATOM 2960 N N . LYS B 1 124 ? 4.602 -25.875 -16.953 1 96.38 124 LYS B N 1
ATOM 2961 C CA . LYS B 1 124 ? 3.734 -24.719 -16.734 1 96.38 124 LYS B CA 1
ATOM 2962 C C . LYS B 1 124 ? 2.979 -24.828 -15.422 1 96.38 124 LYS B C 1
ATOM 2964 O O . LYS B 1 124 ? 2.686 -25.938 -14.961 1 96.38 124 LYS B O 1
ATOM 2969 N N . MET B 1 125 ? 2.701 -23.688 -14.828 1 97.38 125 MET B N 1
ATOM 2970 C CA . MET B 1 125 ? 1.965 -23.656 -13.57 1 97.38 125 MET B CA 1
ATOM 2971 C C . MET B 1 125 ? 1.243 -22.328 -13.383 1 97.38 125 MET B C 1
ATOM 2973 O O . MET B 1 125 ? 1.759 -21.281 -13.773 1 97.38 125 MET B O 1
ATOM 2977 N N . ILE B 1 126 ? 0.069 -22.391 -12.82 1 98.06 126 ILE B N 1
ATOM 2978 C CA . ILE B 1 126 ? -0.645 -21.188 -12.391 1 98.06 126 ILE B CA 1
ATOM 2979 C C . ILE B 1 126 ? -0.841 -21.219 -10.875 1 98.06 126 ILE B C 1
ATOM 2981 O O . ILE B 1 126 ? -1.337 -22.203 -10.328 1 98.06 126 ILE B O 1
ATOM 2985 N N . LEU B 1 127 ? -0.365 -20.203 -10.195 1 98.06 127 LEU B N 1
ATOM 2986 C CA . LEU B 1 127 ? -0.55 -20.016 -8.758 1 98.06 127 LEU B CA 1
ATOM 2987 C C . LEU B 1 127 ? -1.481 -18.844 -8.477 1 98.06 127 LEU B C 1
ATOM 2989 O O . LEU B 1 127 ? -1.125 -17.688 -8.719 1 98.06 127 LEU B O 1
ATOM 2993 N N . LEU B 1 128 ? -2.619 -19.125 -7.98 1 96.38 128 LEU B N 1
ATOM 2994 C CA . LEU B 1 128 ? -3.605 -18.094 -7.672 1 96.38 128 LEU B CA 1
ATOM 2995 C C . LEU B 1 128 ? -3.502 -17.672 -6.211 1 96.38 128 LEU B C 1
ATOM 2997 O O . LEU B 1 128 ? -4.273 -18.125 -5.367 1 96.38 128 LEU B O 1
ATOM 3001 N N . ALA B 1 129 ? -2.609 -16.688 -5.945 1 95.56 129 ALA B N 1
ATOM 3002 C CA . ALA B 1 129 ? -2.311 -16.281 -4.574 1 95.56 129 ALA B CA 1
ATOM 3003 C C . ALA B 1 129 ? -2.973 -14.953 -4.242 1 95.56 129 ALA B C 1
ATOM 3005 O O . ALA B 1 129 ? -2.891 -14.477 -3.104 1 95.56 129 ALA B O 1
ATOM 3006 N N . ALA B 1 130 ? -3.654 -14.312 -5.168 1 95.19 130 ALA B N 1
ATOM 3007 C CA . ALA B 1 130 ? -4.32 -13.039 -4.91 1 95.19 130 ALA B CA 1
ATOM 3008 C C . ALA B 1 130 ? -5.539 -13.234 -4.012 1 95.19 130 ALA B C 1
ATOM 3010 O O . ALA B 1 130 ? -6.207 -14.266 -4.07 1 95.19 130 ALA B O 1
ATOM 3011 N N . ALA B 1 131 ? -5.758 -12.234 -3.207 1 91.44 131 ALA B N 1
ATOM 3012 C CA . ALA B 1 131 ? -7 -12.156 -2.445 1 91.44 131 ALA B CA 1
ATOM 3013 C C . ALA B 1 131 ? -8.125 -11.539 -3.281 1 91.44 131 ALA B C 1
ATOM 3015 O O . ALA B 1 131 ? -8.195 -10.32 -3.434 1 91.44 131 ALA B O 1
ATOM 3016 N N . VAL B 1 132 ? -8.953 -12.359 -3.768 1 88.5 132 VAL B N 1
ATOM 3017 C CA . VAL B 1 132 ? -9.945 -11.93 -4.75 1 88.5 132 VAL B CA 1
ATOM 3018 C C . VAL B 1 132 ? -11.32 -11.867 -4.098 1 88.5 132 VAL B C 1
ATOM 3020 O O . VAL B 1 132 ? -11.719 -12.789 -3.373 1 88.5 132 VAL B O 1
ATOM 3023 N N . SER B 1 133 ? -11.961 -10.789 -4.395 1 79 133 SER B N 1
ATOM 3024 C CA . SER B 1 133 ? -13.312 -10.625 -3.871 1 79 133 SER B CA 1
ATOM 3025 C C . SER B 1 133 ? -14.258 -11.672 -4.441 1 79 133 SER B C 1
ATOM 3027 O O . SER B 1 133 ? -14.211 -11.977 -5.633 1 79 133 SER B O 1
ATOM 3029 N N . ASP B 1 134 ? -14.914 -12.234 -3.537 1 68.81 134 ASP B N 1
ATOM 3030 C CA . ASP B 1 134 ? -15.945 -13.164 -3.977 1 68.81 134 ASP B CA 1
ATOM 3031 C C . ASP B 1 134 ? -17.172 -12.422 -4.5 1 68.81 134 ASP B C 1
ATOM 3033 O O . ASP B 1 134 ? -18.094 -13.039 -5.039 1 68.81 134 ASP B O 1
ATOM 3037 N N . PHE B 1 135 ? -17.156 -11.016 -4.355 1 61.78 135 PHE B N 1
ATOM 3038 C CA . PHE B 1 135 ? -18.328 -10.203 -4.684 1 61.78 135 PHE B CA 1
ATOM 3039 C C . PHE B 1 135 ? -17.938 -9.07 -5.629 1 61.78 135 PHE B C 1
ATOM 3041 O O . PHE B 1 135 ? -16.766 -8.688 -5.707 1 61.78 135 PHE B O 1
ATOM 3048 N N . THR B 1 136 ? -18.875 -8.758 -6.652 1 56.5 136 THR B N 1
ATOM 3049 C CA . THR B 1 136 ? -18.766 -7.531 -7.426 1 56.5 136 THR B CA 1
ATOM 3050 C C . THR B 1 136 ? -19.953 -6.617 -7.176 1 56.5 136 THR B C 1
ATOM 3052 O O . THR B 1 136 ? -20.984 -7.055 -6.641 1 56.5 136 THR B O 1
ATOM 3055 N N . THR B 1 137 ? -19.672 -5.207 -7.297 1 52.19 137 THR B N 1
ATOM 3056 C CA . THR B 1 137 ? -20.797 -4.293 -7.172 1 52.19 137 THR B CA 1
ATOM 3057 C C . THR B 1 137 ? -21.844 -4.578 -8.242 1 52.19 137 THR B C 1
ATOM 3059 O O . THR B 1 137 ? -21.5 -4.875 -9.391 1 52.19 137 THR B O 1
ATOM 3062 N N . ALA B 1 138 ? -23.094 -4.836 -7.816 1 46.38 138 ALA B N 1
ATOM 3063 C CA . ALA B 1 138 ? -24.172 -4.961 -8.797 1 46.38 138 ALA B CA 1
ATOM 3064 C C . ALA B 1 138 ? -24.25 -3.713 -9.672 1 46.38 138 ALA B C 1
ATOM 3066 O O . ALA B 1 138 ? -23.969 -2.604 -9.219 1 46.38 138 ALA B O 1
ATOM 3067 N N . SER B 1 139 ? -24.062 -3.842 -11.023 1 43.34 139 SER B N 1
ATOM 3068 C CA . SER B 1 139 ? -24.25 -2.754 -11.977 1 43.34 139 SER B CA 1
ATOM 3069 C C . SER B 1 139 ? -25.312 -1.769 -11.492 1 43.34 139 SER B C 1
ATOM 3071 O O . SER B 1 139 ? -25.469 -0.688 -12.07 1 43.34 139 SER B O 1
ATOM 3073 N N . LYS B 1 140 ? -26.297 -2.297 -10.883 1 39.81 140 LYS B N 1
ATOM 3074 C CA . LYS B 1 140 ? -27.375 -1.324 -10.672 1 39.81 140 LYS B CA 1
ATOM 3075 C C . LYS B 1 140 ? -26.906 -0.182 -9.773 1 39.81 140 LYS B C 1
ATOM 3077 O O . LYS B 1 140 ? -26 -0.359 -8.953 1 39.81 140 LYS B O 1
ATOM 3082 N N . SER B 1 141 ? -27.625 1.086 -9.891 1 38.78 141 SER B N 1
ATOM 3083 C CA . SER B 1 141 ? -27.438 2.426 -9.344 1 38.78 141 SER B CA 1
ATOM 3084 C C . SER B 1 141 ? -27.125 2.371 -7.852 1 38.78 141 SER B C 1
ATOM 3086 O O . SER B 1 141 ? -28 2.057 -7.035 1 38.78 141 SER B O 1
ATOM 3088 N N . SER B 1 142 ? -26.234 1.673 -7.523 1 39.72 142 SER B N 1
ATOM 3089 C CA . SER B 1 142 ? -26 1.888 -6.098 1 39.72 142 SER B CA 1
ATOM 3090 C C . SER B 1 142 ? -25.906 3.375 -5.77 1 39.72 142 SER B C 1
ATOM 3092 O O . SER B 1 142 ? -24.953 4.043 -6.168 1 39.72 142 SER B O 1
ATOM 3094 N N . LYS B 1 143 ? -27.078 4.055 -5.914 1 37.88 143 LYS B N 1
ATOM 3095 C CA . LYS B 1 143 ? -27.156 5.441 -5.465 1 37.88 143 LYS B CA 1
ATOM 3096 C C . LYS B 1 143 ? -26.781 5.562 -3.99 1 37.88 143 LYS B C 1
ATOM 3098 O O . LYS B 1 143 ? -27.344 4.863 -3.145 1 37.88 143 LYS B O 1
ATOM 3103 N N . ILE B 1 144 ? -25.578 5.867 -3.754 1 43 144 ILE B N 1
ATOM 3104 C CA . ILE B 1 144 ? -25.406 6.406 -2.41 1 43 144 ILE B CA 1
ATOM 3105 C C . ILE B 1 144 ? -26.422 7.516 -2.162 1 43 144 ILE B C 1
ATOM 3107 O O . ILE B 1 144 ? -26.391 8.547 -2.83 1 43 144 ILE B O 1
ATOM 3111 N N . ASP B 1 145 ? -27.641 7.207 -2.043 1 37.44 145 ASP B N 1
ATOM 3112 C CA . ASP B 1 145 ? -28.531 8.305 -1.693 1 37.44 145 ASP B CA 1
ATOM 3113 C C . ASP B 1 145 ? -28.047 9.023 -0.435 1 37.44 145 ASP B C 1
ATOM 3115 O O . ASP B 1 145 ? -27.984 8.422 0.639 1 37.44 145 ASP B O 1
ATOM 3119 N N . SER B 1 146 ? -27.188 9.93 -0.64 1 39.62 146 SER B N 1
ATOM 3120 C CA . SER B 1 146 ? -26.75 10.852 0.4 1 39.62 146 SER B CA 1
ATOM 3121 C C . SER B 1 146 ? -27.906 11.25 1.31 1 39.62 146 SER B C 1
ATOM 3123 O O . SER B 1 146 ? -27.703 11.906 2.33 1 39.62 146 SER B O 1
ATOM 3125 N N . SER B 1 147 ? -29.016 11.289 0.746 1 37.09 147 SER B N 1
ATOM 3126 C CA . SER B 1 147 ? -30.031 11.914 1.586 1 37.09 147 SER B CA 1
ATOM 3127 C C . SER B 1 147 ? -30.172 11.188 2.9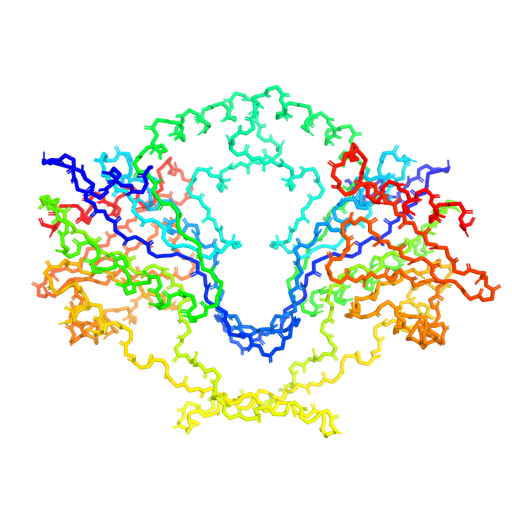2 1 37.09 147 SER B C 1
ATOM 3129 O O . SER B 1 147 ? -30.406 11.812 3.953 1 37.09 147 SER B O 1
ATOM 3131 N N . GLU B 1 148 ? -30.531 9.867 2.84 1 37.06 148 GLU B N 1
ATOM 3132 C CA . GLU B 1 148 ? -30.859 9.188 4.094 1 37.06 148 GLU B CA 1
ATOM 3133 C C . GLU B 1 148 ? -29.688 8.344 4.582 1 37.06 148 GLU B C 1
ATOM 3135 O O . GLU B 1 148 ? -29.25 7.426 3.883 1 37.06 148 GLU B O 1
ATOM 3140 N N . GLY B 1 149 ? -28.5 8.672 5.023 1 38.47 149 GLY B N 1
ATOM 3141 C CA . GLY B 1 149 ? -27.297 8.266 5.73 1 38.47 149 GLY B CA 1
ATOM 3142 C C . GLY B 1 149 ? -26.75 6.938 5.258 1 38.47 149 GLY B C 1
ATOM 3143 O O . GLY B 1 149 ? -25.703 6.492 5.727 1 38.47 149 GLY B O 1
ATOM 3144 N N . PHE B 1 150 ? -27.641 5.875 4.922 1 43.44 150 PHE B N 1
ATOM 3145 C CA . PHE B 1 150 ? -27.172 4.496 4.785 1 43.44 150 PHE B CA 1
ATOM 3146 C C . PHE B 1 150 ? -26.859 4.176 3.33 1 43.44 150 PHE B C 1
ATOM 3148 O O . PHE B 1 150 ? -27.641 4.492 2.434 1 43.44 150 PHE B O 1
ATOM 3155 N N . SER B 1 151 ? -25.641 4.176 2.875 1 50.56 151 SER B N 1
ATOM 3156 C CA . SER B 1 151 ? -25.406 3.717 1.508 1 50.56 151 SER B CA 1
ATOM 3157 C C . SER B 1 151 ? -25.328 2.197 1.441 1 50.56 151 SER B C 1
ATOM 3159 O O . SER B 1 151 ? -24.734 1.566 2.324 1 50.56 151 SER B O 1
ATOM 3161 N N . VAL B 1 152 ? -26.5 1.546 0.915 1 48.62 152 VAL B N 1
ATOM 3162 C CA . VAL B 1 152 ? -26.516 0.11 0.658 1 48.62 152 VAL B CA 1
ATOM 3163 C C . VAL B 1 152 ? -25.641 -0.203 -0.555 1 48.62 152 VAL B C 1
ATOM 3165 O O . VAL B 1 152 ? -25.828 0.378 -1.627 1 48.62 152 VAL B O 1
ATOM 3168 N N . ILE B 1 153 ? -24.484 -0.817 -0.285 1 55.72 153 ILE B N 1
ATOM 3169 C CA . ILE B 1 153 ? -23.703 -1.314 -1.413 1 55.72 153 ILE B CA 1
ATOM 3170 C C . ILE B 1 153 ? -24.156 -2.73 -1.766 1 55.72 153 ILE B C 1
ATOM 3172 O O . ILE B 1 153 ? -24.141 -3.625 -0.916 1 55.72 153 ILE B O 1
ATOM 3176 N N . GLU B 1 154 ? -24.859 -2.891 -2.902 1 54.22 154 GLU B N 1
ATOM 3177 C CA . GLU B 1 154 ? -25.25 -4.215 -3.367 1 54.22 154 GLU B CA 1
ATOM 3178 C C . GLU B 1 154 ? -24.094 -4.93 -4.059 1 54.22 154 GLU B C 1
ATOM 3180 O O . GLU B 1 154 ? -23.453 -4.367 -4.953 1 54.22 154 GLU B O 1
ATOM 3185 N N . LEU B 1 155 ? -23.703 -6.152 -3.479 1 57.53 155 LEU B N 1
ATOM 3186 C CA . LEU B 1 155 ? -22.594 -6.914 -4.031 1 57.53 155 LEU B CA 1
ATOM 3187 C C . LEU B 1 155 ? -23.078 -8.188 -4.711 1 57.53 155 LEU B C 1
ATOM 3189 O O . LEU B 1 155 ? -24.047 -8.805 -4.258 1 57.53 155 LEU B O 1
ATOM 3193 N N . ASP B 1 156 ? -22.625 -8.438 -6.031 1 56.44 156 ASP B N 1
ATOM 3194 C CA . ASP B 1 156 ? -22.891 -9.68 -6.746 1 56.44 156 ASP B CA 1
ATOM 3195 C C . ASP B 1 156 ? -21.766 -10.688 -6.543 1 56.44 156 ASP B C 1
ATOM 3197 O O . ASP B 1 156 ? -20.609 -10.305 -6.383 1 56.44 156 ASP B O 1
ATOM 3201 N N . LYS B 1 157 ? -22.078 -12.07 -6.355 1 55.03 157 LYS B N 1
ATOM 3202 C CA . LYS B 1 157 ? -21.094 -13.133 -6.172 1 55.03 157 LYS B CA 1
ATOM 3203 C C . LYS B 1 157 ? -20.219 -13.289 -7.414 1 55.03 157 LYS B C 1
ATOM 3205 O O . LYS B 1 157 ? -20.703 -13.18 -8.539 1 55.03 157 LYS B O 1
ATOM 3210 N N . VAL B 1 158 ? -18.828 -13.297 -7.246 1 56.38 158 VAL B N 1
ATOM 3211 C CA . VAL B 1 158 ? -17.875 -13.547 -8.32 1 56.38 158 VAL B CA 1
ATOM 3212 C C . VAL B 1 158 ? -17.75 -15.055 -8.555 1 56.38 158 VAL B C 1
ATOM 3214 O O . VAL B 1 158 ? -17.031 -15.742 -7.828 1 56.38 158 VAL B O 1
ATOM 3217 N N . ALA B 1 159 ? -18.75 -16 -8.406 1 51.72 159 ALA B N 1
ATOM 3218 C CA . ALA B 1 159 ? -18.859 -17.453 -8.367 1 51.72 159 ALA B CA 1
ATOM 3219 C C . ALA B 1 159 ? -17.859 -18.109 -9.336 1 51.72 159 ALA B C 1
ATOM 3221 O O . ALA B 1 159 ? -17.438 -19.234 -9.125 1 51.72 159 ALA B O 1
ATOM 3222 N N . LYS B 1 160 ? -17.219 -17.484 -10.477 1 62.66 160 LYS B N 1
ATOM 3223 C CA . LYS B 1 160 ? -16.844 -18.359 -11.578 1 62.66 160 LYS B CA 1
ATOM 3224 C C . LYS B 1 160 ? -15.383 -18.156 -11.977 1 62.66 160 LYS B C 1
ATOM 3226 O O . LYS B 1 160 ? -14.953 -18.641 -13.023 1 62.66 160 LYS B O 1
ATOM 3231 N N . ALA B 1 161 ? -14.5 -17.688 -10.984 1 75 161 ALA B N 1
ATOM 3232 C CA . ALA B 1 161 ? -13.195 -17.422 -11.578 1 75 161 ALA B CA 1
ATOM 3233 C C . ALA B 1 161 ? -12.367 -18.688 -11.703 1 75 161 ALA B C 1
ATOM 3235 O O . ALA B 1 161 ? -11.812 -18.984 -12.766 1 75 161 ALA B O 1
ATOM 3236 N N . LEU B 1 162 ? -12.523 -19.516 -10.766 1 86.88 162 LEU B N 1
ATOM 3237 C CA . LEU B 1 162 ? -11.633 -20.672 -10.727 1 86.88 162 LEU B CA 1
ATOM 3238 C C . LEU B 1 162 ? -11.969 -21.656 -11.844 1 86.88 162 LEU B C 1
ATOM 3240 O O . LEU B 1 162 ? -11.102 -22.031 -12.633 1 86.88 162 LEU B O 1
ATOM 3244 N N . PRO B 1 163 ? -13.203 -21.922 -12.047 1 89.31 163 PRO B N 1
ATOM 3245 C CA . PRO B 1 163 ? -13.539 -22.828 -13.141 1 89.31 163 PRO B CA 1
ATOM 3246 C C . PRO B 1 163 ? -13.211 -22.25 -14.516 1 89.31 163 PRO B C 1
ATOM 3248 O O . PRO B 1 163 ? -12.883 -23 -15.445 1 89.31 163 PRO B O 1
A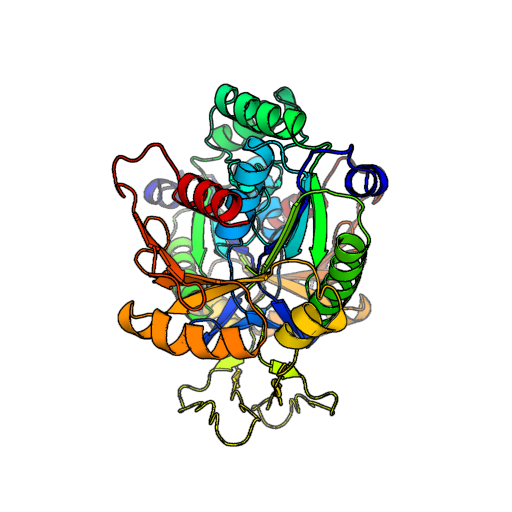TOM 3251 N N . SER B 1 164 ? -13.289 -20.938 -14.617 1 92.38 164 SER B N 1
ATOM 3252 C CA . SER B 1 164 ? -12.922 -20.312 -15.883 1 92.38 164 SER B CA 1
ATOM 3253 C C . SER B 1 164 ? -11.461 -20.562 -16.219 1 92.38 164 SER B C 1
ATOM 3255 O O . SER B 1 164 ? -11.125 -20.859 -17.375 1 92.38 164 SER B O 1
ATOM 3257 N N . VAL B 1 165 ? -10.617 -20.531 -15.25 1 95.56 165 VAL B N 1
ATOM 3258 C CA . VAL B 1 165 ? -9.188 -20.734 -15.469 1 95.56 165 VAL B CA 1
ATOM 3259 C C . VAL B 1 165 ? -8.93 -22.203 -15.773 1 95.56 165 VAL B C 1
ATOM 3261 O O . VAL B 1 165 ? -8.297 -22.531 -16.781 1 95.56 165 VAL B O 1
ATOM 3264 N N . THR B 1 166 ? -9.492 -23.156 -15.031 1 95.81 166 THR B N 1
ATOM 3265 C CA . THR B 1 166 ? -9.094 -24.547 -15.031 1 95.81 166 THR B CA 1
ATOM 3266 C C . THR B 1 166 ? -9.758 -25.297 -16.188 1 95.81 166 THR B C 1
ATOM 3268 O O . THR B 1 166 ? -9.188 -26.25 -16.734 1 95.81 166 THR B O 1
ATOM 3271 N N . PHE B 1 167 ? -10.93 -24.812 -16.594 1 95.31 167 PHE B N 1
ATOM 3272 C CA . PHE B 1 167 ? -11.664 -25.609 -17.578 1 95.31 167 PHE B CA 1
ATOM 3273 C C . PHE B 1 167 ? -11.695 -24.891 -18.922 1 95.31 167 PHE B C 1
ATOM 3275 O O . PHE B 1 167 ? -11.953 -25.516 -19.953 1 95.31 167 PHE B O 1
ATOM 3282 N N . SER B 1 168 ? -11.398 -23.609 -18.906 1 95.56 168 SER B N 1
ATOM 3283 C CA . SER B 1 168 ? -11.602 -22.875 -20.141 1 95.56 168 SER B CA 1
ATOM 3284 C C . SER B 1 168 ? -10.328 -22.156 -20.578 1 95.56 168 SER B C 1
ATOM 3286 O O . SER B 1 168 ? -9.789 -22.438 -21.656 1 95.56 168 SER B O 1
ATOM 3288 N N . TRP B 1 169 ? -9.75 -21.375 -19.812 1 97 169 TRP B N 1
ATOM 3289 C CA . TRP B 1 169 ? -8.672 -20.484 -20.219 1 97 169 TRP B CA 1
ATOM 3290 C C . TRP B 1 169 ? -7.348 -21.234 -20.297 1 97 169 TRP B C 1
ATOM 3292 O O . TRP B 1 169 ? -6.543 -20.984 -21.203 1 97 169 TRP B O 1
ATOM 3302 N N . ALA B 1 170 ? -7.066 -22.188 -19.359 1 97.44 170 ALA B N 1
ATOM 3303 C CA . ALA B 1 170 ? -5.812 -22.938 -19.328 1 97.44 170 ALA B CA 1
ATOM 3304 C C . ALA B 1 170 ? -6.039 -24.359 -18.812 1 97.44 170 ALA B C 1
ATOM 3306 O O . ALA B 1 170 ? -5.441 -24.766 -17.812 1 97.44 170 ALA B O 1
ATOM 3307 N N . PRO B 1 171 ? -6.812 -25.141 -19.547 1 96.56 171 PRO B N 1
ATOM 3308 C CA . PRO B 1 171 ? -7.223 -26.453 -19.062 1 96.56 171 PRO B CA 1
ATOM 3309 C C . PRO B 1 171 ? -6.055 -27.422 -18.938 1 96.56 171 PRO B C 1
ATOM 3311 O O . PRO B 1 171 ? -6.141 -28.406 -18.203 1 96.56 171 PRO B O 1
ATOM 3314 N N . SER B 1 172 ? -4.953 -27.188 -19.609 1 96.5 172 SER B N 1
ATOM 3315 C CA . SER B 1 172 ? -3.85 -28.141 -19.594 1 96.5 172 SER B CA 1
ATOM 3316 C C . SER B 1 172 ? -2.809 -27.766 -18.547 1 96.5 172 SER B C 1
ATOM 3318 O O . SER B 1 172 ? -1.858 -28.516 -18.312 1 96.5 172 SER B O 1
ATOM 3320 N N . VAL B 1 173 ? -2.949 -26.609 -17.953 1 97.19 173 VAL B N 1
ATOM 3321 C CA . VAL B 1 173 ? -1.949 -26.109 -17.016 1 97.19 173 VAL B CA 1
ATOM 3322 C C . VAL B 1 173 ? -2.379 -26.406 -15.586 1 97.19 173 VAL B C 1
ATOM 3324 O O . VAL B 1 173 ? -3.494 -26.062 -15.18 1 97.19 173 VAL B O 1
ATOM 3327 N N . PRO B 1 174 ? -1.541 -27.047 -14.797 1 97.12 174 PRO B N 1
ATOM 3328 C CA . PRO B 1 174 ? -1.881 -27.25 -13.391 1 97.12 174 PRO B CA 1
ATOM 3329 C C . PRO B 1 174 ? -2.088 -25.938 -12.633 1 97.12 174 PRO B C 1
ATOM 3331 O O . PRO B 1 174 ? -1.255 -25.031 -12.727 1 97.12 174 PRO B O 1
ATOM 3334 N N . VAL B 1 175 ? -3.211 -25.891 -11.891 1 96.88 175 VAL B N 1
ATOM 3335 C CA . VAL B 1 175 ? -3.57 -24.688 -11.133 1 96.88 175 VAL B CA 1
ATOM 3336 C C . VAL B 1 175 ? -3.523 -24.984 -9.641 1 96.88 175 VAL B C 1
ATOM 3338 O O . VAL B 1 175 ? -4.07 -26 -9.188 1 96.88 175 VAL B O 1
ATOM 3341 N N . PHE B 1 176 ? -2.785 -24.156 -8.914 1 96.5 176 PHE B N 1
ATOM 3342 C CA . PHE B 1 176 ? -2.762 -24.219 -7.461 1 96.5 176 PHE B CA 1
ATOM 3343 C C . PHE B 1 176 ? -3.406 -22.969 -6.859 1 96.5 176 PHE B C 1
ATOM 3345 O O . PHE B 1 176 ? -3.189 -21.859 -7.34 1 96.5 176 PHE B O 1
ATOM 3352 N N . SER B 1 177 ? -4.234 -23.141 -5.887 1 94 177 SER B N 1
ATOM 3353 C CA . SER B 1 177 ? -4.902 -22.031 -5.203 1 94 177 SER B CA 1
ATOM 3354 C C . SER B 1 177 ? -4.496 -21.969 -3.734 1 94 177 SER B C 1
ATOM 3356 O O . SER B 1 177 ? -3.848 -22.891 -3.223 1 94 177 SER B O 1
ATOM 3358 N N . PHE B 1 178 ? -4.801 -20.844 -3.137 1 92.81 178 PHE B N 1
ATOM 3359 C CA . PHE B 1 178 ? -4.496 -20.625 -1.728 1 92.81 178 PHE B CA 1
ATOM 3360 C C . PHE B 1 178 ? -5.773 -20.5 -0.909 1 92.81 178 PHE B C 1
ATOM 3362 O O . PHE B 1 178 ? -6.781 -19.984 -1.398 1 92.81 178 PHE B O 1
ATOM 3369 N N . LYS B 1 179 ? -5.695 -20.984 0.288 1 87.69 179 LYS B N 1
ATOM 3370 C CA . LYS B 1 179 ? -6.797 -20.844 1.235 1 87.69 179 LYS B CA 1
ATOM 3371 C C . LYS B 1 179 ? -6.281 -20.453 2.619 1 87.69 179 LYS B C 1
ATOM 3373 O O . LYS B 1 179 ? -5.473 -21.172 3.211 1 87.69 179 LYS B O 1
ATOM 3378 N N . LEU B 1 180 ? -6.707 -19.312 3.029 1 84.88 180 LEU B N 1
ATOM 3379 C CA . LEU B 1 180 ? -6.395 -18.844 4.375 1 84.88 180 LEU B CA 1
ATOM 3380 C C . LEU B 1 180 ? -7.516 -19.203 5.348 1 84.88 180 LEU B C 1
ATOM 3382 O O . LEU B 1 180 ? -8.688 -18.938 5.078 1 84.88 180 LEU B O 1
ATOM 3386 N N . GLU B 1 181 ? -7.18 -19.828 6.457 1 82.06 181 GLU B N 1
ATOM 3387 C CA . GLU B 1 181 ? -8.172 -20.219 7.461 1 82.06 181 GLU B CA 1
ATOM 3388 C C . GLU B 1 181 ? -7.707 -19.844 8.867 1 82.06 181 GLU B C 1
ATOM 3390 O O . GLU B 1 181 ? -6.523 -19.578 9.086 1 82.06 181 GLU B O 1
ATOM 3395 N N . THR B 1 182 ? -8.602 -19.719 9.719 1 79.94 182 THR B N 1
ATOM 3396 C CA . THR B 1 182 ? -8.289 -19.406 11.109 1 79.94 182 THR B CA 1
ATOM 3397 C C . THR B 1 182 ? -7.816 -20.656 11.852 1 79.94 182 THR B C 1
ATOM 3399 O O . THR B 1 182 ? -7.078 -20.562 12.836 1 79.94 182 THR B O 1
ATOM 3402 N N . GLU B 1 183 ? -8.336 -21.766 11.359 1 82.62 183 GLU B N 1
ATOM 3403 C CA . GLU B 1 183 ? -7.996 -23.031 11.984 1 82.62 183 GLU B CA 1
ATOM 3404 C C . GLU B 1 183 ? -7.48 -24.031 10.953 1 82.62 183 GLU B C 1
ATOM 3406 O O . GLU B 1 183 ? -8.07 -24.188 9.883 1 82.62 183 GLU B O 1
ATOM 3411 N N . GLU B 1 184 ? -6.449 -24.75 11.367 1 82.44 184 GLU B N 1
ATOM 3412 C CA . GLU B 1 184 ? -5.785 -25.688 10.469 1 82.44 184 GLU B CA 1
ATOM 3413 C C . GLU B 1 184 ? -6.734 -26.797 10.031 1 82.44 184 GLU B C 1
ATOM 3415 O O . GLU B 1 184 ? -6.684 -27.234 8.883 1 82.44 184 GLU B O 1
ATOM 3420 N N . GLU B 1 185 ? -7.559 -27.141 10.914 1 82.81 185 GLU B N 1
ATOM 3421 C CA . GLU B 1 185 ? -8.438 -28.281 10.672 1 82.81 185 GLU B CA 1
ATOM 3422 C C . GLU B 1 185 ? -9.469 -27.969 9.594 1 82.81 185 GLU B C 1
ATOM 3424 O O . GLU B 1 185 ? -10.047 -28.875 9 1 82.81 185 GLU B O 1
ATOM 3429 N N . LYS B 1 186 ? -9.664 -26.703 9.336 1 84.69 186 LYS B N 1
ATOM 3430 C CA . LYS B 1 186 ? -10.68 -26.297 8.367 1 84.69 186 LYS B CA 1
ATOM 3431 C C . LYS B 1 186 ? -10.117 -26.281 6.949 1 84.69 186 LYS B C 1
ATOM 3433 O O . LYS B 1 186 ? -10.867 -26.234 5.977 1 84.69 186 LYS B O 1
ATOM 3438 N N . ILE B 1 187 ? -8.852 -26.469 6.82 1 84.31 187 ILE B N 1
ATOM 3439 C CA . ILE B 1 187 ? -8.203 -26.281 5.523 1 84.31 187 ILE B CA 1
ATOM 3440 C C . ILE B 1 187 ? -8.539 -27.469 4.609 1 84.31 187 ILE B C 1
ATOM 3442 O O . ILE B 1 187 ? -9 -27.266 3.484 1 84.31 187 ILE B O 1
ATOM 3446 N N . GLU B 1 188 ? -8.438 -28.672 5.039 1 84.31 188 GLU B N 1
ATOM 3447 C CA . GLU B 1 188 ? -8.594 -29.844 4.191 1 84.31 188 GLU B CA 1
ATOM 3448 C C . GLU B 1 188 ? -10.023 -30 3.699 1 84.31 188 GLU B C 1
ATOM 3450 O O . GLU B 1 188 ? -10.266 -30.172 2.504 1 84.31 188 GLU B O 1
ATOM 3455 N N . PRO B 1 189 ? -11 -29.844 4.609 1 83 189 PRO B N 1
ATOM 3456 C CA . PRO B 1 189 ? -12.383 -29.953 4.129 1 83 189 PRO B CA 1
ATOM 3457 C C . PRO B 1 189 ? -12.734 -28.891 3.092 1 83 189 PRO B C 1
ATOM 3459 O O . PRO B 1 189 ? -13.531 -29.141 2.186 1 83 189 PRO B O 1
ATOM 3462 N N . LYS B 1 190 ? -12.133 -27.797 3.211 1 81.12 190 LYS B N 1
ATOM 3463 C CA . LYS B 1 190 ? -12.438 -26.719 2.275 1 81.12 190 LYS B CA 1
ATOM 3464 C C . LYS B 1 190 ? -11.695 -26.906 0.957 1 81.12 190 LYS B C 1
ATOM 3466 O O . LYS B 1 190 ? -12.164 -26.469 -0.095 1 81.12 190 LYS B O 1
ATOM 3471 N N . ALA B 1 191 ? -10.602 -27.609 1.066 1 84.5 191 ALA B N 1
ATOM 3472 C CA . ALA B 1 191 ? -9.797 -27.859 -0.125 1 84.5 191 ALA B CA 1
ATOM 3473 C C . ALA B 1 191 ? -10.531 -28.781 -1.099 1 84.5 191 ALA B C 1
ATOM 3475 O O . ALA B 1 191 ? -10.383 -28.641 -2.316 1 84.5 191 ALA B O 1
ATOM 3476 N N . ILE B 1 192 ? -11.367 -29.609 -0.618 1 81.19 192 ILE B N 1
ATOM 3477 C CA . ILE B 1 192 ? -12.086 -30.609 -1.421 1 81.19 192 ILE B CA 1
ATOM 3478 C C . ILE B 1 192 ? -12.977 -29.891 -2.439 1 81.19 192 ILE B C 1
ATOM 3480 O O . ILE B 1 192 ? -13.062 -30.312 -3.594 1 81.19 192 ILE B O 1
ATOM 3484 N N . LYS B 1 193 ? -13.523 -28.766 -2.006 1 82.56 193 LYS B N 1
ATOM 3485 C CA . LYS B 1 193 ? -14.414 -28 -2.877 1 82.56 193 LYS B CA 1
ATOM 3486 C C . LYS B 1 193 ? -13.664 -27.422 -4.066 1 82.56 193 LYS B C 1
ATOM 3488 O O . LYS B 1 193 ? -14.242 -27.203 -5.133 1 82.56 193 LYS B O 1
ATOM 3493 N N . TYR B 1 194 ? -12.414 -27.281 -3.928 1 86.88 194 TYR B N 1
ATOM 3494 C CA . TYR B 1 194 ? -11.602 -26.672 -4.973 1 86.88 194 TYR B CA 1
ATOM 3495 C C . TYR B 1 194 ? -11.234 -27.703 -6.043 1 86.88 194 TYR B C 1
ATOM 3497 O O . TYR B 1 194 ? -11.039 -27.344 -7.211 1 86.88 194 TYR B O 1
ATOM 3505 N N . PHE B 1 195 ? -11.219 -28.984 -5.645 1 89.56 195 PHE B N 1
ATOM 3506 C CA . PHE B 1 195 ? -10.867 -30.031 -6.602 1 89.56 195 PHE B CA 1
ATOM 3507 C C . PHE B 1 195 ? -11.969 -30.203 -7.641 1 89.56 195 PHE B C 1
ATOM 3509 O O . PHE B 1 195 ? -11.688 -30.453 -8.812 1 89.56 195 PHE B O 1
ATOM 3516 N N . ASP B 1 196 ? -13.086 -29.922 -7.137 1 87.31 196 ASP B N 1
ATOM 3517 C CA . ASP B 1 196 ? -14.219 -29.984 -8.055 1 87.31 196 ASP B CA 1
ATOM 3518 C C . ASP B 1 196 ? -14.188 -28.844 -9.062 1 87.31 196 ASP B C 1
ATOM 3520 O O . ASP B 1 196 ? -14.836 -28.906 -10.109 1 87.31 196 ASP B O 1
ATOM 3524 N N . GLN B 1 197 ? -13.398 -27.891 -8.703 1 89.44 197 GLN B N 1
ATOM 3525 C CA . GLN B 1 197 ? -13.289 -26.719 -9.578 1 89.44 197 GLN B CA 1
ATOM 3526 C C . GLN B 1 197 ? -12.055 -26.828 -10.477 1 89.44 197 GLN B C 1
ATOM 3528 O O . GLN B 1 197 ? -11.695 -25.859 -11.156 1 89.44 197 GLN B O 1
ATOM 3533 N N . GLY B 1 198 ? -11.383 -27.922 -10.438 1 91.44 198 GLY B N 1
ATOM 3534 C CA . GLY B 1 198 ? -10.344 -28.219 -11.398 1 91.44 198 GLY B CA 1
ATOM 3535 C C . GLY B 1 198 ? -8.945 -27.891 -10.906 1 91.44 198 GLY B C 1
ATOM 3536 O O . GLY B 1 198 ? -7.969 -28 -11.641 1 91.44 198 GLY B O 1
ATOM 3537 N N . VAL B 1 199 ? -8.82 -27.531 -9.672 1 93.62 199 VAL B N 1
ATOM 3538 C CA . VAL B 1 199 ? -7.512 -27.156 -9.148 1 93.62 199 VAL B CA 1
ATOM 3539 C C . VAL B 1 199 ? -6.691 -28.422 -8.875 1 93.62 199 VAL B C 1
ATOM 3541 O O . VAL B 1 199 ? -7.234 -29.438 -8.43 1 93.62 199 VAL B O 1
ATOM 3544 N N . LYS B 1 200 ? -5.426 -28.312 -9.156 1 94.56 200 LYS B N 1
ATOM 3545 C CA . LYS B 1 200 ? -4.523 -29.438 -8.93 1 94.56 200 LYS B CA 1
ATOM 3546 C C . LYS B 1 200 ? -4.18 -29.562 -7.445 1 94.56 200 LYS B C 1
ATOM 3548 O O . LYS B 1 200 ? -3.955 -30.672 -6.949 1 94.56 200 LYS B O 1
ATOM 3553 N N . GLY B 1 201 ? -4.074 -28.5 -6.758 1 95.12 201 GLY B N 1
ATOM 3554 C CA . GLY B 1 201 ? -3.746 -28.469 -5.344 1 95.12 201 GLY B CA 1
ATOM 3555 C C . GLY B 1 201 ? -4.141 -27.172 -4.656 1 95.12 201 GLY B C 1
ATOM 3556 O O . GLY B 1 201 ? -4.375 -26.172 -5.32 1 95.12 201 GLY B O 1
ATOM 3557 N N . VAL B 1 202 ? -4.273 -27.281 -3.322 1 94.56 202 VAL B N 1
ATOM 3558 C CA . VAL B 1 202 ? -4.613 -26.141 -2.482 1 94.56 202 VAL B CA 1
ATOM 3559 C C . VAL B 1 202 ? -3.535 -25.938 -1.421 1 94.56 202 VAL B C 1
ATOM 3561 O O . VAL B 1 202 ? -3.139 -26.891 -0.74 1 94.56 202 VAL B O 1
ATOM 3564 N N . ILE B 1 203 ? -3.012 -24.75 -1.403 1 95.62 203 ILE B N 1
ATOM 3565 C CA . ILE B 1 203 ? -2.062 -24.391 -0.361 1 95.62 203 ILE B CA 1
ATOM 3566 C C . ILE B 1 203 ? -2.801 -23.719 0.798 1 95.62 203 ILE B C 1
ATOM 3568 O O . ILE B 1 203 ? -3.4 -22.656 0.63 1 95.62 203 ILE B O 1
ATOM 3572 N N . GLY B 1 204 ? -2.799 -24.359 1.916 1 92.94 204 GLY B N 1
ATOM 3573 C CA . GLY B 1 204 ? -3.467 -23.844 3.104 1 92.94 204 GLY B CA 1
ATOM 3574 C C . GLY B 1 204 ? -2.516 -23.203 4.09 1 92.94 204 GLY B C 1
ATOM 3575 O O . GLY B 1 204 ? -1.398 -23.672 4.293 1 92.94 204 GLY B O 1
ATOM 3576 N N . ASN B 1 205 ? -2.938 -22.031 4.586 1 89.69 205 ASN B N 1
ATOM 3577 C CA . ASN B 1 205 ? -2.182 -21.406 5.66 1 89.69 205 ASN B CA 1
ATOM 3578 C C . ASN B 1 205 ? -3.107 -20.781 6.703 1 89.69 205 ASN B C 1
ATOM 3580 O O . ASN B 1 205 ? -4.285 -20.547 6.434 1 89.69 205 ASN B O 1
ATOM 3584 N N . VAL B 1 206 ? -2.555 -20.703 7.84 1 86.62 206 VAL B N 1
ATOM 3585 C CA . VAL B 1 206 ? -3.256 -20.062 8.953 1 86.62 206 VAL B CA 1
ATOM 3586 C C . VAL B 1 206 ? -2.658 -18.688 9.219 1 86.62 206 VAL B C 1
ATOM 3588 O O . VAL B 1 206 ? -1.438 -18.516 9.18 1 86.62 206 VAL B O 1
ATOM 3591 N N . LEU B 1 207 ? -3.529 -17.75 9.508 1 81.19 207 LEU B N 1
ATOM 3592 C CA . LEU B 1 207 ? -3.131 -16.359 9.617 1 81.19 207 LEU B CA 1
ATOM 3593 C C . LEU B 1 207 ? -2 -16.188 10.633 1 81.19 207 LEU B C 1
ATOM 3595 O O . LEU B 1 207 ? -1.015 -15.508 10.359 1 81.19 207 LEU B O 1
ATOM 3599 N N . SER B 1 208 ? -2.027 -16.812 11.758 1 82.94 208 SER B N 1
ATOM 3600 C CA . SER B 1 208 ? -1.094 -16.625 12.867 1 82.94 208 SER B CA 1
ATOM 3601 C C . SER B 1 208 ? 0.258 -17.25 12.562 1 82.94 208 SER B C 1
ATOM 3603 O O . SER B 1 208 ? 1.285 -16.828 13.094 1 82.94 208 SER B O 1
ATOM 3605 N N . SER B 1 209 ? 0.266 -18.25 11.656 1 87.12 209 SER B N 1
ATOM 3606 C CA . SER B 1 209 ? 1.49 -19 11.43 1 87.12 209 SER B CA 1
ATOM 3607 C C . SER B 1 209 ? 1.871 -19 9.953 1 87.12 209 SER B C 1
ATOM 3609 O O . SER B 1 209 ? 2.75 -19.766 9.531 1 87.12 209 SER B O 1
ATOM 3611 N N . ARG B 1 210 ? 1.321 -18.156 9.18 1 85.31 210 ARG B N 1
ATOM 3612 C CA . ARG B 1 210 ? 1.42 -18.203 7.727 1 85.31 210 ARG B CA 1
ATOM 3613 C C . ARG B 1 210 ? 2.855 -17.984 7.266 1 85.31 210 ARG B C 1
ATOM 3615 O O . ARG B 1 210 ? 3.227 -18.375 6.156 1 85.31 210 ARG B O 1
ATOM 3622 N N . ARG B 1 211 ? 3.682 -17.453 8.109 1 87.5 211 ARG B N 1
ATOM 3623 C CA . ARG B 1 211 ? 5.047 -17.125 7.711 1 87.5 211 ARG B CA 1
ATOM 3624 C C . ARG B 1 211 ? 5.953 -18.344 7.844 1 87.5 211 ARG B C 1
ATOM 3626 O O . ARG B 1 211 ? 7.008 -18.422 7.207 1 87.5 211 ARG B O 1
ATOM 3633 N N . TRP B 1 212 ? 5.441 -19.328 8.625 1 91.38 212 TRP B N 1
ATOM 3634 C CA . TRP B 1 212 ? 6.402 -20.406 8.867 1 91.38 212 TRP B CA 1
ATOM 3635 C C . TRP B 1 212 ? 5.758 -21.766 8.648 1 91.38 212 TRP B C 1
ATOM 3637 O O . TRP B 1 212 ? 6.43 -22.797 8.742 1 91.38 212 TRP B O 1
ATOM 3647 N N . LYS B 1 213 ? 4.477 -21.75 8.438 1 93.31 213 LYS B N 1
ATOM 3648 C CA . LYS B 1 213 ? 3.805 -23.031 8.211 1 93.31 213 LYS B CA 1
ATOM 3649 C C . LYS B 1 213 ? 2.85 -22.938 7.023 1 93.31 213 LYS B C 1
ATOM 3651 O O . LYS B 1 213 ? 2.09 -21.969 6.902 1 93.31 213 LYS B O 1
ATOM 3656 N N . VAL B 1 214 ? 2.883 -23.922 6.129 1 94.88 214 VAL B N 1
ATOM 3657 C CA . VAL B 1 214 ? 1.956 -24.047 5.008 1 94.88 214 VAL B CA 1
ATOM 3658 C C . VAL B 1 214 ? 1.682 -25.531 4.723 1 94.88 214 VAL B C 1
ATOM 3660 O O . VAL B 1 214 ? 2.512 -26.391 5.023 1 94.88 214 VAL B O 1
ATOM 3663 N N . SER B 1 215 ? 0.52 -25.797 4.254 1 94.69 215 SER B N 1
ATOM 3664 C CA . SER B 1 215 ? 0.143 -27.141 3.846 1 94.69 215 SER B CA 1
ATOM 3665 C C . SER B 1 215 ? -0.205 -27.203 2.363 1 94.69 215 SER B C 1
ATOM 3667 O O . SER B 1 215 ? -0.833 -26.281 1.834 1 94.69 215 SER B O 1
ATOM 3669 N N . LEU B 1 216 ? 0.262 -28.234 1.754 1 95.69 216 LEU B N 1
ATOM 3670 C CA . LEU B 1 216 ? -0.13 -28.516 0.378 1 95.69 216 LEU B CA 1
ATOM 3671 C C . LEU B 1 216 ? -1.059 -29.719 0.315 1 95.69 216 LEU B C 1
ATOM 3673 O O . LEU B 1 216 ? -0.671 -30.828 0.697 1 95.69 216 LEU B O 1
ATOM 3677 N N . ILE B 1 217 ? -2.271 -29.469 -0.156 1 94.94 217 ILE B N 1
ATOM 3678 C CA . ILE B 1 217 ? -3.289 -30.5 -0.288 1 94.94 217 ILE B CA 1
ATOM 3679 C C . ILE B 1 217 ? -3.543 -30.781 -1.766 1 94.94 217 ILE B C 1
ATOM 3681 O O . ILE B 1 217 ? -3.834 -29.875 -2.541 1 94.94 217 ILE B O 1
ATOM 3685 N N . MET B 1 218 ? -3.375 -32 -2.195 1 94.5 218 MET B N 1
ATOM 3686 C CA . MET B 1 218 ? -3.648 -32.438 -3.561 1 94.5 218 MET B CA 1
ATOM 3687 C C . MET B 1 218 ? -4.66 -33.562 -3.578 1 94.5 218 MET B C 1
ATOM 3689 O O . MET B 1 218 ? -4.797 -34.312 -2.592 1 94.5 218 MET B O 1
ATOM 3693 N N . LYS B 1 219 ? -5.316 -33.656 -4.707 1 85.81 219 LYS B N 1
ATOM 3694 C CA . LYS B 1 219 ? -6.324 -34.688 -4.816 1 85.81 219 LYS B CA 1
ATOM 3695 C C . LYS B 1 219 ? -5.684 -36.094 -4.738 1 85.81 219 LYS B C 1
ATOM 3697 O O . LYS B 1 219 ? -4.684 -36.344 -5.41 1 85.81 219 LYS B O 1
ATOM 3702 N N . ASP B 1 220 ? -6.219 -36.938 -3.883 1 82.44 220 ASP B N 1
ATOM 3703 C CA . ASP B 1 220 ? -5.879 -38.375 -3.723 1 82.44 220 ASP B CA 1
ATOM 3704 C C . ASP B 1 220 ? -4.422 -38.531 -3.291 1 82.44 220 ASP B C 1
ATOM 3706 O O . ASP B 1 220 ? -3.771 -39.5 -3.656 1 82.44 220 ASP B O 1
ATOM 3710 N N . LYS B 1 221 ? -3.738 -37.5 -2.832 1 88.81 221 LYS B N 1
ATOM 3711 C CA . LYS B 1 221 ? -2.402 -37.562 -2.248 1 88.81 221 LYS B CA 1
ATOM 3712 C C . LYS B 1 221 ? -2.422 -37.125 -0.786 1 88.81 221 LYS B C 1
ATOM 3714 O O . LYS B 1 221 ? -3.297 -36.375 -0.374 1 88.81 221 LYS B O 1
ATOM 3719 N N . PRO B 1 222 ? -1.524 -37.719 -0.036 1 89.25 222 PRO B N 1
ATOM 3720 C CA . PRO B 1 222 ? -1.438 -37.25 1.345 1 89.25 222 PRO B CA 1
ATOM 3721 C C . PRO B 1 222 ? -1.063 -35.75 1.43 1 89.25 222 PRO B C 1
ATOM 3723 O O . PRO B 1 222 ? -0.276 -35.281 0.615 1 89.25 222 PRO B O 1
ATOM 3726 N N . THR B 1 223 ? -1.635 -35.125 2.438 1 91.75 223 THR B N 1
ATOM 3727 C CA . THR B 1 223 ? -1.297 -33.719 2.693 1 91.75 223 THR B CA 1
ATOM 3728 C C . THR B 1 223 ? 0.171 -33.594 3.088 1 91.75 223 THR B C 1
ATOM 3730 O O . THR B 1 223 ? 0.687 -34.375 3.871 1 91.75 223 THR B O 1
ATOM 3733 N N . VAL B 1 224 ? 0.809 -32.594 2.537 1 93.81 224 VAL B N 1
ATOM 3734 C CA . VAL B 1 224 ? 2.193 -32.281 2.887 1 93.81 224 VAL B CA 1
ATOM 3735 C C . VAL B 1 224 ? 2.252 -31.016 3.74 1 93.81 224 VAL B C 1
ATOM 3737 O O . VAL B 1 224 ? 1.921 -29.922 3.268 1 93.81 224 VAL B O 1
ATOM 3740 N N . ASN B 1 225 ? 2.719 -31.156 4.949 1 93.81 225 ASN B N 1
ATOM 3741 C CA . ASN B 1 225 ? 2.9 -30.016 5.844 1 93.81 225 ASN B CA 1
ATOM 3742 C C . ASN B 1 225 ? 4.348 -29.547 5.855 1 93.81 225 ASN B C 1
ATOM 3744 O O . ASN B 1 225 ? 5.27 -30.344 6.023 1 93.81 225 ASN B O 1
ATOM 3748 N N . MET B 1 226 ? 4.527 -28.312 5.605 1 94.62 226 MET B N 1
ATOM 3749 C CA . MET B 1 226 ? 5.855 -27.703 5.605 1 94.62 226 MET B CA 1
ATOM 3750 C C . MET B 1 226 ? 5.973 -26.672 6.715 1 94.62 226 MET B C 1
ATOM 3752 O O . MET B 1 226 ? 5.066 -25.859 6.918 1 94.62 226 MET B O 1
ATOM 3756 N N . GLU B 1 227 ? 7.062 -26.719 7.41 1 93.12 227 GLU B N 1
ATOM 3757 C CA . GLU B 1 227 ? 7.297 -25.797 8.523 1 93.12 227 GLU B CA 1
ATOM 3758 C C . GLU B 1 227 ? 8.773 -25.438 8.633 1 93.12 227 GLU B C 1
ATOM 3760 O O . GLU B 1 227 ? 9.648 -26.266 8.398 1 93.12 227 GLU B O 1
ATOM 3765 N N . ILE B 1 228 ? 8.977 -24.156 8.883 1 91.38 228 ILE B N 1
ATOM 3766 C CA . ILE B 1 228 ? 10.336 -23.703 9.18 1 91.38 228 ILE B CA 1
ATOM 3767 C C . ILE B 1 228 ? 10.398 -23.141 10.594 1 91.38 228 ILE B C 1
ATOM 3769 O O . ILE B 1 228 ? 9.367 -22.891 11.219 1 91.38 228 ILE B O 1
ATOM 3773 N N . ASP B 1 229 ? 11.664 -22.969 11.039 1 83.38 229 ASP B N 1
ATOM 3774 C CA . ASP B 1 229 ? 11.852 -22.375 12.352 1 83.38 229 ASP B CA 1
ATOM 3775 C C . ASP B 1 229 ? 11.516 -20.891 12.336 1 83.38 229 ASP B C 1
ATOM 3777 O O . ASP B 1 229 ? 12.117 -20.109 11.586 1 83.38 229 ASP B O 1
ATOM 3781 N N . ALA B 1 230 ? 10.555 -20.516 13.148 1 72.38 230 ALA B N 1
ATOM 3782 C CA . ALA B 1 230 ? 10.055 -19.141 13.188 1 72.38 230 ALA B CA 1
ATOM 3783 C C . ALA B 1 230 ? 11.133 -18.172 13.648 1 72.38 230 ALA B C 1
ATOM 3785 O O . ALA B 1 230 ? 11.148 -17 13.258 1 72.38 230 ALA B O 1
ATOM 3786 N N . VAL B 1 231 ? 11.93 -18.547 14.406 1 65.94 231 VAL B N 1
ATOM 3787 C CA . VAL B 1 231 ? 12.867 -17.656 15.086 1 65.94 231 VAL B CA 1
ATOM 3788 C C . VAL B 1 231 ? 14.234 -17.719 14.391 1 65.94 231 VAL B C 1
ATOM 3790 O O . VAL B 1 231 ? 14.836 -16.688 14.117 1 65.94 231 VAL B O 1
ATOM 3793 N N . ASN B 1 232 ? 14.617 -18.828 13.984 1 64.56 232 ASN B N 1
ATOM 3794 C CA . ASN B 1 232 ? 16.031 -19.016 13.633 1 64.56 232 ASN B CA 1
ATOM 3795 C C . ASN B 1 232 ? 16.203 -19.312 12.148 1 64.56 232 ASN B C 1
ATOM 3797 O O . ASN B 1 232 ? 17.328 -19.406 11.656 1 64.56 232 ASN B O 1
ATOM 3801 N N . SER B 1 233 ? 15.141 -19.359 11.539 1 68.31 233 SER B N 1
ATOM 3802 C CA . SER B 1 233 ? 15.32 -19.844 10.172 1 68.31 233 SER B CA 1
ATOM 3803 C C . SER B 1 233 ? 15.852 -18.75 9.258 1 68.31 233 SER B C 1
ATOM 3805 O O . SER B 1 233 ? 15.398 -17.609 9.336 1 68.31 233 SER B O 1
ATOM 38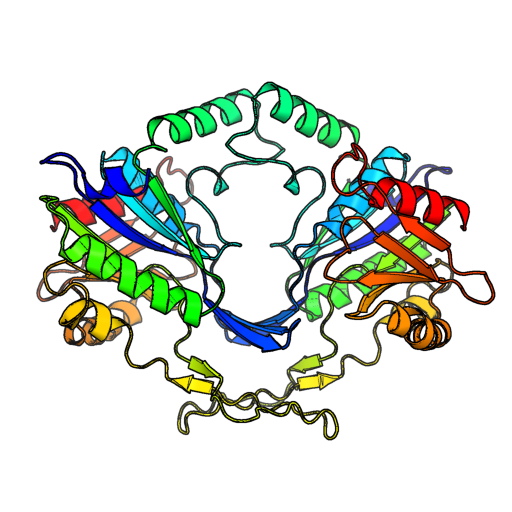07 N N . VAL B 1 234 ? 16.828 -19.203 8.547 1 68.94 234 VAL B N 1
ATOM 3808 C CA . VAL B 1 234 ? 17.438 -18.328 7.535 1 68.94 234 VAL B CA 1
ATOM 3809 C C . VAL B 1 234 ? 16.641 -18.438 6.227 1 68.94 234 VAL B C 1
ATOM 3811 O O . VAL B 1 234 ? 16.797 -17.594 5.336 1 68.94 234 VAL B O 1
ATOM 3814 N N . ILE B 1 235 ? 15.766 -19.406 6.301 1 77.19 235 ILE B N 1
ATOM 3815 C CA . ILE B 1 235 ? 15.07 -19.609 5.035 1 77.19 235 ILE B CA 1
ATOM 3816 C C . ILE B 1 235 ? 13.609 -19.188 5.176 1 77.19 235 ILE B C 1
ATOM 3818 O O . ILE B 1 235 ? 13.078 -19.125 6.285 1 77.19 235 ILE B O 1
ATOM 3822 N N . GLU B 1 236 ? 13 -18.812 4.078 1 92 236 GLU B N 1
ATOM 3823 C CA . GLU B 1 236 ? 11.578 -18.484 3.998 1 92 236 GLU B CA 1
ATOM 3824 C C . GLU B 1 236 ? 10.758 -19.703 3.584 1 92 236 GLU B C 1
ATOM 3826 O O . GLU B 1 236 ? 11.25 -20.578 2.861 1 92 236 GLU B O 1
ATOM 3831 N N . ILE B 1 237 ? 9.57 -19.859 4.074 1 94.88 237 ILE B N 1
ATOM 3832 C CA . ILE B 1 237 ? 8.719 -21.016 3.842 1 94.88 237 ILE B CA 1
ATOM 3833 C C . ILE B 1 237 ? 8.484 -21.203 2.342 1 94.88 237 ILE B C 1
ATOM 3835 O O . ILE B 1 237 ? 8.281 -22.328 1.87 1 94.88 237 ILE B O 1
ATOM 3839 N N . GLU B 1 238 ? 8.57 -20.109 1.575 1 96.38 238 GLU B N 1
ATOM 3840 C CA . GLU B 1 238 ? 8.367 -20.156 0.131 1 96.38 238 GLU B CA 1
ATOM 3841 C C . GLU B 1 238 ? 9.461 -20.969 -0.558 1 96.38 238 GLU B C 1
ATOM 3843 O O . GLU B 1 238 ? 9.25 -21.516 -1.641 1 96.38 238 GLU B O 1
ATOM 3848 N N . ASP B 1 239 ? 10.641 -21.047 0.049 1 95.75 239 ASP B N 1
ATOM 3849 C CA . ASP B 1 239 ? 11.695 -21.906 -0.496 1 95.75 239 ASP B CA 1
ATOM 3850 C C . ASP B 1 239 ? 11.242 -23.359 -0.554 1 95.75 239 ASP B C 1
ATOM 3852 O O . ASP B 1 239 ? 11.305 -24 -1.611 1 95.75 239 ASP B O 1
ATOM 3856 N N . LEU B 1 240 ? 10.695 -23.828 0.554 1 95.75 240 LEU B N 1
ATOM 3857 C CA . LEU B 1 240 ? 10.203 -25.188 0.632 1 95.75 240 LEU B CA 1
ATOM 3858 C C . LEU B 1 240 ? 8.984 -25.391 -0.269 1 95.75 240 LEU B C 1
ATOM 3860 O O . LEU B 1 240 ? 8.883 -26.391 -0.971 1 95.75 240 LEU B O 1
ATOM 3864 N N . LEU B 1 241 ? 8.109 -24.453 -0.242 1 97.19 241 LEU B N 1
ATOM 3865 C CA . LEU B 1 241 ? 6.863 -24.562 -0.993 1 97.19 241 LEU B CA 1
ATOM 3866 C C . LEU B 1 241 ? 7.137 -24.656 -2.49 1 97.19 241 LEU B C 1
ATOM 3868 O O . LEU B 1 241 ? 6.578 -25.516 -3.176 1 97.19 241 LEU B O 1
ATOM 3872 N N . VAL B 1 242 ? 8.023 -23.812 -3.02 1 97.81 242 VAL B N 1
ATOM 3873 C CA . VAL B 1 242 ? 8.328 -23.797 -4.445 1 97.81 242 VAL B CA 1
ATOM 3874 C C . VAL B 1 242 ? 8.992 -25.109 -4.844 1 97.81 242 VAL B C 1
ATOM 3876 O O . VAL B 1 242 ? 8.664 -25.688 -5.879 1 97.81 242 VAL B O 1
ATOM 3879 N N . SER B 1 243 ? 9.93 -25.578 -4 1 96.88 243 SER B N 1
ATOM 3880 C CA . SER B 1 243 ? 10.562 -26.875 -4.262 1 96.88 243 SER B CA 1
ATOM 3881 C C . SER B 1 243 ? 9.523 -27.984 -4.352 1 96.88 243 SER B C 1
ATOM 3883 O O . SER B 1 243 ? 9.586 -28.828 -5.25 1 96.88 243 SER B O 1
ATOM 3885 N N . ARG B 1 244 ? 8.594 -27.938 -3.455 1 96.56 244 ARG B N 1
ATOM 3886 C CA . ARG B 1 244 ? 7.559 -28.969 -3.441 1 96.56 244 ARG B CA 1
ATOM 3887 C C . ARG B 1 244 ? 6.648 -28.844 -4.656 1 96.56 244 ARG B C 1
ATOM 3889 O O . ARG B 1 244 ? 6.301 -29.844 -5.285 1 96.56 244 ARG B O 1
ATOM 3896 N N . LEU B 1 245 ? 6.234 -27.641 -5.023 1 97.12 245 LEU B N 1
ATOM 3897 C CA . LEU B 1 245 ? 5.363 -27.391 -6.168 1 97.12 245 LEU B CA 1
ATOM 3898 C C . LEU B 1 245 ? 6.023 -27.875 -7.461 1 97.12 245 LEU B C 1
ATOM 3900 O O . LEU B 1 245 ? 5.363 -28.469 -8.312 1 97.12 245 LEU B O 1
ATOM 3904 N N . ILE B 1 246 ? 7.289 -27.641 -7.594 1 96 246 ILE B N 1
ATOM 3905 C CA . ILE B 1 246 ? 8.016 -28.062 -8.789 1 96 246 ILE B CA 1
ATOM 3906 C C . ILE B 1 246 ? 8.102 -29.594 -8.828 1 96 246 ILE B C 1
ATOM 3908 O O . ILE B 1 246 ? 7.957 -30.203 -9.891 1 96 246 ILE B O 1
ATOM 3912 N N . SER B 1 247 ? 8.25 -30.203 -7.672 1 94.81 247 SER B N 1
ATOM 3913 C CA . SER B 1 247 ? 8.43 -31.656 -7.598 1 94.81 247 SER B CA 1
ATOM 3914 C C . SER B 1 247 ? 7.141 -32.406 -7.941 1 94.81 247 SER B C 1
ATOM 3916 O O . SER B 1 247 ? 7.176 -33.531 -8.383 1 94.81 247 SER B O 1
ATOM 3918 N N . VAL B 1 248 ? 6.012 -31.781 -7.75 1 91.94 248 VAL B N 1
ATOM 3919 C CA . VAL B 1 248 ? 4.75 -32.469 -7.938 1 91.94 248 VAL B CA 1
ATOM 3920 C C . VAL B 1 248 ? 4.223 -32.219 -9.344 1 91.94 248 VAL B C 1
ATOM 3922 O O . VAL B 1 248 ? 3.139 -32.719 -9.703 1 91.94 248 VAL B O 1
ATOM 3925 N N . LEU B 1 249 ? 4.859 -31.422 -10.188 1 87.88 249 LEU B N 1
ATOM 3926 C CA . LEU B 1 249 ? 4.484 -31.234 -11.586 1 87.88 249 LEU B CA 1
ATOM 3927 C C . LEU B 1 249 ? 4.918 -32.438 -12.43 1 87.88 249 LEU B C 1
ATOM 3929 O O . LEU B 1 249 ? 5.977 -33 -12.188 1 87.88 249 LEU B O 1
#